Protein AF-A0A9E6ADI5-F1 (afdb_monomer_lite)

Foldseek 3Di:
DVLVVLLVVLLVVLLVCLVDDHDPCPLVVSLQSLLVSCCVQWALQVDGQDPQQNLLRAFAQLLLQFDPFFSDDPVLFPAWAWFPQFDPLRTRIDTDNDCVSLLSNLLVVVCCQQPNDPAQFEAEAELADQCPPRRNHSLNVSSVSCNVPRHDPPCNVLYPPHRHQADPVRAGVQVSVLVVQVSCQVVVHEYEYEYELVSVVNVLVVCVQPAHDAHNYAYEYEDDPPDDPPPQDPVNSLVSSCSNRVHDSLSYKYKDDGNNASFIWIFCCSPCVPPGDPQWTAGRPQKDWFFAALQPRGGDDAQDKHWTWMQGSNCSGGRRIYTYQFIWHHDPRTIGTPGGDVCDADSADPLLRNLRRDPPPPPDDDPPPDDDPPPPPDPDPDPDDPLLVQLLVLLVLLLVLLCQLCPCPHDCNVVLLVVCCVLLLFDSLLSVCCSVFQQQNDFDSVQSSLALVLAAAAAAEEEEDEQQRLSVLSLRVSSRSSHYQEYEYEYDPSHCSSVVSSPVSSPSSYHYDNDDQDDARYEYEYAYAPVVVVVCLVPHDFRYFYNYHHAAEAEEEAAPVLDPDLLVLLLLLLLLCLRSLQSDRNRYAEYAYEDPPCPVVSQVSNLASNLVVCVSGPGGDDDSVLSSQQSSVQSNQVSSPQWDHRPQEIEGETEQSRDDGRGGRRYHYYHYDPDVLVVCVSSVLRHLEYAYHDDVVVVVVVCVSNVQHHYDHRNCSSRDRSSHDSRSSARSRGDGSHDPDDD

Radius of gyration: 29.28 Å; chains: 1; bounding box: 71×59×88 Å

Secondary structure (DSSP, 8-state):
-HHHHHHHHHHHHHHHHHTSPPPTTHHHHHHHHHHHHHHHH-BS--S---TTSTTTTPEETTHHHHS--BSS-GGG-SEEEEPSSS-TTS--EEEES-SHHHHHHHHHHHHHHHHTTT---EEEEEES----TT---HHHHHHHHHHHHSSPTT-GGGS-S--B-B-TTS-B-HHHHHHHHHHHHHTT-EEEEEEEHHHHHHHHHHHTTPPPPP-SEEEEEES---S-S----HHHHHHHHHHHHT--GGGEEEEE--TT-S--EEESTTT-TTT--TTEEE--TTEEEEEE-TTT-PBPPTTSEEEEEEEETT-TTS-SEEEEEEEEEEETTEEEEEEE-TTS-BSB-SHHHHHHH----SS------S---------------HHHHHHHHHHHHHHHHHHHHH-TTSTTHHHHHHHHHHHH---HHHHHHHHHHTS--S--HHHHHHHHHHSPP-SEEEEE--SS-TTHHHHHHHHHHHH-SEEEEE-BTTB-HHHHHHHHHHTTS-EE-SS----TT-EEEEES-HHHHHHHHHHSPTT-EEEEE---EEEEEEEGGG-S-HHHHHHHHHHHHHGGGG-STT-EEEEEEE-STTHHHHHHHHHHHHHHHHHHS---PPPHHHHHHHHHHHHHHHHHT-EEEETTEEEEEPPTT------TTTEEEEEE-S-HHHHHHHHTTTEEEEEEES-HHHHHHHHHH-TTSEEE-TT-TT---SSS-S--SS-TT-EEPPPPPP-

Sequence (743 aa):
MKLSAESETLHRAVQRFAERLPQSGEFEELALRISRFQKQWGKPARCLLDFSDPAASAIPTEVFRLSRVAVHSPGEDIARFLTSGTNSEWSGCHPLRSLDSYRRLSTAFGRRALLGVGVSHVCVVALAPDPGESGTSSLAAMMRFFMEDFPRQGMRSLWPPHPWMVDEHGQIRLEDLRQQLRQAQAQNATLLILSTSLAFATLLDQLGGRSLPSADTRLMLTGGSKGRHSFVSPEEQRARAAAALQIPLERVVYEYGMTELSAQLYEGYELFPKLAKAGLYFEPPWLRVIPVDPITHRAVADGSPGLGLFIDLSNVDSALAVLSQDVVVRKGQGIRLLGRAPGSALRGCSLAQEALLDRRPLPRALPSTARLPALATDELPAVETDQFAARKRRVGRLIEIARRVTDPGALGAGQLRQSLVEETGLSALGVEAALKWSLELHPEPADIESLCRSVPSSERAHVLLSANVFVGALRAIALGLASSEKLFVRASRRCSVLATALSCAAGDLFELVTELTPTAGEHLWAYGSDETMSELVGVLPPGVRLHAHGAGVGAAYVELESVSDIDELCRALAIDTALFDQRGCASLRLVLLSGEAGRDEFCDKLTESLIVAEASLPGGSLKEAELAAVAWYSKSLRSSGSWRGAGSGSVAVLDPDALVIPPVGRHIAVLPVVDVSRALRTMSDWLTTLAVAAPEAVRTSLNAEFPRLRMAAPGHMQRPALDGPLDRRVPLGGELVPSAKHS

pLDDT: mean 85.43, std 16.84, range [21.44, 98.5]

Structure (mmCIF, N/CA/C/O backbone):
data_AF-A0A9E6ADI5-F1
#
_entry.id   AF-A0A9E6ADI5-F1
#
loop_
_atom_site.group_PDB
_atom_site.id
_atom_site.type_symbol
_atom_site.label_atom_id
_atom_site.label_alt_id
_atom_site.label_comp_id
_atom_site.label_asym_id
_atom_site.label_entity_id
_atom_site.label_seq_id
_atom_site.pdbx_PDB_ins_code
_atom_site.Cartn_x
_atom_site.Cartn_y
_atom_site.Cartn_z
_atom_site.occupancy
_atom_site.B_iso_or_equiv
_atom_site.auth_seq_id
_atom_site.auth_comp_id
_atom_site.auth_asym_id
_atom_site.auth_atom_id
_atom_site.pdbx_PDB_model_num
ATOM 1 N N . MET A 1 1 ? 6.431 21.817 31.318 1.00 63.12 1 MET A N 1
ATOM 2 C CA . MET A 1 1 ? 5.362 22.240 32.258 1.00 63.12 1 MET A CA 1
ATOM 3 C C . MET A 1 1 ? 4.155 22.872 31.554 1.00 63.12 1 MET A C 1
ATOM 5 O O . MET A 1 1 ? 3.059 22.367 31.743 1.00 63.12 1 MET A O 1
ATOM 9 N N . LYS A 1 2 ? 4.321 23.908 30.706 1.00 78.94 2 LYS A N 1
ATOM 10 C CA . LYS A 1 2 ? 3.195 24.566 29.998 1.00 78.94 2 LYS A CA 1
ATOM 11 C C . LYS A 1 2 ? 2.416 23.632 29.048 1.00 78.94 2 LYS A C 1
ATOM 13 O O . LYS A 1 2 ? 1.194 23.611 29.120 1.00 78.94 2 LYS A O 1
ATOM 18 N N . LEU A 1 3 ? 3.118 22.822 28.243 1.00 82.94 3 LEU A N 1
ATOM 19 C CA . LEU A 1 3 ? 2.511 21.835 27.331 1.00 82.94 3 LEU A CA 1
ATOM 20 C C . LEU A 1 3 ? 1.635 20.814 28.073 1.00 82.94 3 LEU A C 1
ATOM 22 O O . LEU A 1 3 ? 0.470 20.654 27.727 1.00 82.94 3 LEU A O 1
ATOM 26 N N . SER A 1 4 ? 2.168 20.171 29.123 1.00 83.94 4 SER A N 1
ATOM 27 C CA . SER A 1 4 ? 1.426 19.156 29.898 1.00 83.94 4 SER A CA 1
ATOM 28 C C . SER A 1 4 ? 0.136 19.718 30.493 1.00 83.94 4 SER A C 1
ATOM 30 O O . SER A 1 4 ? -0.915 19.103 30.358 1.00 83.94 4 SER A O 1
ATOM 32 N N . ALA A 1 5 ? 0.186 20.919 31.081 1.00 89.50 5 ALA A N 1
ATOM 33 C CA . ALA A 1 5 ? -0.984 21.542 31.701 1.00 89.50 5 ALA A CA 1
ATOM 34 C C . ALA A 1 5 ? -2.083 21.906 30.681 1.00 89.50 5 ALA A C 1
ATOM 36 O O . ALA A 1 5 ? -3.277 21.746 30.957 1.00 89.50 5 ALA A O 1
ATOM 37 N N . GLU A 1 6 ? -1.694 22.392 29.499 1.00 92.56 6 GLU A N 1
ATOM 38 C CA . GLU A 1 6 ? -2.626 22.691 28.409 1.00 92.56 6 GLU A CA 1
ATOM 39 C C . GLU A 1 6 ? -3.251 21.407 27.844 1.00 92.56 6 GLU A C 1
ATOM 41 O O . GLU A 1 6 ? -4.478 21.313 27.752 1.00 92.56 6 GLU A O 1
ATOM 46 N N . SER A 1 7 ? -2.432 20.383 27.586 1.00 92.88 7 SER A N 1
ATOM 47 C CA . SER A 1 7 ? -2.888 19.059 27.150 1.00 92.88 7 SER A CA 1
ATOM 48 C C . SER A 1 7 ? -3.861 18.418 28.151 1.00 92.88 7 SER A C 1
ATOM 50 O O . SER A 1 7 ? -4.962 18.012 27.783 1.00 92.88 7 SER A O 1
ATOM 52 N N . GLU A 1 8 ? -3.535 18.405 29.447 1.00 94.56 8 GLU A N 1
ATOM 53 C CA . GLU A 1 8 ? -4.416 17.896 30.512 1.00 94.56 8 GLU A CA 1
ATOM 54 C C . GLU A 1 8 ? -5.748 18.654 30.593 1.00 94.56 8 GLU A C 1
ATOM 56 O O . GLU A 1 8 ? -6.794 18.092 30.930 1.00 94.56 8 GLU A O 1
ATOM 61 N N . THR A 1 9 ? -5.737 19.951 30.292 1.00 96.25 9 THR A N 1
ATOM 62 C CA . THR A 1 9 ? -6.956 20.762 30.244 1.00 96.25 9 THR A CA 1
ATOM 63 C C . THR A 1 9 ? -7.834 20.379 29.055 1.00 96.25 9 THR A C 1
ATOM 65 O O . THR A 1 9 ? -9.052 20.270 29.216 1.00 96.25 9 THR A O 1
ATOM 68 N N . LEU A 1 10 ? -7.237 20.121 27.889 1.00 95.94 10 LEU A N 1
ATOM 69 C CA . LEU A 1 10 ? -7.952 19.649 26.703 1.00 95.94 10 LEU A CA 1
ATOM 70 C C . LEU A 1 10 ? -8.494 18.230 26.893 1.00 95.94 10 LEU A C 1
ATOM 72 O O . LEU A 1 10 ? -9.681 18.016 26.660 1.00 95.94 10 LEU A O 1
ATOM 76 N N . HIS A 1 11 ? -7.695 17.299 27.419 1.00 96.00 11 HIS A N 1
ATOM 77 C CA . HIS A 1 11 ? -8.159 15.953 27.766 1.00 96.00 11 HIS A CA 1
ATOM 78 C C . HIS A 1 11 ? -9.374 15.995 28.703 1.00 96.00 11 HIS A C 1
ATOM 80 O O . HIS A 1 11 ? -10.403 15.389 28.407 1.00 96.00 11 HIS A O 1
ATOM 86 N N . ARG A 1 12 ? -9.324 16.794 29.779 1.00 95.81 12 ARG A N 1
ATOM 87 C CA . ARG A 1 12 ? -10.477 16.976 30.680 1.00 95.81 12 ARG A CA 1
ATOM 88 C C . ARG A 1 12 ? -11.687 17.598 29.982 1.00 95.81 12 ARG A C 1
ATOM 90 O O . ARG A 1 12 ? -12.818 17.257 30.318 1.00 95.81 12 ARG A O 1
ATOM 97 N N . ALA A 1 13 ? -11.484 18.509 29.031 1.00 95.56 13 ALA A N 1
ATOM 98 C CA . ALA A 1 13 ? -12.581 19.092 28.261 1.00 95.56 13 ALA A CA 1
ATOM 99 C C . ALA A 1 13 ? -13.274 18.043 27.375 1.00 95.56 13 ALA A C 1
ATOM 101 O O . ALA A 1 13 ? -14.501 17.965 27.386 1.00 95.56 13 ALA A O 1
ATOM 102 N N . VAL A 1 14 ? -12.505 17.196 26.685 1.00 95.44 14 VAL A N 1
ATOM 103 C CA . VAL A 1 14 ? -13.023 16.086 25.861 1.00 95.44 14 VAL A CA 1
ATOM 104 C C . VAL A 1 14 ? -13.779 15.077 26.720 1.00 95.44 14 VAL A C 1
ATOM 106 O O . VAL A 1 14 ? -14.885 14.665 26.382 1.00 95.44 14 VAL A O 1
ATOM 109 N N . GLN A 1 15 ? -13.222 14.730 27.877 1.00 94.44 15 GLN A N 1
ATOM 110 C CA . GLN A 1 15 ? -13.856 13.836 28.839 1.00 94.44 15 GLN A CA 1
ATOM 111 C C . GLN A 1 15 ? -15.208 14.364 29.333 1.00 94.44 15 GLN A C 1
ATOM 113 O O . GLN A 1 15 ? -16.171 13.605 29.357 1.00 94.44 15 GLN A O 1
ATOM 118 N N . ARG A 1 16 ? -15.310 15.656 29.674 1.00 92.88 16 ARG A N 1
ATOM 119 C CA . ARG A 1 16 ? -16.591 16.273 30.069 1.00 92.88 16 ARG A CA 1
ATOM 120 C C . ARG A 1 16 ? -17.577 16.359 28.910 1.00 92.88 16 ARG A C 1
ATOM 122 O O . ARG A 1 16 ? -18.777 16.226 29.119 1.00 92.88 16 ARG A O 1
ATOM 129 N N . PHE A 1 17 ? -17.082 16.620 27.702 1.00 92.31 17 PHE A N 1
ATOM 130 C CA . PHE A 1 17 ? -17.899 16.642 26.492 1.00 92.31 17 PHE A CA 1
ATOM 131 C C . PHE A 1 17 ? -18.541 15.270 26.236 1.00 92.31 17 PHE A C 1
ATOM 133 O O . PHE A 1 17 ? -19.726 15.196 25.930 1.00 92.31 17 PHE A O 1
ATOM 140 N N . ALA A 1 18 ? -17.793 14.186 26.451 1.00 89.31 18 ALA A N 1
ATOM 141 C CA . ALA A 1 18 ? -18.263 12.814 26.283 1.00 89.31 18 ALA A CA 1
ATOM 142 C C . ALA A 1 18 ? -19.344 12.366 27.287 1.00 89.31 18 ALA A C 1
ATOM 144 O O . ALA A 1 18 ? -20.098 11.438 26.996 1.00 89.31 18 ALA A O 1
ATOM 145 N N . GLU A 1 19 ? -19.430 12.997 28.460 1.00 85.25 19 GLU A N 1
ATOM 146 C CA . GLU A 1 19 ? -20.357 12.610 29.537 1.00 85.25 19 GLU A CA 1
ATOM 147 C C . GLU A 1 19 ? -21.771 13.175 29.390 1.00 85.25 19 GLU A C 1
ATOM 149 O O . GLU A 1 19 ? -22.675 12.784 30.130 1.00 85.25 19 GLU A O 1
ATOM 154 N N . ARG A 1 20 ? -21.984 14.101 28.455 1.00 83.50 20 ARG A N 1
ATOM 155 C CA . ARG A 1 20 ? -23.251 14.819 28.302 1.00 83.50 20 ARG A CA 1
ATOM 156 C C . ARG A 1 20 ? -23.727 14.822 26.859 1.00 83.50 20 ARG A C 1
ATOM 158 O O . ARG A 1 20 ? -22.985 14.500 25.937 1.00 83.50 20 ARG A O 1
ATOM 165 N N . LEU A 1 21 ? -24.983 15.216 26.663 1.00 72.19 21 LEU A N 1
ATOM 166 C CA . LEU A 1 21 ? -25.483 15.503 25.323 1.00 72.19 21 LEU A CA 1
ATOM 167 C C . LEU A 1 21 ? -24.770 16.760 24.788 1.00 72.19 21 LEU A C 1
ATOM 169 O O . LEU A 1 21 ? -24.803 17.799 25.460 1.00 72.19 21 LEU A O 1
ATOM 173 N N . PRO A 1 22 ? -24.100 16.673 23.627 1.00 72.75 22 PRO A N 1
ATOM 174 C CA . PRO A 1 22 ? -23.418 17.816 23.042 1.00 72.75 22 PRO A CA 1
ATOM 175 C C . PRO A 1 22 ? -24.435 18.830 22.512 1.00 72.75 22 PRO A C 1
ATOM 177 O O . PRO A 1 22 ? -25.460 18.457 21.937 1.00 72.75 22 PRO A O 1
ATOM 180 N N . GLN A 1 23 ? -24.147 20.115 22.703 1.00 79.00 23 GLN A N 1
ATOM 181 C CA . GLN A 1 23 ? -24.894 21.203 22.076 1.00 79.00 23 GLN A CA 1
ATOM 182 C C . GLN A 1 23 ? -24.339 21.469 20.670 1.00 79.00 23 GLN A C 1
ATOM 184 O O . GLN A 1 23 ? -23.201 21.116 20.352 1.00 79.00 23 GLN A O 1
ATOM 189 N N . SER A 1 24 ? -25.152 22.085 19.811 1.00 81.62 24 SER A N 1
ATOM 190 C CA . SER A 1 24 ? -24.737 22.434 18.448 1.00 81.62 24 SER A CA 1
ATOM 191 C C . SER A 1 24 ? -23.496 23.336 18.469 1.00 81.62 24 SER A C 1
ATOM 193 O O . SER A 1 24 ? -23.491 24.341 19.174 1.00 81.62 24 SER A O 1
ATOM 195 N N . GLY A 1 25 ? -22.464 23.001 17.689 1.00 85.69 25 GLY A N 1
ATOM 196 C CA . GLY A 1 25 ? -21.227 23.786 17.561 1.00 85.69 25 GLY A CA 1
ATOM 197 C C . GLY A 1 25 ? -20.125 23.475 18.584 1.00 85.69 25 GLY A C 1
ATOM 198 O O . GLY A 1 25 ? -18.979 23.879 18.388 1.00 85.69 25 GLY A O 1
ATOM 199 N N . GLU A 1 26 ? -20.421 22.745 19.667 1.00 91.50 26 GLU A N 1
ATOM 200 C CA . GLU A 1 26 ? -19.419 22.455 20.709 1.00 91.50 26 GLU A CA 1
ATOM 201 C C . GLU A 1 26 ? -18.311 21.506 20.235 1.00 91.50 26 GLU A C 1
ATOM 203 O O . GLU A 1 26 ? -17.171 21.599 20.696 1.00 91.50 26 GLU A O 1
ATOM 208 N N . PHE A 1 27 ? -18.639 20.587 19.319 1.00 94.19 27 PHE A N 1
ATOM 209 C CA . PHE A 1 27 ? -17.657 19.682 18.723 1.00 94.19 27 PHE A CA 1
ATOM 210 C C . PHE A 1 27 ? -16.615 20.485 17.938 1.00 94.19 27 PHE A C 1
ATOM 212 O O . PHE A 1 27 ? -15.413 20.311 18.136 1.00 94.19 27 PHE A O 1
ATOM 219 N N . GLU A 1 28 ? -17.085 21.390 17.082 1.00 94.44 28 GLU A N 1
ATOM 220 C CA . GLU A 1 28 ? -16.267 22.235 16.222 1.00 94.44 28 GLU A CA 1
ATOM 221 C C . GLU A 1 28 ? -15.389 23.178 17.050 1.00 94.44 28 GLU A C 1
ATOM 223 O O . GLU A 1 28 ? -14.193 23.307 16.784 1.00 94.44 28 GLU A O 1
ATOM 228 N N . GLU A 1 29 ? -15.940 23.787 18.104 1.00 94.38 29 GLU A N 1
ATOM 229 C CA . GLU A 1 29 ? -15.174 24.649 19.007 1.00 94.38 29 GLU A CA 1
ATOM 230 C C . GLU A 1 29 ? -14.027 23.885 19.688 1.00 94.38 29 GLU A C 1
ATOM 232 O O . GLU A 1 29 ? -12.880 24.349 19.709 1.00 94.38 29 GLU A O 1
ATOM 237 N N . LEU A 1 30 ? -14.315 22.697 20.231 1.00 95.50 30 LEU A N 1
ATOM 238 C CA . LEU A 1 30 ? -13.310 21.888 20.914 1.00 95.50 30 LEU A CA 1
ATOM 239 C C . LEU A 1 30 ? -12.258 21.350 19.935 1.00 95.50 30 LEU A C 1
ATOM 241 O O . LEU A 1 30 ? -11.066 21.399 20.243 1.00 95.50 30 LEU A O 1
ATOM 245 N N . ALA A 1 31 ? -12.665 20.932 18.737 1.00 95.06 31 ALA A N 1
ATOM 246 C CA . ALA A 1 31 ? -11.756 20.542 17.664 1.00 95.06 31 ALA A CA 1
ATOM 247 C C . ALA A 1 31 ? -10.806 21.686 17.274 1.00 95.06 31 ALA A C 1
ATOM 249 O O . ALA A 1 31 ? -9.598 21.480 17.187 1.00 95.06 31 ALA A O 1
ATOM 250 N N . LEU A 1 32 ? -11.312 22.915 17.108 1.00 93.94 32 LEU A N 1
ATOM 251 C CA . LEU A 1 32 ? -10.477 24.081 16.801 1.00 93.94 32 LEU A CA 1
ATOM 252 C C . LEU A 1 32 ? -9.485 24.389 17.928 1.00 93.94 32 LEU A C 1
ATOM 254 O O . LEU A 1 32 ? -8.339 24.754 17.658 1.00 93.94 32 LEU A O 1
ATOM 258 N N . ARG A 1 33 ? -9.889 24.231 19.194 1.00 94.94 33 ARG A N 1
ATOM 259 C CA . ARG A 1 33 ? -8.986 24.392 20.348 1.00 94.94 33 ARG A CA 1
ATOM 260 C C . ARG A 1 33 ? -7.871 23.346 20.343 1.00 94.94 33 ARG A C 1
ATOM 262 O O . ARG A 1 33 ? -6.711 23.721 20.494 1.00 94.94 33 ARG A O 1
ATOM 269 N N . ILE A 1 34 ? -8.205 22.075 20.116 1.00 93.62 34 ILE A N 1
ATOM 270 C CA . ILE A 1 34 ? -7.221 20.988 19.999 1.00 93.62 34 ILE A CA 1
ATOM 271 C C . ILE A 1 34 ? -6.287 21.238 18.813 1.00 93.62 34 ILE A C 1
ATOM 273 O O . ILE A 1 34 ? -5.074 21.141 18.954 1.00 93.62 34 ILE A O 1
ATOM 277 N N . SER A 1 35 ? -6.826 21.639 17.663 1.00 92.19 35 SER A N 1
ATOM 278 C CA . SER A 1 35 ? -6.027 21.915 16.472 1.00 92.19 35 SER A CA 1
ATOM 279 C C . SER A 1 35 ? -5.036 23.068 16.673 1.00 92.19 35 SER A C 1
ATOM 281 O O . SER A 1 35 ? -3.893 22.976 16.227 1.00 92.19 35 SER A O 1
ATOM 283 N N . ARG A 1 36 ? -5.423 24.137 17.386 1.00 91.56 36 ARG A N 1
ATOM 284 C CA . ARG A 1 36 ? -4.497 25.227 17.749 1.00 91.56 36 ARG A CA 1
ATOM 285 C C . ARG A 1 36 ? -3.363 24.731 18.641 1.00 91.56 36 ARG A C 1
ATOM 287 O O . ARG A 1 36 ? -2.211 25.065 18.379 1.00 91.56 36 ARG A O 1
ATOM 294 N N . PHE A 1 37 ? -3.686 23.911 19.639 1.00 91.44 37 PHE A N 1
ATOM 295 C CA . PHE A 1 37 ? -2.697 23.281 20.511 1.00 91.44 37 PHE A CA 1
ATOM 296 C C . PHE A 1 37 ? -1.731 22.384 19.718 1.00 91.44 37 PHE A C 1
ATOM 298 O O . PHE A 1 37 ? -0.515 22.537 19.824 1.00 91.44 37 PHE A O 1
ATOM 305 N N . GLN A 1 38 ? -2.255 21.520 18.846 1.00 90.75 38 GLN A N 1
ATOM 306 C CA . GLN A 1 38 ? -1.447 20.646 17.994 1.00 90.75 38 GLN A CA 1
ATOM 307 C C . GLN A 1 38 ? -0.567 21.428 17.023 1.00 90.75 38 GLN A C 1
ATOM 309 O O . GLN A 1 38 ? 0.593 21.078 16.860 1.00 90.75 38 GLN A O 1
ATOM 314 N N . LYS A 1 39 ? -1.059 22.518 16.426 1.00 86.75 39 LYS A N 1
ATOM 315 C CA . LYS A 1 39 ? -0.235 23.375 15.563 1.00 86.75 39 LYS A CA 1
ATOM 316 C C . LYS A 1 39 ? 0.897 24.062 16.322 1.00 86.75 39 LYS A C 1
ATOM 318 O O . LYS A 1 39 ? 1.970 24.278 15.768 1.00 86.75 39 LYS A O 1
ATOM 323 N N . GLN A 1 40 ? 0.649 24.453 17.569 1.00 84.62 40 GLN A N 1
ATOM 324 C CA . GLN A 1 40 ? 1.646 25.135 18.385 1.00 84.62 40 GLN A CA 1
ATOM 325 C C . GLN A 1 40 ? 2.789 24.202 18.810 1.00 84.62 40 GLN A C 1
ATOM 327 O O . GLN A 1 40 ? 3.927 24.657 18.911 1.00 84.62 40 GLN A O 1
ATOM 332 N N . TRP A 1 41 ? 2.493 22.925 19.068 1.00 78.94 41 TRP A N 1
ATOM 333 C CA . TRP A 1 41 ? 3.428 22.008 19.731 1.00 78.94 41 TRP A CA 1
ATOM 334 C C . TRP A 1 41 ? 3.787 20.748 18.926 1.00 78.94 41 TRP A C 1
ATOM 336 O O . TRP A 1 41 ? 4.772 20.089 19.240 1.00 78.94 41 TRP A O 1
ATOM 346 N N . GLY A 1 42 ? 3.015 20.397 17.900 1.00 68.75 42 GLY A N 1
ATOM 347 C CA . GLY A 1 42 ? 3.113 19.130 17.180 1.00 68.75 42 GLY A CA 1
ATOM 348 C C . GLY A 1 42 ? 3.871 19.191 15.859 1.00 68.75 42 GLY A C 1
ATOM 349 O O . GLY A 1 42 ? 3.767 20.131 15.075 1.00 68.75 42 GLY A O 1
ATOM 350 N N . LYS A 1 43 ? 4.575 18.099 15.564 1.00 64.50 43 LYS A N 1
ATOM 351 C CA . LYS A 1 43 ? 4.961 17.687 14.208 1.00 64.50 43 LYS A CA 1
ATOM 352 C C . LYS A 1 43 ? 4.324 16.309 13.978 1.00 64.50 43 LYS A C 1
ATOM 354 O O . LYS A 1 43 ? 4.300 15.525 14.924 1.00 64.50 43 LYS A O 1
ATOM 359 N N . PRO A 1 44 ? 3.770 15.986 12.798 1.00 59.84 44 PRO A N 1
ATOM 360 C CA . PRO A 1 44 ? 3.598 16.784 11.582 1.00 59.84 44 PRO A CA 1
ATOM 361 C C . PRO A 1 44 ? 2.361 17.704 11.548 1.00 59.84 44 PRO A C 1
ATOM 363 O O . PRO A 1 44 ? 1.988 18.158 10.469 1.00 59.84 44 PRO A O 1
ATOM 366 N N . ALA A 1 45 ? 1.708 18.000 12.678 1.00 59.66 45 ALA A N 1
ATOM 367 C CA . ALA A 1 45 ? 0.512 18.855 12.733 1.00 59.66 45 ALA A CA 1
ATOM 368 C C . ALA A 1 45 ? 0.802 20.327 12.340 1.00 59.66 45 ALA A C 1
ATOM 370 O O . ALA A 1 45 ? 0.831 21.224 13.172 1.00 59.66 45 ALA A O 1
ATOM 371 N N . ARG A 1 46 ? 1.046 20.591 11.050 1.00 61.12 46 ARG A N 1
ATOM 372 C CA . ARG A 1 46 ? 1.523 21.883 10.523 1.00 61.12 46 ARG A CA 1
ATOM 373 C C . ARG A 1 46 ? 0.389 22.866 10.192 1.00 61.12 46 ARG A C 1
ATOM 375 O O . ARG A 1 46 ? 0.647 24.061 10.037 1.00 61.12 46 ARG A O 1
ATOM 382 N N . CYS A 1 47 ? -0.862 22.402 10.112 1.00 61.31 47 CYS A N 1
ATOM 383 C CA . CYS A 1 47 ? -2.011 23.195 9.657 1.00 61.31 47 CYS A CA 1
ATOM 384 C C . CYS A 1 47 ? -3.151 23.214 10.689 1.00 61.31 47 CYS A C 1
ATOM 386 O O . CYS A 1 47 ? -3.412 22.217 11.357 1.00 61.31 47 CYS A O 1
ATOM 388 N N . LEU A 1 48 ? -3.837 24.360 10.812 1.00 73.56 48 LEU A N 1
ATOM 389 C CA . LEU A 1 48 ? -5.074 24.455 11.600 1.00 73.56 48 LEU A CA 1
ATOM 390 C C . LEU A 1 48 ? -6.189 23.695 10.881 1.00 73.56 48 LEU A C 1
ATOM 392 O O . LEU A 1 48 ? -6.233 23.718 9.656 1.00 73.56 48 LEU A O 1
ATOM 396 N N . LEU A 1 49 ? -7.088 23.058 11.628 1.00 78.56 49 LEU A N 1
ATOM 397 C CA . LEU A 1 49 ? -8.295 22.434 11.103 1.00 78.56 49 LEU A CA 1
ATOM 398 C C . LEU A 1 49 ? -9.219 23.512 10.536 1.00 78.56 49 LEU A C 1
ATOM 400 O O . LEU A 1 49 ? -9.591 24.447 11.245 1.00 78.56 49 LEU A O 1
ATOM 404 N N . ASP A 1 50 ? -9.595 23.345 9.275 1.00 80.44 50 ASP A N 1
ATOM 405 C CA . ASP A 1 50 ? -10.653 24.105 8.624 1.00 80.44 50 ASP A CA 1
ATOM 406 C C . ASP A 1 50 ? -11.838 23.167 8.399 1.00 80.44 50 ASP A C 1
ATOM 408 O O . ASP A 1 50 ? -11.701 22.150 7.736 1.00 80.44 50 ASP A O 1
ATOM 412 N N . PHE A 1 51 ? -13.006 23.472 8.956 1.00 82.62 51 PHE A N 1
ATOM 413 C CA . PHE A 1 51 ? -14.188 22.624 8.775 1.00 82.62 51 PHE A CA 1
ATOM 414 C C . PHE A 1 51 ? -14.794 22.703 7.368 1.00 82.62 51 PHE A C 1
ATOM 416 O O . PHE A 1 51 ? -15.577 21.827 7.007 1.00 82.62 51 PHE A O 1
ATOM 423 N N . SER A 1 52 ? -14.435 23.713 6.571 1.00 79.75 52 SER A N 1
ATOM 424 C CA . SER A 1 52 ? -14.818 23.793 5.158 1.00 79.75 52 SER A CA 1
ATOM 425 C C . SER A 1 52 ? -13.963 22.889 4.261 1.00 79.75 52 SER A C 1
ATOM 427 O O . SER A 1 52 ? -14.435 22.437 3.219 1.00 79.75 52 SER A O 1
ATOM 429 N N . ASP A 1 53 ? -12.745 22.563 4.703 1.00 84.12 53 ASP A N 1
ATOM 430 C CA . ASP A 1 53 ? -11.846 21.594 4.075 1.00 84.12 53 ASP A CA 1
ATOM 431 C C . ASP A 1 53 ? -11.067 20.811 5.150 1.00 84.12 53 ASP A C 1
ATOM 433 O O . ASP A 1 53 ? -9.858 20.994 5.335 1.00 84.12 53 ASP A O 1
ATOM 437 N N . PRO A 1 54 ? -11.746 19.924 5.904 1.00 82.25 54 PRO A N 1
ATOM 438 C CA . PRO A 1 54 ? -11.118 19.235 7.030 1.00 82.25 54 PRO A CA 1
ATOM 439 C C . PRO A 1 54 ? -10.033 18.268 6.562 1.00 82.25 54 PRO A C 1
ATOM 441 O O . PRO A 1 54 ? -9.134 17.907 7.324 1.00 82.25 54 PRO A O 1
ATOM 444 N N . ALA A 1 55 ? -10.088 17.870 5.291 1.00 84.75 55 ALA A N 1
ATOM 445 C CA . ALA A 1 55 ? -9.078 17.035 4.698 1.00 84.75 55 ALA A CA 1
ATOM 446 C C . ALA A 1 55 ? -7.748 17.767 4.564 1.00 84.75 55 ALA A C 1
ATOM 448 O O . ALA A 1 55 ? -6.724 17.121 4.766 1.00 84.75 55 ALA A O 1
ATOM 449 N N . ALA A 1 56 ? -7.704 19.072 4.277 1.00 84.56 56 ALA 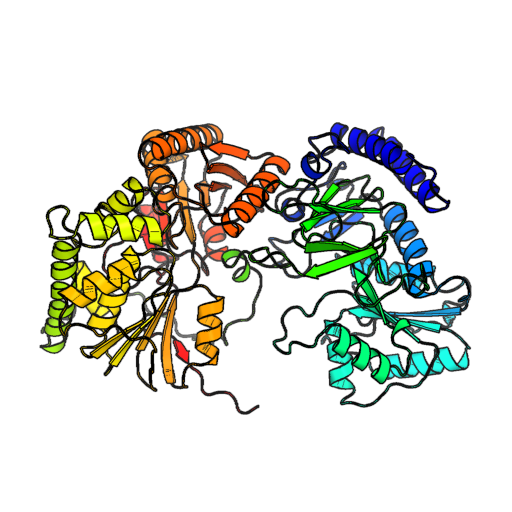A N 1
ATOM 450 C CA . ALA A 1 56 ? -6.449 19.829 4.186 1.00 84.56 56 ALA A CA 1
ATOM 451 C C . ALA A 1 56 ? -5.549 19.655 5.424 1.00 84.56 56 ALA A C 1
ATOM 453 O O . ALA A 1 56 ? -4.329 19.551 5.288 1.00 84.56 56 ALA A O 1
ATOM 454 N N . SER A 1 57 ? -6.155 19.535 6.605 1.00 83.81 57 SER A N 1
ATOM 455 C CA . SER A 1 57 ? -5.463 19.395 7.895 1.00 83.81 57 SER A CA 1
ATOM 456 C C . SER A 1 57 ? -5.323 17.944 8.360 1.00 83.81 57 SER A C 1
ATOM 458 O O . SER A 1 57 ? -4.725 17.687 9.405 1.00 83.81 57 SER A O 1
ATOM 460 N N . ALA A 1 58 ? -5.871 16.995 7.601 1.00 90.94 58 ALA A N 1
ATOM 461 C CA . ALA A 1 58 ? -5.848 15.583 7.934 1.00 90.94 58 ALA A CA 1
ATOM 462 C C . ALA A 1 58 ? -4.483 14.949 7.677 1.00 90.94 58 ALA A C 1
ATOM 464 O O . ALA A 1 58 ? -3.851 15.181 6.643 1.00 90.94 58 ALA A O 1
ATOM 465 N N . ILE A 1 59 ? -4.075 14.086 8.600 1.00 91.62 59 ILE A N 1
ATOM 466 C CA . ILE A 1 59 ? -2.835 13.324 8.541 1.00 91.62 59 ILE A CA 1
ATOM 467 C C . ILE A 1 59 ? -3.162 11.920 8.020 1.00 91.62 59 ILE A C 1
ATOM 469 O O . ILE A 1 59 ? -3.923 11.200 8.671 1.00 91.62 59 ILE A O 1
ATOM 473 N N . PRO A 1 60 ? -2.632 11.507 6.855 1.00 92.38 60 PRO A N 1
ATOM 474 C CA . PRO A 1 60 ? -2.790 10.138 6.380 1.00 92.38 60 PRO A CA 1
ATOM 475 C C . PRO A 1 60 ? -2.248 9.120 7.383 1.00 92.38 60 PRO A C 1
ATOM 477 O O . PRO A 1 60 ? -1.198 9.342 7.988 1.00 92.38 60 PRO A O 1
ATOM 480 N N . THR A 1 61 ? -2.907 7.969 7.515 1.00 90.69 61 THR A N 1
ATOM 481 C CA . THR A 1 61 ? -2.453 6.880 8.399 1.00 90.69 61 THR A CA 1
ATOM 482 C C . THR A 1 61 ? -1.023 6.433 8.093 1.00 90.69 61 THR A C 1
ATOM 484 O O . THR A 1 61 ? -0.301 6.011 8.989 1.00 90.69 61 THR A O 1
ATOM 487 N N . GLU A 1 62 ? -0.573 6.560 6.841 1.00 86.50 62 GLU A N 1
ATOM 488 C CA . GLU A 1 62 ? 0.800 6.224 6.452 1.00 86.50 62 GLU A CA 1
ATOM 489 C C . GLU A 1 62 ? 1.852 7.097 7.153 1.00 86.50 62 GLU A C 1
ATOM 491 O O . GLU A 1 62 ? 2.952 6.631 7.435 1.00 86.50 62 GLU A O 1
ATOM 496 N N . VAL A 1 63 ? 1.517 8.335 7.520 1.00 88.50 63 VAL A N 1
ATOM 497 C CA . VAL A 1 63 ? 2.450 9.258 8.180 1.00 88.50 63 VAL A CA 1
ATOM 498 C C . VAL A 1 63 ? 2.894 8.750 9.551 1.00 88.50 63 VAL A C 1
ATOM 500 O O . VAL A 1 63 ? 4.019 9.031 9.948 1.00 88.50 63 VAL A O 1
ATOM 503 N N . PHE A 1 64 ? 2.074 7.940 10.229 1.00 88.31 64 PHE A N 1
ATOM 504 C CA . PHE A 1 64 ? 2.428 7.284 11.495 1.00 88.31 64 PHE A CA 1
ATOM 505 C C . PHE A 1 64 ? 3.545 6.241 11.339 1.00 88.31 64 PHE A C 1
ATOM 507 O O . PHE A 1 64 ? 4.125 5.808 12.332 1.00 88.31 64 PHE A O 1
ATOM 514 N N . ARG A 1 65 ? 3.844 5.824 10.103 1.00 84.56 65 ARG A N 1
ATOM 515 C CA . ARG A 1 65 ? 5.003 4.995 9.747 1.00 84.56 65 ARG A CA 1
ATOM 516 C C . ARG A 1 65 ? 6.188 5.830 9.266 1.00 84.56 65 ARG A C 1
ATOM 518 O O . ARG A 1 65 ? 7.325 5.415 9.431 1.00 84.56 65 ARG A O 1
ATOM 525 N N . LEU A 1 66 ? 5.922 6.981 8.648 1.00 81.56 66 LEU A N 1
ATOM 526 C CA . LEU A 1 66 ? 6.958 7.833 8.056 1.00 81.56 66 LEU A CA 1
ATOM 527 C C . LEU A 1 66 ? 7.575 8.826 9.032 1.00 81.56 66 LEU A C 1
ATOM 529 O O . LEU A 1 66 ? 8.635 9.363 8.750 1.00 81.56 66 LEU A O 1
ATOM 533 N N . SER A 1 67 ? 6.875 9.136 10.119 1.00 83.38 67 SER A N 1
ATOM 534 C CA . SER A 1 67 ? 7.299 10.130 11.095 1.00 83.38 67 SER A CA 1
ATOM 535 C C . SER A 1 67 ? 6.599 9.901 12.430 1.00 83.38 67 SER A C 1
ATOM 537 O O . SER A 1 67 ? 5.525 9.298 12.504 1.00 83.38 67 SER A O 1
ATOM 539 N N . ARG A 1 68 ? 7.171 10.443 13.504 1.00 86.81 68 ARG A N 1
ATOM 540 C CA . ARG A 1 68 ? 6.508 10.462 14.808 1.00 86.81 68 ARG A CA 1
ATOM 541 C C . ARG A 1 68 ? 5.349 11.463 14.801 1.00 86.81 68 ARG A C 1
ATOM 543 O O . ARG A 1 68 ? 5.576 12.664 14.696 1.00 86.81 68 ARG A O 1
ATOM 550 N N . VAL A 1 69 ? 4.125 10.974 15.001 1.00 88.94 69 VAL A N 1
ATOM 551 C CA . VAL A 1 69 ? 2.912 11.805 15.095 1.00 88.94 69 VAL A CA 1
ATOM 552 C C . VAL A 1 69 ? 2.536 12.027 16.561 1.00 88.94 69 VAL A C 1
ATOM 554 O O . VAL A 1 69 ? 1.752 11.275 17.143 1.00 88.94 69 VAL A O 1
ATOM 557 N N . ALA A 1 70 ? 3.128 13.059 17.168 1.00 90.25 70 ALA A N 1
ATOM 558 C CA . ALA A 1 70 ? 2.898 13.430 18.564 1.00 90.25 70 ALA A CA 1
ATOM 559 C C . ALA A 1 70 ? 3.218 14.906 18.831 1.00 90.25 70 ALA A C 1
ATOM 561 O O . ALA A 1 70 ? 4.103 15.484 18.200 1.00 90.25 70 ALA A O 1
ATOM 562 N N . VAL A 1 71 ? 2.562 15.495 19.832 1.00 89.94 71 VAL A N 1
ATOM 563 C CA . VAL A 1 71 ? 2.919 16.831 20.356 1.00 89.94 71 VAL A CA 1
ATOM 564 C C . VAL A 1 71 ? 3.985 16.787 21.456 1.00 89.94 71 VAL A C 1
ATOM 566 O O . VAL A 1 71 ? 4.608 17.800 21.752 1.00 89.94 71 VAL A O 1
ATOM 569 N N . HIS A 1 72 ? 4.177 15.626 22.084 1.00 89.38 72 HIS A N 1
ATOM 570 C CA . HIS A 1 72 ? 5.084 15.421 23.214 1.00 89.38 72 HIS A CA 1
ATOM 571 C C . HIS A 1 72 ? 6.370 14.711 22.784 1.00 89.38 72 HIS A C 1
ATOM 573 O O . HIS A 1 72 ? 6.426 14.029 21.749 1.00 89.38 72 HIS A O 1
ATOM 579 N N . SER A 1 73 ? 7.415 14.865 23.596 1.00 89.44 73 SER A N 1
ATOM 580 C CA . SER A 1 73 ? 8.719 14.266 23.315 1.00 89.44 73 SER A CA 1
ATOM 581 C C . SER A 1 73 ? 8.679 12.737 23.470 1.00 89.44 73 SER A C 1
ATOM 583 O O . SER A 1 73 ? 7.889 12.234 24.268 1.00 89.44 73 SER A O 1
ATOM 585 N N . PRO A 1 74 ? 9.535 11.973 22.761 1.00 90.06 74 PRO A N 1
ATOM 586 C CA . PRO A 1 74 ? 9.582 10.513 22.903 1.00 90.06 74 PRO A CA 1
ATOM 587 C C . PRO A 1 74 ? 9.830 10.022 24.338 1.00 90.06 74 PRO A C 1
ATOM 589 O O . PRO A 1 74 ? 9.408 8.929 24.693 1.00 90.06 74 PRO A O 1
ATOM 592 N N . GLY A 1 75 ? 10.504 10.822 25.174 1.00 90.88 75 GLY A N 1
ATOM 593 C CA . GLY A 1 75 ? 10.753 10.486 26.581 1.00 90.88 75 GLY A CA 1
ATOM 594 C C . GLY A 1 75 ? 9.502 10.522 27.467 1.00 90.88 75 GLY A C 1
ATOM 595 O O . GLY A 1 75 ? 9.554 10.067 28.604 1.00 90.88 75 GLY A O 1
ATOM 596 N N . GLU A 1 76 ? 8.390 11.054 26.958 1.00 90.88 76 GLU A N 1
ATOM 597 C CA . GLU A 1 76 ? 7.099 11.119 27.648 1.00 90.88 76 GLU A CA 1
ATOM 598 C C . GLU A 1 76 ? 6.120 10.033 27.160 1.00 90.88 76 GLU A C 1
ATOM 600 O O . GLU A 1 76 ? 4.965 10.020 27.587 1.00 90.88 76 GLU A O 1
ATOM 605 N N . ASP A 1 77 ? 6.558 9.127 26.276 1.00 92.06 77 ASP A N 1
ATOM 606 C CA . ASP A 1 77 ? 5.752 8.004 25.792 1.00 92.06 77 ASP A CA 1
ATOM 607 C C . ASP A 1 77 ? 5.478 7.025 26.940 1.00 92.06 77 ASP A C 1
ATOM 609 O O . ASP A 1 77 ? 6.364 6.279 27.360 1.00 92.06 77 ASP A O 1
ATOM 613 N N . ILE A 1 78 ? 4.234 6.971 27.417 1.00 91.12 78 ILE A N 1
ATOM 614 C CA . ILE A 1 78 ? 3.818 5.940 28.381 1.00 91.12 78 ILE A CA 1
ATOM 615 C C . ILE A 1 78 ? 3.324 4.673 27.679 1.00 91.12 78 ILE A C 1
ATOM 617 O O . ILE A 1 78 ? 3.299 3.598 28.272 1.00 91.12 78 ILE A O 1
ATOM 621 N N . ALA A 1 79 ? 2.900 4.802 26.419 1.00 90.56 79 ALA A N 1
ATOM 622 C CA . ALA A 1 79 ? 2.467 3.703 25.572 1.00 90.56 79 ALA A CA 1
ATOM 623 C C . ALA A 1 79 ? 2.815 3.986 24.108 1.00 90.56 79 ALA A C 1
ATOM 625 O O . ALA A 1 79 ? 2.792 5.129 23.654 1.00 90.56 79 ALA A O 1
ATOM 626 N N . ARG A 1 80 ? 3.108 2.922 23.357 1.00 91.25 80 ARG A N 1
ATOM 627 C CA . ARG A 1 80 ? 3.351 2.974 21.911 1.00 91.25 80 ARG A CA 1
ATOM 628 C C . ARG A 1 80 ? 2.555 1.866 21.249 1.00 91.25 80 ARG A C 1
ATOM 630 O O . ARG A 1 80 ? 2.896 0.690 21.393 1.00 91.25 80 ARG A O 1
ATOM 637 N N . PHE A 1 81 ? 1.485 2.234 20.555 1.00 90.50 81 PHE A N 1
ATOM 638 C CA . PHE A 1 81 ? 0.684 1.265 19.825 1.00 90.50 81 PHE A CA 1
ATOM 639 C C . PHE A 1 81 ? 1.199 1.113 18.402 1.00 90.50 81 PHE A C 1
ATOM 641 O O . PHE A 1 81 ? 1.381 2.098 17.695 1.00 90.50 81 PHE A O 1
ATOM 648 N N . LEU A 1 82 ? 1.426 -0.126 17.981 1.00 86.25 82 LEU A N 1
ATOM 649 C CA . LEU A 1 82 ? 1.964 -0.461 16.672 1.00 86.25 82 LEU A CA 1
ATOM 650 C C . LEU A 1 82 ? 0.850 -0.973 15.754 1.00 86.25 82 LEU A C 1
ATOM 652 O O . LEU A 1 82 ? -0.091 -1.649 16.183 1.00 86.25 82 LEU A O 1
ATOM 656 N N . THR A 1 83 ? 0.937 -0.653 14.468 1.00 77.69 83 THR A N 1
ATOM 657 C CA . THR A 1 83 ? 0.015 -1.183 13.459 1.00 77.69 83 THR A CA 1
ATOM 658 C C . THR A 1 83 ? 0.284 -2.666 13.205 1.00 77.69 83 THR A C 1
ATOM 660 O O . THR A 1 83 ? 1.399 -3.044 12.849 1.00 77.69 83 THR A O 1
ATOM 663 N N . SER A 1 84 ? -0.739 -3.515 13.326 1.00 61.81 84 SER A N 1
ATOM 664 C CA . SER A 1 84 ? -0.629 -4.953 13.041 1.00 61.81 84 SER A CA 1
ATOM 665 C C . SER A 1 84 ? -0.367 -5.250 11.556 1.00 61.81 84 SER A C 1
ATOM 667 O O . SER A 1 84 ? -0.928 -4.578 10.691 1.00 61.81 84 SER A O 1
ATOM 669 N N . GLY A 1 85 ? 0.434 -6.287 11.266 1.00 48.88 85 GLY A N 1
ATOM 670 C CA . GLY A 1 85 ? 0.696 -6.772 9.898 1.00 48.88 85 GLY A CA 1
ATOM 671 C C . GLY A 1 85 ? 1.920 -6.165 9.212 1.00 48.88 85 GLY A C 1
ATOM 672 O O . GLY A 1 85 ? 1.966 -6.106 7.993 1.00 48.88 85 GLY A O 1
ATOM 673 N N . THR A 1 86 ? 2.895 -5.678 9.978 1.00 34.06 86 THR A N 1
ATOM 674 C CA . THR A 1 86 ? 4.127 -5.091 9.441 1.00 34.06 86 THR A CA 1
ATOM 675 C C . THR A 1 86 ? 5.333 -5.750 10.114 1.00 34.06 86 THR A C 1
ATOM 677 O O . THR A 1 86 ? 5.268 -6.051 11.306 1.00 34.06 86 THR A O 1
ATOM 680 N N . ASN A 1 87 ? 6.419 -6.015 9.375 1.00 37.16 87 ASN A N 1
ATOM 681 C CA . ASN A 1 87 ? 7.711 -6.343 9.984 1.00 37.16 87 ASN A CA 1
ATOM 682 C C . ASN A 1 87 ? 8.009 -5.261 11.028 1.00 37.16 87 ASN A C 1
ATOM 684 O O . ASN A 1 87 ? 7.801 -4.081 10.746 1.00 37.16 87 ASN A O 1
ATOM 688 N N . SER A 1 88 ? 8.492 -5.657 12.208 1.00 49.25 88 SER A N 1
ATOM 689 C CA . SER A 1 88 ? 8.702 -4.761 13.358 1.00 49.25 88 SER A CA 1
ATOM 690 C C . SER A 1 88 ? 9.571 -3.537 13.053 1.00 49.25 88 SER A C 1
ATOM 692 O O . SER A 1 88 ? 9.532 -2.568 13.800 1.00 49.25 88 SER A O 1
ATOM 694 N N . GLU A 1 89 ? 10.352 -3.585 11.972 1.00 48.56 89 GLU A N 1
ATOM 695 C CA . GLU A 1 89 ? 11.197 -2.485 11.503 1.00 48.56 89 GLU A CA 1
ATOM 696 C C . GLU A 1 89 ? 10.420 -1.364 10.788 1.00 48.56 89 GLU A C 1
ATOM 698 O O . GLU A 1 89 ? 10.898 -0.241 10.768 1.00 48.56 89 GLU A O 1
ATOM 703 N N . TRP A 1 90 ? 9.219 -1.618 10.247 1.00 59.19 90 TRP A N 1
ATOM 704 C CA . TRP A 1 90 ? 8.477 -0.647 9.418 1.00 59.19 90 TRP A CA 1
ATOM 705 C C . TRP A 1 90 ? 7.005 -0.502 9.839 1.00 59.19 90 TRP A C 1
ATOM 707 O O . TRP A 1 90 ? 6.137 -0.214 9.013 1.00 59.19 90 TRP A O 1
ATOM 717 N N . SER A 1 91 ? 6.686 -0.755 11.108 1.00 69.94 91 SER A N 1
ATOM 718 C CA . SER A 1 91 ? 5.331 -0.584 11.644 1.00 69.94 91 SER A CA 1
ATOM 719 C C . SER A 1 91 ? 4.992 0.888 11.872 1.00 69.94 91 SER A C 1
ATOM 721 O O . SER A 1 91 ? 5.806 1.643 12.394 1.00 69.94 91 SER A O 1
ATOM 723 N N . GLY A 1 92 ? 3.755 1.288 11.562 1.00 80.94 92 GLY A N 1
ATOM 724 C CA . GLY A 1 92 ? 3.222 2.560 12.044 1.00 80.94 92 GLY A CA 1
ATOM 725 C C . GLY A 1 92 ? 3.130 2.563 13.570 1.00 80.94 92 GLY A C 1
ATOM 726 O O . GLY A 1 92 ? 2.819 1.531 14.171 1.00 80.94 92 GLY A O 1
ATOM 727 N N . CYS A 1 93 ? 3.396 3.709 14.194 1.00 87.69 93 CYS A N 1
ATOM 728 C CA . CYS A 1 93 ? 3.408 3.872 15.643 1.00 87.69 93 CYS A CA 1
ATOM 729 C C . CYS A 1 93 ? 2.528 5.051 16.071 1.00 87.69 93 CYS A C 1
ATOM 731 O O . CYS A 1 93 ? 2.704 6.173 15.600 1.00 87.69 93 CYS A O 1
ATOM 733 N N . HIS A 1 94 ? 1.614 4.802 17.008 1.00 92.25 94 HIS A N 1
ATOM 734 C CA . HIS A 1 94 ? 0.850 5.824 17.712 1.00 92.25 94 HIS A CA 1
ATOM 735 C C . HIS A 1 94 ? 1.361 5.931 19.159 1.00 92.25 94 HIS A C 1
ATOM 737 O O . HIS A 1 94 ? 1.024 5.092 20.002 1.00 92.25 94 HIS A O 1
ATOM 743 N N . PRO A 1 95 ? 2.221 6.918 19.450 1.00 91.69 95 PRO A N 1
ATOM 744 C CA . PRO A 1 95 ? 2.703 7.187 20.799 1.00 91.69 95 PRO A CA 1
ATOM 745 C C . PRO A 1 95 ? 1.669 7.958 21.628 1.00 91.69 95 PRO A C 1
ATOM 747 O O . PRO A 1 95 ? 1.052 8.908 21.144 1.00 91.69 95 PRO A O 1
ATOM 750 N N . LEU A 1 96 ? 1.511 7.577 22.896 1.00 91.44 96 LEU A N 1
ATOM 751 C CA . LEU A 1 96 ? 0.619 8.250 23.836 1.00 91.44 96 LEU A CA 1
ATOM 752 C C . LEU A 1 96 ? 1.354 8.638 25.116 1.00 91.44 96 LEU A C 1
ATOM 754 O O . LEU A 1 96 ? 2.016 7.814 25.749 1.00 91.44 96 LEU A O 1
ATOM 758 N N . ARG A 1 97 ? 1.123 9.881 25.545 1.00 91.50 97 ARG A N 1
ATOM 759 C CA . ARG A 1 97 ? 1.566 10.427 26.835 1.00 91.50 97 ARG A CA 1
ATOM 760 C C . ARG A 1 97 ? 0.648 10.037 27.993 1.00 91.50 97 ARG A C 1
ATOM 762 O O . ARG A 1 97 ? 1.054 10.035 29.149 1.00 91.50 97 ARG A O 1
ATOM 769 N N . SER A 1 98 ? -0.613 9.728 27.695 1.00 90.50 98 SER A N 1
ATOM 770 C CA . SER A 1 98 ? -1.606 9.286 28.672 1.00 90.50 98 SER A CA 1
ATOM 771 C C . SER A 1 98 ? -2.599 8.314 28.040 1.00 90.50 98 SER A C 1
ATOM 773 O O . SER A 1 98 ? -3.046 8.517 26.914 1.00 90.50 98 SER A O 1
ATOM 775 N N . LEU A 1 99 ? -2.984 7.281 28.792 1.00 92.56 99 LEU A N 1
ATOM 776 C CA . LEU A 1 99 ? -4.040 6.334 28.430 1.00 92.56 99 LEU A CA 1
ATOM 777 C C . LEU A 1 99 ? -5.384 6.695 29.074 1.00 92.56 99 LEU A C 1
ATOM 779 O O . LEU A 1 99 ? -6.378 6.029 28.811 1.00 92.56 99 LEU A O 1
ATOM 783 N N . ASP A 1 100 ? -5.440 7.740 29.902 1.00 93.88 100 ASP A N 1
ATOM 784 C CA . ASP A 1 100 ? -6.617 8.070 30.712 1.00 93.88 100 ASP A CA 1
ATOM 785 C C . ASP A 1 100 ? -7.849 8.392 29.853 1.00 93.88 100 ASP A C 1
ATOM 787 O O . ASP A 1 100 ? -8.908 7.784 30.011 1.00 93.88 100 ASP A O 1
ATOM 791 N N . SER A 1 101 ? -7.703 9.284 28.864 1.00 94.38 101 SER A N 1
ATOM 792 C CA . SER A 1 101 ? -8.800 9.575 27.930 1.00 94.38 101 SER A CA 1
ATOM 793 C C . SER A 1 101 ? -9.160 8.367 27.074 1.00 94.38 101 SER A C 1
ATOM 795 O O . SER A 1 101 ? -10.344 8.111 26.878 1.00 94.38 101 SER A O 1
ATOM 797 N N . TYR A 1 102 ? -8.169 7.594 26.620 1.00 94.94 102 TYR A N 1
ATOM 798 C CA . TYR A 1 102 ? -8.429 6.402 25.821 1.00 94.94 102 TYR A CA 1
ATOM 799 C C . TYR A 1 102 ? -9.253 5.372 26.606 1.00 94.94 102 TYR A C 1
ATOM 801 O O . TYR A 1 102 ? -10.320 4.960 26.152 1.00 94.94 102 TYR A O 1
ATOM 809 N N . ARG A 1 103 ? -8.825 5.030 27.828 1.00 95.56 103 ARG A N 1
ATOM 810 C CA . ARG A 1 103 ? -9.540 4.128 28.739 1.00 95.56 103 ARG A CA 1
ATOM 811 C C . ARG A 1 103 ? -10.941 4.637 29.046 1.00 95.56 103 ARG A C 1
ATOM 813 O O . ARG A 1 103 ? -11.912 3.922 28.829 1.00 95.56 103 ARG A O 1
ATOM 820 N N . ARG A 1 104 ? -11.071 5.887 29.501 1.00 95.44 104 ARG A N 1
ATOM 821 C CA . ARG A 1 104 ? -12.360 6.449 29.930 1.00 95.44 104 ARG A CA 1
ATOM 822 C C . ARG A 1 104 ? -13.389 6.470 28.800 1.00 95.44 104 ARG A C 1
ATOM 824 O O . ARG A 1 104 ? -14.536 6.081 29.009 1.00 95.44 104 ARG A O 1
ATOM 831 N N . LEU A 1 105 ? -12.986 6.923 27.613 1.00 95.56 105 LEU A N 1
ATOM 832 C CA . LEU A 1 105 ? -13.882 7.087 26.469 1.00 95.56 105 LEU A CA 1
ATOM 833 C C . LEU A 1 105 ? -14.238 5.747 25.817 1.00 95.56 105 LEU A C 1
ATOM 835 O O . LEU A 1 105 ? -15.419 5.505 25.550 1.00 95.56 105 LEU A O 1
ATOM 839 N N . SER A 1 106 ? -13.255 4.860 25.619 1.00 94.94 106 SER A N 1
ATOM 840 C CA . SER A 1 106 ? -13.500 3.520 25.067 1.00 94.94 106 SER A CA 1
ATOM 841 C C . SER A 1 106 ? -14.407 2.700 25.984 1.00 94.94 106 SER A C 1
ATOM 843 O O . SER A 1 106 ? -15.397 2.140 25.512 1.00 94.94 106 SER A O 1
ATOM 845 N N . THR A 1 107 ? -14.157 2.697 27.300 1.00 94.56 107 THR A N 1
ATOM 846 C CA . THR A 1 107 ? -15.004 2.011 28.287 1.00 94.56 107 THR A CA 1
ATOM 847 C C . THR A 1 107 ? -16.425 2.580 28.291 1.00 94.56 107 THR A C 1
ATOM 849 O O . THR A 1 107 ? -17.390 1.815 28.265 1.00 94.56 107 THR A O 1
ATOM 852 N N . ALA A 1 108 ? -16.591 3.908 28.291 1.00 91.62 108 ALA A N 1
ATOM 853 C CA . ALA A 1 108 ? -17.913 4.533 28.334 1.00 91.62 108 ALA A CA 1
ATOM 854 C C . ALA A 1 108 ? -18.761 4.199 27.094 1.00 91.62 108 ALA A C 1
ATOM 856 O O . ALA A 1 108 ? -19.918 3.785 27.222 1.00 91.62 108 ALA A O 1
ATOM 857 N N . PHE A 1 109 ? -18.191 4.351 25.894 1.00 93.81 109 PHE A N 1
ATOM 858 C CA . PHE A 1 109 ? -18.921 4.082 24.656 1.00 93.81 109 PHE A CA 1
ATOM 859 C C . PHE A 1 109 ? -19.108 2.586 24.411 1.00 93.81 109 PHE A C 1
ATOM 861 O O . PHE A 1 109 ? -20.224 2.155 24.124 1.00 93.81 109 PHE A O 1
ATOM 868 N N . GLY A 1 110 ? -18.053 1.789 24.608 1.00 94.62 110 GLY A N 1
ATOM 869 C CA . GLY A 1 110 ? -18.083 0.336 24.466 1.00 94.62 110 GLY A CA 1
ATOM 870 C C . GLY A 1 110 ? -19.104 -0.309 25.397 1.00 94.62 110 GLY A C 1
ATOM 871 O O . GLY A 1 110 ? -19.881 -1.152 24.956 1.00 94.62 110 GLY A O 1
ATOM 872 N N . ARG A 1 111 ? -19.210 0.146 26.657 1.00 93.50 111 ARG A N 1
ATOM 873 C CA . ARG A 1 111 ? -20.245 -0.349 27.578 1.00 93.50 111 ARG A CA 1
ATOM 874 C C . ARG A 1 111 ? -21.640 -0.097 27.013 1.00 93.50 111 ARG A C 1
ATOM 876 O O . ARG A 1 111 ? -22.456 -1.009 26.972 1.00 93.50 111 ARG A O 1
ATOM 883 N N . ARG A 1 112 ? -21.920 1.120 26.542 1.00 91.62 112 ARG A N 1
ATOM 884 C CA . ARG A 1 112 ? -23.238 1.457 25.987 1.00 91.62 112 ARG A CA 1
ATOM 885 C C . ARG A 1 112 ? -23.539 0.666 24.709 1.00 91.62 112 ARG A C 1
ATOM 887 O O . ARG A 1 112 ? -24.661 0.200 24.551 1.00 91.62 112 ARG A O 1
ATOM 894 N N . ALA A 1 113 ? -22.551 0.508 23.831 1.00 92.81 113 ALA A N 1
ATOM 895 C CA . ALA A 1 113 ? -22.707 -0.159 22.542 1.00 92.81 113 ALA A CA 1
ATOM 896 C C . ALA A 1 113 ? -22.839 -1.682 22.646 1.00 92.81 113 ALA A C 1
ATOM 898 O O . ALA A 1 113 ? -23.589 -2.287 21.888 1.00 92.81 113 ALA A O 1
ATOM 899 N N . LEU A 1 114 ? -22.123 -2.296 23.588 1.00 94.81 114 LEU A N 1
ATOM 900 C CA . LEU A 1 114 ? -22.077 -3.748 23.742 1.00 94.81 114 LEU A CA 1
ATOM 901 C C . LEU A 1 114 ? -23.082 -4.259 24.772 1.00 94.81 114 LEU A C 1
ATOM 903 O O . LEU A 1 114 ? -23.529 -5.393 24.646 1.00 94.81 114 LEU A O 1
ATOM 907 N N . LEU A 1 115 ? -23.429 -3.468 25.794 1.00 92.00 115 LEU A N 1
ATOM 908 C CA . LEU A 1 115 ? -24.205 -3.918 26.962 1.00 92.00 115 LEU A CA 1
ATOM 909 C C . LEU A 1 115 ? -25.546 -3.180 27.152 1.00 92.00 115 LEU A C 1
ATOM 911 O O . LEU A 1 115 ? -26.416 -3.676 27.871 1.00 92.00 115 LEU A O 1
ATOM 915 N N . GLY A 1 116 ? -25.738 -2.017 26.525 1.00 86.50 116 GLY A N 1
ATOM 916 C CA . GLY A 1 116 ? -26.928 -1.187 26.732 1.00 86.50 116 GLY A CA 1
ATOM 917 C C . GLY A 1 116 ? -27.035 -0.617 28.158 1.00 86.50 116 GLY A C 1
ATOM 918 O O . GLY A 1 116 ? -26.057 -0.556 28.905 1.00 86.50 116 GLY A O 1
ATOM 919 N N . VAL A 1 117 ? -28.234 -0.161 28.549 1.00 77.88 117 VAL A N 1
ATOM 920 C CA . VAL A 1 117 ? -28.471 0.559 29.828 1.00 77.88 117 VAL A CA 1
ATOM 921 C C . VAL A 1 117 ? -28.878 -0.378 30.985 1.00 77.88 117 VAL A C 1
ATOM 923 O O . VAL A 1 117 ? -28.823 0.013 32.147 1.00 77.88 117 VAL A O 1
ATOM 926 N N . GLY A 1 118 ? -29.253 -1.631 30.703 1.00 77.25 118 GLY A N 1
ATOM 927 C CA . GLY A 1 118 ? -29.808 -2.561 31.703 1.00 77.25 118 GLY A CA 1
ATOM 928 C C . GLY A 1 118 ? -28.838 -3.603 32.271 1.00 77.25 118 GLY A C 1
ATOM 929 O O . GLY A 1 118 ? -29.137 -4.223 33.292 1.00 77.25 118 GLY A O 1
ATOM 930 N N . VAL A 1 119 ? -27.679 -3.817 31.642 1.00 84.88 119 VAL A N 1
ATOM 931 C CA . VAL A 1 119 ? -26.767 -4.896 32.042 1.00 84.88 119 VAL A CA 1
ATOM 932 C C . VAL A 1 119 ? -25.786 -4.422 33.113 1.00 84.88 119 VAL A C 1
ATOM 934 O O . VAL A 1 119 ? -24.970 -3.513 32.919 1.00 84.88 119 VAL A O 1
ATOM 937 N N . SER A 1 120 ? -25.858 -5.075 34.270 1.00 80.94 120 SER A N 1
ATOM 938 C CA . SER A 1 120 ? -25.114 -4.681 35.468 1.00 80.94 120 SER A CA 1
ATOM 939 C C . SER A 1 120 ? -24.141 -5.735 35.999 1.00 80.94 120 SER A C 1
ATOM 941 O O . SER A 1 120 ? -23.179 -5.361 36.667 1.00 80.94 120 SER A O 1
ATOM 943 N N . HIS A 1 121 ? -24.342 -7.013 35.671 1.00 87.81 121 HIS A N 1
ATOM 944 C CA . HIS A 1 121 ? -23.451 -8.121 36.022 1.00 87.81 121 HIS A CA 1
ATOM 945 C C . HIS A 1 121 ? -22.851 -8.667 34.732 1.00 87.81 121 HIS A C 1
ATOM 947 O O . HIS A 1 121 ? -23.566 -9.244 33.919 1.00 87.81 121 HIS A O 1
ATOM 953 N N . VAL A 1 122 ? -21.561 -8.429 34.519 1.00 89.38 122 VAL A N 1
ATOM 954 C CA . VAL A 1 122 ? -20.868 -8.768 33.272 1.00 89.38 122 VAL A CA 1
ATOM 955 C C . VAL A 1 122 ? -19.616 -9.540 33.618 1.00 89.38 122 VAL A C 1
ATOM 957 O O . VAL A 1 122 ? -18.899 -9.085 34.499 1.00 89.38 122 VAL A O 1
ATOM 960 N N . CYS A 1 123 ? -19.362 -10.638 32.908 1.00 90.00 123 CYS A N 1
ATOM 961 C CA . CYS A 1 123 ? -18.075 -11.311 32.776 1.00 90.00 123 CYS A CA 1
ATOM 962 C C . CYS A 1 123 ? -17.467 -10.960 31.412 1.00 90.00 123 CYS A C 1
ATOM 964 O O . CYS A 1 123 ? -18.191 -10.951 30.426 1.00 90.00 123 CYS A O 1
ATOM 966 N N . VAL A 1 124 ? -16.170 -10.675 31.316 1.00 92.31 124 VAL A N 1
ATOM 967 C CA . VAL A 1 124 ? -15.490 -10.320 30.058 1.00 92.31 124 VAL A CA 1
ATOM 968 C C . VAL A 1 124 ? -14.313 -11.254 29.841 1.00 92.31 124 VAL A C 1
ATOM 970 O O . VAL A 1 124 ? -13.456 -11.403 30.713 1.00 92.31 124 VAL A O 1
ATOM 973 N N . VAL A 1 125 ? -14.265 -11.853 28.657 1.00 94.00 125 VAL A N 1
ATOM 974 C CA . VAL A 1 125 ? -13.171 -12.712 28.199 1.00 94.00 125 VAL A CA 1
ATOM 975 C C . VAL A 1 125 ? -12.745 -12.274 26.803 1.00 94.00 125 VAL A C 1
ATOM 977 O O . VAL A 1 125 ? -13.571 -11.790 26.029 1.00 94.00 125 VAL A O 1
ATOM 980 N N . ALA A 1 126 ? -11.471 -12.447 26.458 1.00 93.25 126 ALA A N 1
ATOM 981 C CA . ALA A 1 126 ? -10.976 -12.170 25.114 1.00 93.25 126 ALA A CA 1
ATOM 982 C C . ALA A 1 126 ? -10.468 -13.443 24.447 1.00 93.25 126 ALA A C 1
ATOM 984 O O . ALA A 1 126 ? -9.650 -14.161 25.012 1.00 93.25 126 ALA A O 1
ATOM 985 N N . LEU A 1 127 ? -10.882 -13.691 23.207 1.00 92.06 127 LEU A N 1
ATOM 986 C CA . LEU A 1 127 ? -10.249 -14.680 22.334 1.00 92.06 127 LEU A CA 1
ATOM 987 C C . LEU A 1 127 ? -9.005 -14.046 21.695 1.00 92.06 127 LEU A C 1
ATOM 989 O O . LEU A 1 127 ? -8.967 -13.766 20.496 1.00 92.06 127 LEU A O 1
ATOM 993 N N . ALA A 1 128 ? -8.020 -13.749 22.535 1.00 87.44 128 ALA A N 1
ATOM 994 C CA . ALA A 1 128 ? -6.724 -13.192 22.176 1.00 87.44 128 ALA A CA 1
ATOM 995 C C . ALA A 1 128 ? -5.657 -13.692 23.168 1.00 87.44 128 ALA A C 1
ATOM 997 O O . ALA A 1 128 ? -6.022 -14.088 24.281 1.00 87.44 128 ALA A O 1
ATOM 998 N N . PRO A 1 129 ? -4.367 -13.708 22.781 1.00 84.38 129 PRO A N 1
ATOM 999 C CA . PRO A 1 129 ? -3.287 -14.005 23.716 1.00 84.38 129 PRO A CA 1
ATOM 1000 C C . PRO A 1 129 ? -3.139 -12.859 24.723 1.00 84.38 129 PRO A C 1
ATOM 1002 O O . PRO A 1 129 ? -3.461 -11.712 24.403 1.00 84.38 129 PRO A O 1
ATOM 1005 N N . ASP A 1 130 ? -2.639 -13.160 25.924 1.00 84.81 130 ASP A N 1
ATOM 1006 C CA . ASP A 1 130 ? -2.320 -12.120 26.907 1.00 84.81 130 ASP A CA 1
ATOM 1007 C C . ASP A 1 130 ? -1.185 -11.237 26.361 1.00 84.81 130 ASP A C 1
ATOM 1009 O O . ASP A 1 130 ? -0.107 -11.752 26.051 1.00 84.81 130 ASP A O 1
ATOM 1013 N N . PRO A 1 131 ? -1.393 -9.917 26.207 1.00 78.12 131 PRO A N 1
ATOM 1014 C CA . PRO A 1 131 ? -0.375 -9.033 25.652 1.00 78.12 131 PRO A CA 1
ATOM 1015 C C . PRO A 1 131 ? 0.739 -8.682 26.660 1.00 78.12 131 PRO A C 1
ATOM 1017 O O . PRO A 1 131 ? 1.644 -7.928 26.303 1.00 78.12 131 PRO A O 1
ATOM 1020 N N . GLY A 1 132 ? 0.677 -9.167 27.908 1.00 77.50 132 GLY A N 1
ATOM 1021 C CA . GLY A 1 132 ? 1.640 -8.849 28.965 1.00 77.50 132 GLY A CA 1
ATOM 1022 C C . GLY A 1 132 ? 1.604 -7.377 29.399 1.00 77.50 132 GLY A C 1
ATOM 1023 O O . GLY A 1 132 ? 0.736 -6.598 28.983 1.00 77.50 132 GLY A O 1
ATOM 1024 N N . GLU A 1 133 ? 2.542 -6.974 30.260 1.00 63.81 133 GLU A N 1
ATOM 1025 C CA . GLU A 1 133 ? 2.614 -5.599 30.790 1.00 63.81 133 GLU A CA 1
ATOM 1026 C C . GLU A 1 133 ? 3.045 -4.570 29.729 1.00 63.81 133 GLU A C 1
ATOM 1028 O O . GLU A 1 133 ? 2.602 -3.425 29.760 1.00 63.81 133 GLU A O 1
ATOM 1033 N N . SER A 1 134 ? 3.841 -4.977 28.735 1.00 57.41 134 SER A N 1
ATOM 1034 C CA . SER A 1 134 ? 4.403 -4.106 27.686 1.00 57.41 134 SER A CA 1
ATOM 1035 C C . SER A 1 134 ? 3.669 -4.205 26.338 1.00 57.41 134 SER A C 1
ATOM 1037 O O . SER A 1 134 ? 4.293 -4.152 25.277 1.00 57.41 134 SER A O 1
ATOM 1039 N N . GLY A 1 135 ? 2.346 -4.386 26.359 1.00 66.31 135 GLY A N 1
ATOM 1040 C CA . GLY A 1 135 ? 1.547 -4.594 25.148 1.00 66.31 135 GLY A CA 1
ATOM 1041 C C . GLY A 1 135 ? 1.586 -3.408 24.171 1.00 66.31 135 GLY A C 1
ATOM 1042 O O . GLY A 1 135 ? 1.237 -2.285 24.524 1.00 66.31 135 GLY A O 1
ATOM 1043 N N . THR A 1 136 ? 1.935 -3.668 22.908 1.00 82.94 136 THR A N 1
ATOM 1044 C CA . THR A 1 136 ? 1.986 -2.672 21.815 1.00 82.94 136 THR A CA 1
ATOM 1045 C C . THR A 1 136 ? 0.698 -2.610 20.984 1.00 82.94 136 THR A C 1
ATOM 1047 O O . THR A 1 136 ? 0.662 -1.995 19.923 1.00 82.94 136 THR A O 1
ATOM 1050 N N . SER A 1 137 ? -0.383 -3.250 21.433 1.00 86.50 137 SER A N 1
ATOM 1051 C CA . SER A 1 137 ? -1.655 -3.326 20.706 1.00 86.50 137 SER A CA 1
ATOM 1052 C C . SER A 1 137 ? -2.717 -2.456 21.373 1.00 86.50 137 SER A C 1
ATOM 1054 O O . SER A 1 137 ? -3.112 -2.731 22.508 1.00 86.50 137 SER A O 1
ATOM 1056 N N . SER A 1 138 ? -3.228 -1.452 20.649 1.00 88.44 138 SER A N 1
ATOM 1057 C CA . SER A 1 138 ? -4.343 -0.616 21.122 1.00 88.44 138 SER A CA 1
ATOM 1058 C C . SER A 1 138 ? -5.590 -1.457 21.405 1.00 88.44 138 SER A C 1
ATOM 1060 O O . SER A 1 138 ? -6.214 -1.310 22.452 1.00 88.44 138 SER A O 1
ATOM 1062 N N . LEU A 1 139 ? -5.892 -2.426 20.535 1.00 89.06 139 LEU A N 1
ATOM 1063 C CA . LEU A 1 139 ? -7.012 -3.346 20.727 1.00 89.06 139 LEU A CA 1
ATOM 1064 C C . LEU A 1 139 ? -6.865 -4.167 22.014 1.00 89.06 139 LEU A C 1
ATOM 1066 O O . LEU A 1 139 ? -7.828 -4.324 22.760 1.00 89.06 139 LEU A O 1
ATOM 1070 N N . ALA A 1 140 ? -5.665 -4.681 22.289 1.00 89.44 140 ALA A N 1
ATOM 1071 C CA . ALA A 1 140 ? -5.433 -5.472 23.491 1.00 89.44 140 ALA A CA 1
ATOM 1072 C C . ALA A 1 140 ? -5.514 -4.601 24.761 1.00 89.44 140 ALA A C 1
ATOM 1074 O O . ALA A 1 140 ? -6.067 -5.037 25.770 1.00 89.44 140 ALA A O 1
ATOM 1075 N N . ALA A 1 141 ? -5.055 -3.345 24.695 1.00 90.62 141 ALA A N 1
ATOM 1076 C CA . ALA A 1 141 ? -5.253 -2.372 25.768 1.00 90.62 141 ALA A CA 1
ATOM 1077 C C . ALA A 1 141 ? -6.747 -2.097 26.022 1.00 90.62 141 ALA A C 1
ATOM 1079 O O . ALA A 1 141 ? -7.192 -2.172 27.164 1.00 90.62 141 ALA A O 1
ATOM 1080 N N . MET A 1 142 ? -7.544 -1.879 24.970 1.00 92.94 142 MET A N 1
ATOM 1081 C CA . MET A 1 142 ? -8.998 -1.701 25.082 1.00 92.94 142 MET A CA 1
ATOM 1082 C C . MET A 1 142 ? -9.692 -2.928 25.687 1.00 92.94 142 MET A C 1
ATOM 1084 O O . MET A 1 142 ? -10.508 -2.790 26.597 1.00 92.94 142 MET A O 1
ATOM 1088 N N . MET A 1 143 ? -9.349 -4.138 25.228 1.00 92.75 143 MET A N 1
ATOM 1089 C CA . MET A 1 143 ? -9.892 -5.382 25.789 1.00 92.75 143 MET A CA 1
ATOM 1090 C C . MET A 1 143 ? -9.601 -5.488 27.290 1.00 92.75 143 MET A C 1
ATOM 1092 O O . MET A 1 143 ? -10.499 -5.819 28.064 1.00 92.75 143 MET A O 1
ATOM 1096 N N . ARG A 1 144 ? -8.379 -5.139 27.711 1.00 91.62 144 ARG A N 1
ATOM 1097 C CA . ARG A 1 144 ? -7.997 -5.085 29.127 1.00 91.62 144 ARG A CA 1
ATOM 1098 C C . ARG A 1 144 ? -8.819 -4.056 29.903 1.00 91.62 144 ARG A C 1
ATOM 1100 O O . ARG A 1 144 ? -9.315 -4.380 30.977 1.00 91.62 144 ARG A O 1
ATOM 1107 N N . PHE A 1 145 ? -9.028 -2.855 29.363 1.00 93.44 145 PHE A N 1
ATOM 1108 C CA . PHE A 1 145 ? -9.881 -1.850 30.007 1.00 93.44 145 PHE A CA 1
ATOM 1109 C C . PHE A 1 145 ? -11.299 -2.375 30.234 1.00 93.44 145 PHE A C 1
ATOM 1111 O O . PHE A 1 145 ? -11.842 -2.217 31.323 1.00 93.44 145 PHE A O 1
ATOM 1118 N N . PHE A 1 146 ? -11.878 -3.082 29.260 1.00 94.00 146 PHE A N 1
ATOM 1119 C CA . PHE A 1 146 ? -13.216 -3.662 29.411 1.00 94.00 146 PHE A CA 1
ATOM 1120 C C . PHE A 1 146 ? -13.239 -4.760 30.477 1.00 94.00 146 PHE A C 1
ATOM 1122 O O . PHE A 1 146 ? -14.164 -4.801 31.287 1.00 94.00 146 PHE A O 1
ATOM 1129 N N . MET A 1 147 ? -12.211 -5.613 30.528 1.00 91.06 147 MET A N 1
ATOM 1130 C CA . MET A 1 147 ? -12.062 -6.619 31.587 1.00 91.06 147 MET A CA 1
ATOM 1131 C C . MET A 1 147 ? -11.945 -5.995 32.981 1.00 91.06 147 MET A C 1
ATOM 1133 O O . MET A 1 147 ? -12.448 -6.561 33.947 1.00 91.06 147 MET A O 1
ATOM 1137 N N . GLU A 1 148 ? -11.298 -4.836 33.098 1.00 89.50 148 GLU A N 1
ATOM 1138 C CA . GLU A 1 148 ? -11.082 -4.164 34.379 1.00 89.50 148 GLU A CA 1
ATOM 1139 C C . GLU A 1 148 ? -12.280 -3.319 34.839 1.00 89.50 148 GLU A C 1
ATOM 1141 O O . GLU A 1 148 ? -12.541 -3.275 36.049 1.00 89.50 148 GLU A O 1
ATOM 1146 N N . ASP A 1 149 ? -12.979 -2.667 33.901 1.00 91.06 149 ASP A N 1
ATOM 1147 C CA . ASP A 1 149 ? -13.956 -1.602 34.175 1.00 91.06 149 ASP A CA 1
ATOM 1148 C C . ASP A 1 149 ? -15.424 -2.035 34.013 1.00 91.06 149 ASP A C 1
ATOM 1150 O O . ASP A 1 149 ? -16.323 -1.406 34.577 1.00 91.06 149 ASP A O 1
ATOM 1154 N N . PHE A 1 150 ? -15.721 -3.077 33.226 1.00 91.00 150 PHE A N 1
ATOM 1155 C CA . PHE A 1 150 ? -17.100 -3.552 33.064 1.00 91.00 150 PHE A CA 1
ATOM 1156 C C . PHE A 1 150 ? -17.646 -4.331 34.271 1.00 91.00 150 PHE A C 1
ATOM 1158 O O . PHE A 1 150 ? -18.812 -4.080 34.621 1.00 91.00 150 PHE A O 1
ATOM 1165 N N . PRO A 1 151 ? -16.886 -5.245 34.915 1.00 87.19 151 PRO A N 1
ATOM 1166 C CA . PRO A 1 151 ? -17.321 -5.851 36.173 1.00 87.19 151 PRO A CA 1
ATOM 1167 C C . PRO A 1 151 ? -17.589 -4.816 37.267 1.00 87.19 151 PRO A C 1
ATOM 1169 O O . PRO A 1 151 ? -16.867 -3.831 37.403 1.00 87.19 151 PRO A O 1
ATOM 1172 N N . ARG A 1 152 ? -18.585 -5.066 38.128 1.00 75.56 152 ARG A N 1
ATOM 1173 C CA . ARG A 1 152 ? -18.763 -4.232 39.329 1.00 75.56 152 ARG A CA 1
ATOM 1174 C C . ARG A 1 152 ? -17.614 -4.459 40.314 1.00 75.56 152 ARG A C 1
ATOM 1176 O O . ARG A 1 152 ? -17.118 -5.577 40.477 1.00 75.56 152 ARG A O 1
ATOM 1183 N N . GLN A 1 153 ? -17.259 -3.400 41.037 1.00 63.34 153 GLN A N 1
ATOM 1184 C CA . GLN A 1 153 ? -16.315 -3.475 42.151 1.00 63.34 153 GLN A CA 1
ATOM 1185 C C . GLN A 1 153 ? -16.778 -4.513 43.192 1.00 63.34 153 GLN A C 1
ATOM 1187 O O . GLN A 1 153 ? -17.961 -4.586 43.518 1.00 63.34 153 GLN A O 1
ATOM 1192 N N . GLY A 1 154 ? -15.848 -5.343 43.677 1.00 59.47 154 GLY A N 1
ATOM 1193 C CA . GLY A 1 154 ? -16.114 -6.416 44.649 1.00 59.47 154 GLY A CA 1
ATOM 1194 C C . GLY A 1 154 ? -16.450 -7.791 44.053 1.00 59.47 154 GLY A C 1
ATOM 1195 O O . GLY A 1 154 ? -16.363 -8.782 44.766 1.00 59.47 154 GLY A O 1
ATOM 1196 N N . MET A 1 155 ? -16.747 -7.887 42.750 1.00 62.44 155 MET A N 1
ATOM 1197 C CA . MET A 1 155 ? -17.017 -9.168 42.068 1.00 62.44 155 MET A CA 1
ATOM 1198 C C . MET A 1 155 ? -15.832 -9.710 41.253 1.00 62.44 155 MET A C 1
ATOM 1200 O O . MET A 1 155 ? -15.967 -10.712 40.559 1.00 62.44 155 MET A O 1
ATOM 1204 N N . ARG A 1 156 ? -14.646 -9.091 41.346 1.00 61.75 156 ARG A N 1
ATOM 1205 C CA . ARG A 1 156 ? -13.435 -9.549 40.630 1.00 61.75 156 ARG A CA 1
ATOM 1206 C C . ARG A 1 156 ? -12.975 -10.953 41.042 1.00 61.75 156 ARG A C 1
ATOM 1208 O O . ARG A 1 156 ? -12.364 -11.640 40.238 1.00 61.75 156 ARG A O 1
ATOM 1215 N N . SER A 1 157 ? -13.298 -11.400 42.255 1.00 56.59 157 SER A N 1
ATOM 1216 C CA . SER A 1 157 ? -13.025 -12.770 42.717 1.00 56.59 157 SER A CA 1
ATOM 1217 C C . SER A 1 157 ? -13.865 -13.840 42.007 1.00 56.59 157 SER A C 1
ATOM 1219 O O . SER A 1 157 ? -13.574 -15.023 42.143 1.00 56.59 157 SER A O 1
ATOM 1221 N N . LEU A 1 158 ? -14.893 -13.437 41.250 1.00 54.00 158 LEU A N 1
ATOM 1222 C CA . LEU A 1 158 ? -15.735 -14.314 40.434 1.00 54.00 158 LEU A CA 1
ATOM 1223 C C . LEU A 1 158 ? -15.235 -14.423 38.982 1.00 54.00 158 LEU A C 1
ATOM 1225 O O . LEU A 1 158 ? -15.908 -15.038 38.161 1.00 54.00 158 LEU A O 1
ATOM 1229 N N . TRP A 1 159 ? -14.092 -13.816 38.647 1.00 63.59 159 TRP A N 1
ATOM 1230 C CA . TRP A 1 159 ? -13.540 -13.795 37.290 1.00 63.59 159 TRP A CA 1
ATOM 1231 C C . TRP A 1 159 ? -12.655 -15.014 37.002 1.00 63.59 159 TRP A C 1
ATOM 1233 O O . TRP A 1 159 ? -12.062 -15.560 37.936 1.00 63.59 159 TRP A O 1
ATOM 1243 N N . PRO A 1 160 ? -12.506 -15.438 35.731 1.00 63.84 160 PRO A N 1
ATOM 1244 C CA . PRO A 1 160 ? -11.536 -16.461 35.367 1.00 63.84 160 PRO A CA 1
ATOM 1245 C C . PRO A 1 160 ? -10.132 -16.089 35.858 1.00 63.84 160 PRO A C 1
ATOM 1247 O O . PRO A 1 160 ? -9.731 -14.932 35.708 1.00 63.84 160 PRO A O 1
ATOM 1250 N N . PRO A 1 161 ? -9.339 -17.066 36.337 1.00 65.31 161 PRO A N 1
ATOM 1251 C CA . PRO A 1 161 ? -7.926 -16.836 36.633 1.00 65.31 161 PRO A CA 1
ATOM 1252 C C . PRO A 1 161 ? -7.149 -16.365 35.392 1.00 65.31 161 PRO A C 1
ATOM 1254 O O . PRO A 1 161 ? -6.116 -15.720 35.531 1.00 65.31 161 PRO A O 1
ATOM 1257 N N . HIS A 1 162 ? -7.659 -16.648 34.186 1.00 76.44 162 HIS A N 1
ATOM 1258 C CA . HIS A 1 162 ? -7.061 -16.238 32.921 1.00 76.44 162 HIS A CA 1
ATOM 1259 C C . HIS A 1 162 ? -8.145 -15.750 31.927 1.00 76.44 162 HIS A C 1
ATOM 1261 O O . HIS A 1 162 ? -8.766 -16.565 31.246 1.00 76.44 162 HIS A O 1
ATOM 1267 N N . PRO A 1 163 ? -8.426 -14.433 31.830 1.00 86.94 163 PRO A N 1
ATOM 1268 C CA . PRO A 1 163 ? -9.472 -13.892 30.946 1.00 86.94 163 PRO A CA 1
ATOM 1269 C C . PRO A 1 163 ? -9.090 -13.882 29.453 1.00 86.94 163 PRO A C 1
ATOM 1271 O O . PRO A 1 163 ? -9.945 -13.632 28.600 1.00 86.94 163 PRO A O 1
ATOM 1274 N N . TRP A 1 164 ? -7.825 -14.164 29.132 1.00 90.75 164 TRP A N 1
ATOM 1275 C CA . TRP A 1 164 ? -7.299 -14.313 27.774 1.00 90.75 164 TRP A CA 1
ATOM 1276 C C . TRP A 1 164 ? -7.373 -15.780 27.334 1.00 90.75 164 TRP A C 1
ATOM 1278 O O . TRP A 1 164 ? -6.732 -16.650 27.908 1.00 90.75 164 TRP A O 1
ATOM 1288 N N . MET A 1 165 ? -8.176 -16.092 26.332 1.00 91.81 165 MET A N 1
ATOM 1289 C CA . MET A 1 165 ? -8.565 -17.470 26.014 1.00 91.81 165 MET A CA 1
ATOM 1290 C C . MET A 1 165 ? -7.734 -18.091 24.891 1.00 91.81 165 MET A C 1
ATOM 1292 O O . MET A 1 165 ? -8.149 -19.100 24.329 1.00 91.81 165 MET A O 1
ATOM 1296 N N . VAL A 1 166 ? -6.594 -17.501 24.529 1.00 87.69 166 VAL A N 1
ATOM 1297 C CA . VAL A 1 166 ? -5.683 -18.048 23.513 1.00 87.69 166 VAL A CA 1
ATOM 1298 C C . VAL A 1 166 ? -4.367 -18.428 24.170 1.00 87.69 166 VAL A C 1
ATOM 1300 O O . VAL A 1 166 ? -3.815 -17.655 24.954 1.00 87.69 166 VAL A O 1
ATOM 1303 N N . ASP A 1 167 ? -3.891 -19.635 23.888 1.00 83.12 167 ASP A N 1
ATOM 1304 C CA . ASP A 1 167 ? -2.598 -20.110 24.369 1.00 83.12 167 ASP A CA 1
ATOM 1305 C C . ASP A 1 167 ? -1.417 -19.614 23.515 1.00 83.12 167 ASP A C 1
ATOM 1307 O O . ASP A 1 167 ? -1.573 -18.901 22.522 1.00 83.12 167 ASP A O 1
ATOM 1311 N N . GLU A 1 168 ? -0.207 -19.994 23.918 1.00 78.44 168 GLU A N 1
ATOM 1312 C CA . GLU A 1 168 ? 1.041 -19.654 23.225 1.00 78.44 168 GLU A CA 1
ATOM 1313 C C . GLU A 1 168 ? 1.151 -20.248 21.808 1.00 78.44 168 GLU A C 1
ATOM 1315 O O . GLU A 1 168 ? 1.960 -19.787 21.003 1.00 78.44 168 GLU A O 1
ATOM 1320 N N . HIS A 1 169 ? 0.308 -21.227 21.470 1.00 77.88 169 HIS A N 1
ATOM 1321 C CA . HIS A 1 169 ? 0.230 -21.852 20.151 1.00 77.88 169 HIS A CA 1
ATOM 1322 C C . HIS A 1 169 ? -0.884 -21.258 19.273 1.00 77.88 169 HIS A C 1
ATOM 1324 O O . HIS A 1 169 ? -1.119 -21.736 18.159 1.00 77.88 169 HIS A O 1
ATOM 1330 N N . GLY A 1 170 ? -1.580 -20.219 19.747 1.00 76.94 170 GLY A N 1
ATOM 1331 C CA . GLY A 1 170 ? -2.668 -19.579 19.012 1.00 76.94 170 GLY A CA 1
ATOM 1332 C C . GLY A 1 170 ? -3.974 -20.382 19.004 1.00 76.94 170 GLY A C 1
ATOM 1333 O O . GLY A 1 170 ? -4.860 -20.080 18.201 1.00 76.94 170 GLY A O 1
ATOM 1334 N N . GLN A 1 171 ? -4.109 -21.397 19.862 1.00 85.00 171 GLN A N 1
ATOM 1335 C CA . GLN A 1 171 ? -5.324 -22.199 19.998 1.00 85.00 171 GLN A CA 1
ATOM 1336 C C . GLN A 1 171 ? -6.262 -21.601 21.049 1.00 85.00 171 GLN A C 1
ATOM 1338 O O . GLN A 1 171 ? -5.821 -21.034 22.050 1.00 85.00 171 GLN A O 1
ATOM 1343 N N . ILE A 1 172 ? -7.577 -21.739 20.835 1.00 90.94 172 ILE A N 1
ATOM 1344 C CA . ILE A 1 172 ? -8.567 -21.325 21.834 1.00 90.94 172 ILE A CA 1
ATOM 1345 C C . ILE A 1 172 ? -8.609 -22.346 22.978 1.00 90.94 172 ILE A C 1
ATOM 1347 O O . ILE A 1 172 ? -8.746 -23.549 22.751 1.00 90.94 172 ILE A O 1
ATOM 1351 N N . ARG A 1 173 ? -8.559 -21.862 24.221 1.00 92.12 173 ARG A N 1
ATOM 1352 C CA . ARG A 1 173 ? -8.751 -22.650 25.446 1.00 92.12 173 ARG A CA 1
ATOM 1353 C C . ARG A 1 173 ? -10.230 -22.982 25.624 1.00 92.12 173 ARG A C 1
ATOM 1355 O O . ARG A 1 173 ? -10.969 -22.335 26.366 1.00 92.12 173 ARG A O 1
ATOM 1362 N N . LEU A 1 174 ? -10.685 -23.978 24.870 1.00 91.69 174 LEU A N 1
ATOM 1363 C CA . LEU A 1 174 ? -12.104 -24.291 24.723 1.00 91.69 174 LEU A CA 1
ATOM 1364 C C . LEU A 1 174 ? -12.780 -24.713 26.038 1.00 91.69 174 LEU A C 1
ATOM 1366 O O . LEU A 1 174 ? -13.927 -24.337 26.281 1.00 91.69 174 LEU A O 1
ATOM 1370 N N . GLU A 1 175 ? -12.087 -25.473 26.889 1.00 91.38 175 GLU A N 1
ATOM 1371 C CA . GLU A 1 175 ? -12.635 -25.889 28.187 1.00 91.38 175 GLU A CA 1
ATOM 1372 C C . GLU A 1 175 ? -12.788 -24.716 29.160 1.00 91.38 175 GLU A C 1
ATOM 1374 O O . GLU A 1 175 ? -13.834 -24.603 29.803 1.00 91.38 175 GLU A O 1
ATOM 1379 N N . ASP A 1 176 ? -11.827 -23.790 29.182 1.00 91.00 176 ASP A N 1
ATOM 1380 C CA . ASP A 1 176 ? -11.910 -22.566 29.983 1.00 91.00 176 ASP A CA 1
ATOM 1381 C C . ASP A 1 176 ? -13.116 -21.725 29.543 1.00 91.00 176 ASP A C 1
ATOM 1383 O O . ASP A 1 176 ? -13.929 -21.308 30.371 1.00 91.00 176 ASP A O 1
ATOM 1387 N N . LEU A 1 177 ? -13.310 -21.549 28.230 1.00 92.50 177 LEU A N 1
ATOM 1388 C CA . LEU A 1 177 ? -14.469 -20.835 27.686 1.00 92.50 177 LEU A CA 1
ATOM 1389 C C . LEU A 1 177 ? -15.797 -21.517 28.062 1.00 92.50 177 LEU A C 1
ATOM 1391 O O . LEU A 1 177 ? -16.746 -20.847 28.477 1.00 92.50 177 LEU A O 1
ATOM 1395 N N . ARG A 1 178 ? -15.874 -22.852 27.966 1.00 92.94 178 ARG A N 1
ATOM 1396 C CA . ARG A 1 178 ? -17.057 -23.628 28.386 1.00 92.94 178 ARG A CA 1
ATOM 1397 C C . ARG A 1 178 ? -17.341 -23.475 29.876 1.00 92.94 178 ARG A C 1
ATOM 1399 O O . ARG A 1 178 ? -18.505 -23.373 30.266 1.00 92.94 178 ARG A O 1
ATOM 1406 N N . GLN A 1 179 ? -16.303 -23.471 30.706 1.00 90.44 179 GLN A N 1
ATOM 1407 C CA . GLN A 1 179 ? -16.435 -23.239 32.139 1.00 90.44 179 GLN A CA 1
ATOM 1408 C C . GLN A 1 179 ? -16.971 -21.834 32.422 1.00 90.44 179 GLN A C 1
ATOM 1410 O O . GLN A 1 179 ? -17.891 -21.703 33.227 1.00 90.44 179 GLN A O 1
ATOM 1415 N N . GLN A 1 180 ? -16.473 -20.813 31.721 1.00 89.75 180 GLN A N 1
ATOM 1416 C CA . GLN A 1 180 ? -16.942 -19.437 31.895 1.00 89.75 180 GLN A CA 1
ATOM 1417 C C . GLN A 1 180 ? -18.401 -19.244 31.492 1.00 89.75 180 GLN A C 1
ATOM 1419 O O . GLN A 1 180 ? -19.145 -18.581 32.208 1.00 89.75 180 GLN A O 1
ATOM 1424 N N . LEU A 1 181 ? -18.851 -19.886 30.413 1.00 91.56 181 LEU A N 1
ATOM 1425 C CA . LEU A 1 181 ? -20.268 -19.882 30.037 1.00 91.56 181 LEU A CA 1
ATOM 1426 C C . LEU A 1 181 ? -21.154 -20.482 31.140 1.00 91.56 181 LEU A C 1
ATOM 1428 O O . LEU A 1 181 ? -22.149 -19.873 31.531 1.00 91.56 181 LEU A O 1
ATOM 1432 N N . ARG A 1 182 ? -20.765 -21.639 31.697 1.00 91.31 182 ARG A N 1
ATOM 1433 C CA . ARG A 1 182 ? -21.495 -22.277 32.809 1.00 91.31 182 ARG A CA 1
ATOM 1434 C C . ARG A 1 182 ? -21.510 -21.407 34.066 1.00 91.31 182 ARG A C 1
ATOM 1436 O O . ARG A 1 182 ? -22.532 -21.323 34.741 1.00 91.31 182 ARG A O 1
ATOM 1443 N N . GLN A 1 183 ? -20.390 -20.762 34.381 1.00 87.44 183 GLN A N 1
ATOM 1444 C CA . GLN A 1 183 ? -20.270 -19.889 35.545 1.00 87.44 183 GLN A CA 1
ATOM 1445 C C . GLN A 1 183 ? -21.118 -18.622 35.397 1.00 87.44 183 GLN A C 1
ATOM 1447 O O . GLN A 1 183 ? -21.856 -18.278 36.318 1.00 87.44 183 GLN A O 1
ATOM 1452 N N . ALA A 1 184 ? -21.077 -17.975 34.230 1.00 87.69 184 ALA A N 1
ATOM 1453 C CA . ALA A 1 184 ? -21.912 -16.818 33.923 1.00 87.69 184 ALA A CA 1
ATOM 1454 C C . ALA A 1 184 ? -23.404 -17.165 34.040 1.00 87.69 184 ALA A C 1
ATOM 1456 O O . ALA A 1 184 ? -24.163 -16.433 34.676 1.00 87.69 184 ALA A O 1
ATOM 1457 N N . GLN A 1 185 ? -23.806 -18.333 33.526 1.00 89.81 185 GLN A N 1
ATOM 1458 C CA . GLN A 1 185 ? -25.168 -18.843 33.668 1.00 89.81 185 GLN A CA 1
ATOM 1459 C C . GLN A 1 185 ? -25.555 -19.063 35.139 1.00 89.81 185 GLN A C 1
ATOM 1461 O O . GLN A 1 185 ? -26.611 -18.603 35.565 1.00 89.81 185 GLN A O 1
ATOM 1466 N N . ALA A 1 186 ? -24.703 -19.717 35.935 1.00 88.62 186 ALA A N 1
ATOM 1467 C CA . ALA A 1 186 ? -24.970 -19.967 37.354 1.00 88.62 186 ALA A CA 1
ATOM 1468 C C . ALA A 1 186 ? -25.092 -18.676 38.184 1.00 88.62 186 ALA A C 1
ATOM 1470 O O . ALA A 1 186 ? -25.779 -18.651 39.203 1.00 88.62 186 ALA A O 1
ATOM 1471 N N . GLN A 1 187 ? -24.427 -17.604 37.750 1.00 85.50 187 GLN A N 1
ATOM 1472 C CA . GLN A 1 187 ? -24.383 -16.316 38.443 1.00 85.50 187 GLN A CA 1
ATOM 1473 C C . GLN A 1 187 ? -25.366 -15.283 37.878 1.00 85.50 187 GLN A C 1
ATOM 1475 O O . GLN A 1 187 ? -25.375 -14.146 38.347 1.00 85.50 187 GLN A O 1
ATOM 1480 N N . ASN A 1 188 ? -26.187 -15.650 36.885 1.00 87.69 188 ASN A N 1
ATOM 1481 C CA . ASN A 1 188 ? -27.043 -14.720 36.141 1.00 87.69 188 ASN A CA 1
ATOM 1482 C C . ASN A 1 188 ? -26.269 -13.490 35.621 1.00 87.69 188 ASN A C 1
ATOM 1484 O O . ASN A 1 188 ? -26.757 -12.358 35.670 1.00 87.69 188 ASN A O 1
ATOM 1488 N N . ALA A 1 189 ? -25.040 -13.714 35.156 1.00 89.38 189 ALA A N 1
ATOM 1489 C CA . ALA A 1 189 ? -24.172 -12.692 34.592 1.00 89.38 189 ALA A CA 1
ATOM 1490 C C . ALA A 1 189 ? -24.143 -12.789 33.063 1.00 89.38 189 ALA A C 1
ATOM 1492 O O . ALA A 1 189 ? -24.184 -13.880 32.492 1.00 89.38 189 ALA A O 1
ATOM 1493 N N . THR A 1 190 ? -24.012 -11.643 32.399 1.00 92.69 190 THR A N 1
ATOM 1494 C CA . THR A 1 190 ? -23.788 -11.579 30.955 1.00 92.69 190 THR A CA 1
ATOM 1495 C C . THR A 1 190 ? -22.323 -11.891 30.647 1.00 92.69 190 THR A C 1
ATOM 1497 O O . THR A 1 190 ? -21.444 -11.201 31.157 1.00 92.69 190 THR A O 1
ATOM 1500 N N . LEU A 1 191 ? -22.024 -12.863 29.784 1.00 93.88 191 LEU A N 1
ATOM 1501 C CA . LEU A 1 191 ? -20.670 -13.079 29.267 1.00 93.88 191 LEU A CA 1
ATOM 1502 C C . LEU A 1 191 ? -20.443 -12.242 28.000 1.00 93.88 191 LEU A C 1
ATOM 1504 O O . LEU A 1 191 ? -21.041 -12.495 26.958 1.00 93.88 191 LEU A O 1
ATOM 1508 N N . LEU A 1 192 ? -19.551 -11.263 28.072 1.00 95.75 192 LEU A N 1
ATOM 1509 C CA . LEU A 1 192 ? -19.044 -10.517 26.930 1.00 95.75 192 LEU A CA 1
ATOM 1510 C C . LEU A 1 192 ? -17.763 -11.177 26.406 1.00 95.75 192 LEU A C 1
ATOM 1512 O O . LEU A 1 192 ? -16.736 -11.205 27.084 1.00 95.75 192 LEU A O 1
ATOM 1516 N N . ILE A 1 193 ? -17.820 -11.679 25.179 1.00 96.69 193 ILE A N 1
ATOM 1517 C CA . ILE A 1 193 ? -16.679 -12.243 24.462 1.00 96.69 193 ILE A CA 1
ATOM 1518 C C . ILE A 1 193 ? -16.134 -11.170 23.521 1.00 96.69 193 ILE A C 1
ATOM 1520 O O . ILE A 1 193 ? -16.853 -10.667 22.659 1.00 96.69 193 ILE A O 1
ATOM 1524 N N . LEU A 1 194 ? -14.858 -10.827 23.668 1.00 96.19 194 LEU A N 1
ATOM 1525 C CA . LEU A 1 194 ? -14.137 -9.921 22.776 1.00 96.19 194 LEU A CA 1
ATOM 1526 C C . LEU A 1 194 ? -13.278 -10.756 21.828 1.00 96.19 194 LEU A C 1
ATOM 1528 O O . LEU A 1 194 ? -12.476 -11.569 22.282 1.00 96.19 194 LEU A O 1
ATOM 1532 N N . SER A 1 195 ? -13.422 -10.602 20.514 1.00 92.31 195 SER A N 1
ATOM 1533 C CA . SER A 1 195 ? -12.680 -11.447 19.577 1.00 92.31 195 SER A CA 1
ATOM 1534 C C . SER A 1 195 ? -12.341 -10.738 18.276 1.00 92.31 195 SER A C 1
ATOM 1536 O O . SER A 1 195 ? -13.088 -9.893 17.788 1.00 92.31 195 SER A O 1
ATOM 1538 N N . THR A 1 196 ? -11.208 -11.120 17.686 1.00 87.44 196 THR A N 1
ATOM 1539 C CA . THR A 1 196 ? -10.950 -10.810 16.280 1.00 87.44 196 THR A CA 1
ATOM 1540 C C . THR A 1 196 ? -11.691 -11.799 15.384 1.00 87.44 196 THR A C 1
ATOM 1542 O O . THR A 1 196 ? -11.854 -12.964 15.744 1.00 87.44 196 THR A O 1
ATOM 1545 N N . SER A 1 197 ? -12.064 -11.385 14.174 1.00 83.81 197 SER A N 1
ATOM 1546 C CA . SER A 1 197 ? -12.677 -12.285 13.188 1.00 83.81 197 SER A CA 1
ATOM 1547 C C . SER A 1 197 ? -11.870 -13.566 12.945 1.00 83.81 197 SER A C 1
ATOM 1549 O O . SER A 1 197 ? -12.451 -14.639 12.797 1.00 83.81 197 SER A O 1
ATOM 1551 N N . LEU A 1 198 ? -10.535 -13.468 12.951 1.00 79.81 198 LEU A N 1
ATOM 1552 C CA . LEU A 1 198 ? -9.639 -14.609 12.767 1.00 79.81 198 LEU A CA 1
ATOM 1553 C C . LEU A 1 198 ? -9.652 -15.559 13.970 1.00 79.81 198 LEU A C 1
ATOM 1555 O O . LEU A 1 198 ? -9.819 -16.760 13.788 1.00 79.81 198 LEU A O 1
ATOM 1559 N N . ALA A 1 199 ? -9.505 -15.037 15.191 1.00 85.44 199 ALA A N 1
ATOM 1560 C CA . ALA A 1 199 ? -9.541 -15.870 16.394 1.00 85.44 199 ALA A CA 1
ATOM 1561 C C . ALA A 1 199 ? -10.903 -16.559 16.556 1.00 85.44 199 ALA A C 1
ATOM 1563 O O . ALA A 1 199 ? -10.977 -17.725 16.942 1.00 85.44 199 ALA A O 1
ATOM 1564 N N . PHE A 1 200 ? -11.985 -15.866 16.196 1.00 89.88 200 PHE A N 1
ATOM 1565 C CA . PHE A 1 200 ? -13.313 -16.458 16.195 1.00 89.88 200 PHE A CA 1
ATOM 1566 C C . PHE A 1 200 ? -13.471 -17.542 15.118 1.00 89.88 200 PHE A C 1
ATOM 1568 O O . PHE A 1 200 ? -14.090 -18.571 15.372 1.00 89.88 200 PHE A O 1
ATOM 1575 N N . ALA A 1 201 ? -12.881 -17.364 13.932 1.00 86.06 201 ALA A N 1
ATOM 1576 C CA . ALA A 1 201 ? -12.844 -18.423 12.923 1.00 86.06 201 ALA A CA 1
ATOM 1577 C C . ALA A 1 201 ? -12.105 -19.669 13.442 1.00 86.06 201 ALA A C 1
ATOM 1579 O O . ALA A 1 201 ? -12.619 -20.773 13.293 1.00 86.06 201 ALA A O 1
ATOM 1580 N N . THR A 1 202 ? -10.978 -19.501 14.146 1.00 86.94 202 THR A N 1
ATOM 1581 C CA . THR A 1 202 ? -10.280 -20.613 14.817 1.00 86.94 202 THR A CA 1
ATOM 1582 C C . THR A 1 202 ? -11.176 -21.319 15.839 1.00 86.94 202 THR A C 1
ATOM 1584 O O . THR A 1 202 ? -11.185 -22.547 15.889 1.00 86.94 202 THR A O 1
ATOM 1587 N N . LEU A 1 203 ? -11.972 -20.577 16.622 1.00 92.31 203 LEU A N 1
ATOM 1588 C CA . LEU A 1 203 ? -12.964 -21.178 17.523 1.00 92.31 203 LEU A CA 1
ATOM 1589 C C . LEU A 1 203 ? -13.980 -22.031 16.748 1.00 92.31 203 LEU A C 1
ATOM 1591 O O . LEU A 1 203 ? -14.261 -23.158 17.146 1.00 92.31 203 LEU A O 1
ATOM 1595 N N . LEU A 1 204 ? -14.529 -21.511 15.647 1.00 91.56 204 LEU A N 1
ATOM 1596 C CA . LEU A 1 204 ? -15.495 -22.242 14.822 1.00 91.56 204 LEU A CA 1
ATOM 1597 C C . LEU A 1 204 ? -14.895 -23.526 14.233 1.00 91.56 204 LEU A C 1
ATOM 1599 O O . LEU A 1 204 ? -15.570 -24.556 14.227 1.00 91.56 204 LEU A O 1
ATOM 1603 N N . ASP A 1 205 ? -13.639 -23.469 13.784 1.00 90.06 205 ASP A N 1
ATOM 1604 C CA . ASP A 1 205 ? -12.902 -24.625 13.269 1.00 90.06 205 ASP A CA 1
ATOM 1605 C C . ASP A 1 205 ? -12.736 -25.693 14.369 1.00 90.06 205 ASP A C 1
ATOM 1607 O O . ASP A 1 205 ? -13.069 -26.859 14.157 1.00 90.06 205 ASP A O 1
ATOM 1611 N N . GLN A 1 206 ? -12.314 -25.297 15.578 1.00 92.25 206 GLN A N 1
ATOM 1612 C CA . GLN A 1 206 ? -12.170 -26.206 16.726 1.00 92.25 206 GLN A CA 1
ATOM 1613 C C . GLN A 1 206 ? -13.500 -26.807 17.202 1.00 92.25 206 GLN A C 1
ATOM 1615 O O . GLN A 1 206 ? -13.535 -27.931 17.707 1.00 92.25 206 GLN A O 1
ATOM 1620 N N . LEU A 1 207 ? -14.603 -26.067 17.072 1.00 93.19 207 LEU A N 1
ATOM 1621 C CA . LEU A 1 207 ? -15.929 -26.552 17.444 1.00 93.19 207 LEU A CA 1
ATOM 1622 C C . LEU A 1 207 ? -16.446 -27.638 16.493 1.00 93.19 207 LEU A C 1
ATOM 1624 O O . LEU A 1 207 ? -17.292 -28.434 16.904 1.00 93.19 207 LEU A O 1
ATOM 1628 N N . GLY A 1 208 ? -15.973 -27.684 15.242 1.00 90.38 208 GLY A N 1
ATOM 1629 C CA . GLY A 1 208 ? -16.370 -28.707 14.270 1.00 90.38 208 GLY A CA 1
ATOM 1630 C C . GLY A 1 208 ? -17.888 -28.785 14.063 1.00 90.38 208 GLY A C 1
ATOM 1631 O O . GLY A 1 208 ? -18.452 -29.875 14.011 1.00 90.38 208 GLY A O 1
ATOM 1632 N N . GLY A 1 209 ? -18.566 -27.631 14.041 1.00 87.94 209 GLY A N 1
ATOM 1633 C CA . GLY A 1 209 ? -20.026 -27.532 13.895 1.00 87.94 209 GLY A CA 1
ATOM 1634 C C . GLY A 1 209 ? -20.836 -27.741 15.182 1.00 87.94 209 GLY A C 1
ATOM 1635 O O . GLY A 1 209 ? -22.062 -27.658 15.145 1.00 87.94 209 GLY A O 1
ATOM 1636 N N . ARG A 1 210 ? -20.188 -27.985 16.327 1.00 91.19 210 ARG A N 1
ATOM 1637 C CA . ARG A 1 210 ? -20.857 -28.064 17.637 1.00 91.19 210 ARG A CA 1
ATOM 1638 C C . ARG A 1 210 ? -21.110 -26.667 18.204 1.00 91.19 210 ARG A C 1
ATOM 1640 O O . ARG A 1 210 ? -20.318 -25.753 17.992 1.00 91.19 210 ARG A O 1
ATOM 1647 N N . SER A 1 211 ? -22.178 -26.512 18.978 1.00 91.75 211 SER A N 1
ATOM 1648 C CA . SER A 1 211 ? -22.453 -25.279 19.718 1.00 91.75 211 SER A CA 1
ATOM 1649 C C . SER A 1 211 ? -21.825 -25.294 21.116 1.00 91.75 211 SER A C 1
ATOM 1651 O O . SER A 1 211 ? -21.537 -26.343 21.703 1.00 91.75 211 SER A O 1
ATOM 1653 N N . LEU A 1 212 ? -21.595 -24.100 21.652 1.00 93.50 212 LEU A N 1
ATOM 1654 C CA . LEU A 1 212 ? -21.194 -23.863 23.033 1.00 93.50 212 LEU A CA 1
ATOM 1655 C C . LEU A 1 212 ? -22.422 -23.847 23.960 1.00 93.50 212 LEU A C 1
ATOM 1657 O O . LEU A 1 212 ? -23.533 -23.633 23.478 1.00 93.50 212 LEU A O 1
ATOM 1661 N N . PRO A 1 213 ? -22.259 -24.074 25.279 1.00 90.06 213 PRO A N 1
ATOM 1662 C CA . PRO A 1 213 ? -23.359 -23.969 26.238 1.00 90.06 213 PRO A CA 1
ATOM 1663 C C . PRO A 1 213 ? -24.087 -22.621 26.154 1.00 90.06 213 PRO A C 1
ATOM 1665 O O . PRO A 1 213 ? -23.447 -21.577 26.052 1.00 90.06 213 PRO A O 1
ATOM 1668 N N . SER A 1 214 ? -25.419 -22.649 26.234 1.00 88.50 214 SER A N 1
ATOM 1669 C CA . SER A 1 214 ? -26.244 -21.438 26.215 1.00 88.50 214 SER A CA 1
ATOM 1670 C C . SER A 1 214 ? -26.084 -20.644 27.515 1.00 88.50 214 SER A C 1
ATOM 1672 O O . SER A 1 214 ? -26.355 -21.158 28.597 1.00 88.50 214 SER A O 1
ATOM 1674 N N . ALA A 1 215 ? -25.724 -19.369 27.398 1.00 89.50 215 ALA A N 1
ATOM 1675 C CA . ALA A 1 215 ? -25.679 -18.388 28.482 1.00 89.50 215 ALA A CA 1
ATOM 1676 C C . ALA A 1 215 ? -26.105 -17.016 27.937 1.00 89.50 215 ALA A C 1
ATOM 1678 O O . ALA A 1 215 ? -26.152 -16.826 26.718 1.00 89.50 215 ALA A O 1
ATOM 1679 N N . ASP A 1 216 ? -26.377 -16.041 28.811 1.00 93.12 216 ASP A N 1
ATOM 1680 C CA . ASP A 1 216 ? -26.575 -14.657 28.371 1.00 93.12 216 ASP A CA 1
ATOM 1681 C C . ASP A 1 216 ? -25.259 -14.098 27.813 1.00 93.12 216 ASP A C 1
ATOM 1683 O O . ASP A 1 216 ? -24.429 -13.567 28.541 1.00 93.12 216 ASP A O 1
ATOM 1687 N N . THR A 1 217 ? -25.038 -14.285 26.514 1.00 95.00 217 THR A N 1
ATOM 1688 C CA . THR A 1 217 ? -23.757 -14.004 25.865 1.00 95.00 217 THR A CA 1
ATOM 1689 C C . THR A 1 217 ? -23.895 -12.850 24.887 1.00 95.00 217 THR A C 1
ATOM 1691 O O . THR A 1 217 ? -24.910 -12.710 24.196 1.00 95.00 217 THR A O 1
ATOM 1694 N N . ARG A 1 218 ? -22.852 -12.026 24.816 1.00 95.81 218 ARG A N 1
ATOM 1695 C CA . ARG A 1 218 ? -22.672 -10.989 23.803 1.00 95.81 218 ARG A CA 1
ATOM 1696 C C . ARG A 1 218 ? -21.290 -11.127 23.193 1.00 95.81 218 ARG A C 1
ATOM 1698 O O . ARG A 1 218 ? -20.332 -11.445 23.893 1.00 95.81 218 ARG A O 1
ATOM 1705 N N . LEU A 1 219 ? -21.190 -10.891 21.896 1.00 96.75 219 LEU A N 1
ATOM 1706 C CA . LEU A 1 219 ? -19.953 -11.026 21.146 1.00 96.75 219 LEU A CA 1
ATOM 1707 C C . LEU A 1 219 ? -19.614 -9.693 20.487 1.00 96.75 219 LEU A C 1
ATOM 1709 O O . LEU A 1 219 ? -20.396 -9.175 19.695 1.00 96.75 219 LEU A O 1
ATOM 1713 N N . MET A 1 220 ? -18.424 -9.178 20.784 1.00 96.62 220 MET A N 1
ATOM 1714 C CA . MET A 1 220 ? -17.790 -8.130 19.996 1.00 96.62 220 MET A CA 1
ATOM 1715 C C . MET A 1 220 ? -16.834 -8.779 18.996 1.00 96.62 220 MET A C 1
ATOM 1717 O O . MET A 1 220 ? -15.883 -9.454 19.404 1.00 96.62 220 MET A O 1
ATOM 1721 N N . LEU A 1 221 ? -17.064 -8.551 17.703 1.00 91.75 221 LEU A N 1
ATOM 1722 C CA . LEU A 1 221 ? -16.137 -8.930 16.637 1.00 91.75 221 LEU A CA 1
ATOM 1723 C C . LEU A 1 221 ? -15.398 -7.703 16.113 1.00 91.75 221 LEU A C 1
ATOM 1725 O O . LEU A 1 221 ? -16.010 -6.685 15.814 1.00 91.75 221 LEU A O 1
ATOM 1729 N N . THR A 1 222 ? -14.083 -7.814 15.955 1.00 85.56 222 THR A N 1
ATOM 1730 C CA . THR A 1 222 ? -13.249 -6.766 15.355 1.00 85.56 222 THR A CA 1
ATOM 1731 C C . THR A 1 222 ? -12.294 -7.330 14.305 1.00 85.56 222 THR A C 1
ATOM 1733 O O . THR A 1 222 ? -11.943 -8.514 14.311 1.00 85.56 222 THR A O 1
ATOM 1736 N N . GLY A 1 223 ? -11.856 -6.473 13.386 1.00 70.62 223 GLY A N 1
ATOM 1737 C CA . GLY A 1 223 ? -10.976 -6.832 12.279 1.00 70.62 223 GLY A CA 1
ATOM 1738 C C . GLY A 1 223 ? -11.670 -7.642 11.176 1.00 70.62 223 GLY A C 1
ATOM 1739 O O . GLY A 1 223 ? -12.585 -8.425 11.419 1.00 70.62 223 GLY A O 1
ATOM 1740 N N . GLY A 1 224 ? -11.229 -7.448 9.932 1.00 56.03 224 GLY A N 1
ATOM 1741 C CA . GLY A 1 224 ? -11.673 -8.236 8.777 1.00 56.03 224 GLY A CA 1
ATOM 1742 C C . GLY A 1 224 ? -10.920 -9.562 8.638 1.00 56.03 224 GLY A C 1
ATOM 1743 O O . GLY A 1 224 ? -9.873 -9.763 9.257 1.00 56.03 224 GLY A O 1
ATOM 1744 N N . SER A 1 225 ? -11.439 -10.456 7.796 1.00 41.94 225 SER A N 1
ATOM 1745 C CA . SER A 1 225 ? -10.815 -11.715 7.370 1.00 41.94 225 SER A CA 1
ATOM 1746 C C . SER A 1 225 ? -9.526 -11.454 6.577 1.00 41.94 225 SER A C 1
ATOM 1748 O O . SER A 1 225 ? -9.491 -11.537 5.353 1.00 41.94 225 SER A O 1
ATOM 1750 N N . LYS A 1 226 ? -8.448 -11.088 7.271 1.00 40.50 226 LYS A N 1
ATOM 1751 C CA . LYS A 1 226 ? -7.128 -10.902 6.669 1.00 40.50 226 LYS A CA 1
ATOM 1752 C C . LYS A 1 226 ? -6.501 -12.272 6.386 1.00 40.50 226 LYS A C 1
ATOM 1754 O O . LYS A 1 226 ? -6.193 -13.016 7.314 1.00 40.50 226 LYS A O 1
ATOM 1759 N N . GLY A 1 227 ? -6.318 -12.599 5.107 1.00 36.91 227 GLY A N 1
ATOM 1760 C CA . GLY A 1 227 ? -5.358 -13.614 4.656 1.00 36.91 227 GLY A CA 1
ATOM 1761 C C . GLY A 1 227 ? -5.794 -15.088 4.631 1.00 36.91 227 GLY A C 1
ATOM 1762 O O . GLY A 1 227 ? -4.939 -15.938 4.386 1.00 36.91 227 GLY A O 1
ATOM 1763 N N . ARG A 1 228 ? -7.066 -15.457 4.842 1.00 32.34 228 ARG A N 1
ATOM 1764 C CA . ARG A 1 228 ? -7.540 -16.825 4.522 1.00 32.34 228 ARG A CA 1
ATOM 1765 C C . ARG A 1 228 ? -8.375 -16.807 3.239 1.00 32.34 228 ARG A C 1
ATOM 1767 O O . ARG A 1 228 ? -9.325 -16.043 3.140 1.00 32.34 228 ARG A O 1
ATOM 1774 N N . HIS A 1 229 ? -8.026 -17.682 2.293 1.00 33.50 229 HIS A N 1
ATOM 1775 C CA . HIS A 1 229 ? -8.661 -17.842 0.974 1.00 33.50 229 HIS A CA 1
ATOM 1776 C C . HIS A 1 229 ? -10.127 -18.319 1.013 1.00 33.50 229 HIS A C 1
ATOM 1778 O O . HIS A 1 229 ? -10.767 -18.409 -0.030 1.00 33.50 229 HIS A O 1
ATOM 1784 N N . SER A 1 230 ? -10.695 -18.609 2.188 1.00 39.50 230 SER A N 1
ATOM 1785 C CA . SER A 1 230 ? -12.132 -18.848 2.324 1.00 39.50 230 SER A CA 1
ATOM 1786 C C . SER A 1 230 ? -12.853 -17.508 2.507 1.00 39.50 230 SER A C 1
ATOM 1788 O O . SER A 1 230 ? -12.894 -16.973 3.618 1.00 39.50 230 SER A O 1
ATOM 1790 N N . PHE A 1 231 ? -13.404 -16.963 1.421 1.00 51.56 231 PHE A N 1
ATOM 1791 C CA . PHE A 1 231 ? -14.280 -15.787 1.432 1.00 51.56 231 PHE A CA 1
ATOM 1792 C C . PHE A 1 231 ? -15.596 -16.106 2.160 1.00 51.56 231 PHE A C 1
ATOM 1794 O O . PHE A 1 231 ? -16.612 -16.391 1.537 1.00 51.56 231 PHE A O 1
ATOM 1801 N N . VAL A 1 232 ? -15.575 -16.075 3.492 1.00 67.50 232 VAL A N 1
ATOM 1802 C CA . VAL A 1 232 ? -16.792 -16.077 4.314 1.00 67.50 232 VAL A CA 1
ATOM 1803 C C . VAL A 1 232 ? -17.297 -14.640 4.360 1.00 67.50 232 VAL A C 1
ATOM 1805 O O . VAL A 1 232 ? -16.555 -13.737 4.757 1.00 67.50 232 VAL A O 1
ATOM 1808 N N . SER A 1 233 ? -18.540 -14.402 3.940 1.00 77.06 233 SER A N 1
ATOM 1809 C CA . SER A 1 233 ? -19.107 -13.051 3.999 1.00 77.06 233 SER A CA 1
ATOM 1810 C C . SER A 1 233 ? -19.289 -12.604 5.462 1.00 77.06 233 SER A C 1
ATOM 1812 O O . SER A 1 233 ? -19.494 -13.448 6.339 1.00 77.06 233 SER A O 1
ATOM 1814 N N . PRO A 1 234 ? -19.268 -11.293 5.778 1.00 80.12 234 PRO A N 1
ATOM 1815 C CA . PRO A 1 234 ? -19.537 -10.818 7.140 1.00 80.12 234 PRO A CA 1
ATOM 1816 C C . PRO A 1 234 ? -20.899 -11.274 7.691 1.00 80.12 234 PRO A C 1
ATOM 1818 O O . PRO A 1 234 ? -21.058 -11.484 8.892 1.00 80.12 234 PRO A O 1
ATOM 1821 N N . GLU A 1 235 ? -21.887 -11.442 6.810 1.00 84.62 235 GLU A N 1
ATOM 1822 C CA . GLU A 1 235 ? -23.215 -11.957 7.153 1.00 84.62 235 GLU A CA 1
ATOM 1823 C C . GLU A 1 235 ? -23.158 -13.442 7.528 1.00 84.62 235 GLU A C 1
ATOM 1825 O O . GLU A 1 235 ? -23.692 -13.841 8.564 1.00 84.62 235 GLU A O 1
ATOM 1830 N N . GLU A 1 236 ? -22.447 -14.251 6.739 1.00 88.12 236 GLU A N 1
ATOM 1831 C CA . GLU A 1 236 ? -22.245 -15.672 7.018 1.00 88.12 236 GLU A CA 1
ATOM 1832 C C . GLU A 1 236 ? -21.441 -15.875 8.309 1.00 88.12 236 GLU A C 1
ATOM 1834 O O . GLU A 1 236 ? -21.813 -16.686 9.158 1.00 88.12 236 GLU A O 1
ATOM 1839 N N . GLN A 1 237 ? -20.376 -15.094 8.510 1.00 86.88 237 GLN A N 1
ATOM 1840 C CA . GLN A 1 237 ? -19.575 -15.138 9.730 1.00 86.88 237 GLN A CA 1
ATOM 1841 C C . GLN A 1 237 ? -20.428 -14.820 10.964 1.00 86.88 237 GLN A C 1
ATOM 1843 O O . GLN A 1 237 ? -20.341 -15.525 11.972 1.00 86.88 237 GLN A O 1
ATOM 1848 N N . ARG A 1 238 ? -21.291 -13.801 10.879 1.00 91.56 238 ARG A N 1
ATOM 1849 C CA . ARG A 1 238 ? -22.229 -13.445 11.949 1.00 91.56 238 ARG A CA 1
ATOM 1850 C C . ARG A 1 238 ? -23.214 -14.568 12.241 1.00 91.56 238 ARG A C 1
ATOM 1852 O O . ARG A 1 238 ? -23.410 -14.900 13.407 1.00 91.56 238 ARG A O 1
ATOM 1859 N N . ALA A 1 239 ? -23.805 -15.166 11.208 1.00 93.00 239 ALA A N 1
ATOM 1860 C CA . ALA A 1 239 ? -24.743 -16.274 11.363 1.00 93.00 239 ALA A CA 1
ATOM 1861 C C . ALA A 1 239 ? -24.078 -17.489 12.027 1.00 93.00 239 ALA A C 1
ATOM 1863 O O . ALA A 1 239 ? -24.623 -18.060 12.972 1.00 93.00 239 ALA A O 1
ATOM 1864 N N . ARG A 1 240 ? -22.858 -17.835 11.598 1.00 93.25 240 ARG A N 1
ATOM 1865 C CA . ARG A 1 240 ? -22.058 -18.908 12.205 1.00 93.25 240 ARG A CA 1
ATOM 1866 C C . ARG A 1 240 ? -21.714 -18.607 13.663 1.00 93.25 240 ARG A C 1
ATOM 1868 O O . ARG A 1 240 ? -21.805 -19.501 14.500 1.00 93.25 240 ARG A O 1
ATOM 1875 N N . ALA A 1 241 ? -21.363 -17.362 13.983 1.00 93.75 241 ALA A N 1
ATOM 1876 C CA . ALA A 1 241 ? -21.074 -16.940 15.350 1.00 93.75 241 ALA A CA 1
ATOM 1877 C C . ALA A 1 241 ? -22.298 -17.012 16.267 1.00 93.75 241 ALA A C 1
ATOM 1879 O O . ALA A 1 241 ? -22.216 -17.574 17.361 1.00 93.75 241 ALA A O 1
ATOM 1880 N N . ALA A 1 242 ? -23.434 -16.504 15.795 1.00 95.38 242 ALA A N 1
ATOM 1881 C CA . ALA A 1 242 ? -24.708 -16.564 16.495 1.00 95.38 242 ALA A CA 1
ATOM 1882 C C . ALA A 1 242 ? -25.137 -18.013 16.768 1.00 95.38 242 ALA A C 1
ATOM 1884 O O . ALA A 1 242 ? -25.492 -18.345 17.898 1.00 95.38 242 ALA A O 1
ATOM 1885 N N . ALA A 1 243 ? -25.021 -18.898 15.772 1.00 95.69 243 ALA A N 1
ATOM 1886 C CA . ALA A 1 243 ? -25.336 -20.317 15.920 1.00 95.69 243 ALA A CA 1
ATOM 1887 C C . ALA A 1 243 ? -24.398 -21.028 16.911 1.00 95.69 243 ALA A C 1
ATOM 1889 O O . ALA A 1 243 ? -24.862 -21.760 17.785 1.00 95.69 243 ALA A O 1
ATOM 1890 N N . ALA A 1 244 ? -23.086 -20.787 16.820 1.00 95.44 244 ALA A N 1
ATOM 1891 C CA . ALA A 1 244 ? -22.101 -21.408 17.704 1.00 95.44 244 ALA A CA 1
ATOM 1892 C C . ALA A 1 244 ? -22.288 -21.004 19.175 1.00 95.44 244 ALA A C 1
ATOM 1894 O O . ALA A 1 244 ? -22.127 -21.843 20.058 1.00 95.44 244 ALA A O 1
ATOM 1895 N N . LEU A 1 245 ? -22.648 -19.744 19.439 1.00 95.88 245 LEU A N 1
ATOM 1896 C CA . LEU A 1 245 ? -22.889 -19.221 20.790 1.00 95.88 245 LEU A CA 1
ATOM 1897 C C . LEU A 1 245 ? -24.346 -19.346 21.257 1.00 95.88 245 LEU A C 1
ATOM 1899 O O . LEU A 1 245 ? -24.625 -19.064 22.418 1.00 95.88 245 LEU A O 1
ATOM 1903 N N . GLN A 1 246 ? -25.260 -19.764 20.378 1.00 95.75 246 GLN A N 1
ATOM 1904 C CA . GLN A 1 246 ? -26.705 -19.819 20.631 1.00 95.75 246 GLN A CA 1
ATOM 1905 C C . GLN A 1 246 ? -27.298 -18.458 21.045 1.00 95.75 246 GLN A C 1
ATOM 1907 O O . GLN A 1 246 ? -28.072 -18.362 21.996 1.00 95.75 246 GLN A O 1
ATOM 1912 N N . ILE A 1 247 ? -26.932 -17.390 20.329 1.00 95.38 247 ILE A N 1
ATOM 1913 C CA . ILE A 1 247 ? -27.386 -16.013 20.593 1.00 95.38 247 ILE A CA 1
ATOM 1914 C C . ILE A 1 247 ? -28.085 -15.392 19.374 1.00 95.38 247 ILE A C 1
ATOM 1916 O O . ILE A 1 247 ? -27.799 -15.791 18.247 1.00 95.38 247 ILE A O 1
ATOM 1920 N N . PRO A 1 248 ? -28.968 -14.391 19.560 1.00 94.38 248 PRO A N 1
ATOM 1921 C CA . PRO A 1 248 ? -29.506 -13.596 18.455 1.00 94.38 248 PRO A CA 1
ATOM 1922 C C . PRO A 1 248 ? -28.411 -12.866 17.662 1.00 94.38 248 PRO A C 1
ATOM 1924 O O . PRO A 1 248 ? -27.374 -12.497 18.221 1.00 94.38 248 PRO A O 1
ATOM 1927 N N . LEU A 1 249 ? -28.661 -12.601 16.374 1.00 93.00 249 LEU A N 1
ATOM 1928 C CA . LEU A 1 249 ? -27.710 -11.920 15.480 1.00 93.00 249 LEU A CA 1
ATOM 1929 C C . LEU A 1 249 ? -27.337 -10.518 15.982 1.00 93.00 249 LEU A C 1
ATOM 1931 O O . LEU A 1 249 ? -26.210 -10.072 15.784 1.00 93.00 249 LEU A O 1
ATOM 1935 N N . GLU A 1 250 ? -28.262 -9.844 16.662 1.00 91.75 250 GLU A N 1
ATOM 1936 C CA . GLU A 1 250 ? -28.104 -8.501 17.225 1.00 91.75 250 GLU A CA 1
ATOM 1937 C C . GLU A 1 250 ? -27.131 -8.473 18.413 1.00 91.75 250 GLU A C 1
ATOM 1939 O O . GLU A 1 250 ? -26.633 -7.411 18.781 1.00 91.75 250 GLU A O 1
ATOM 1944 N N . ARG A 1 251 ? -26.829 -9.637 19.009 1.00 93.81 251 ARG A N 1
ATOM 1945 C CA . ARG A 1 251 ? -25.821 -9.781 20.074 1.00 93.81 251 ARG A CA 1
ATOM 1946 C C . ARG A 1 251 ? -24.412 -10.030 19.542 1.00 93.81 251 ARG A C 1
ATOM 1948 O O . ARG A 1 251 ? -23.481 -10.137 20.340 1.00 93.81 251 ARG A O 1
ATOM 1955 N N . VAL A 1 252 ? -24.257 -10.121 18.221 1.00 94.88 252 VAL A N 1
ATOM 1956 C CA . VAL A 1 252 ? -22.967 -10.106 17.531 1.00 94.88 252 VAL A CA 1
ATOM 1957 C C . VAL A 1 252 ? -22.752 -8.698 16.980 1.00 94.88 252 VAL A C 1
ATOM 1959 O O . VAL A 1 252 ? -23.256 -8.347 15.913 1.00 94.88 252 VAL A O 1
ATOM 1962 N N . VAL A 1 253 ? -22.017 -7.887 17.736 1.00 94.69 253 VAL A N 1
ATOM 1963 C CA . VAL A 1 253 ? -21.756 -6.478 17.431 1.00 94.69 253 VAL A CA 1
ATOM 1964 C C . VAL A 1 253 ? -20.367 -6.353 16.825 1.00 94.69 253 VAL A C 1
ATOM 1966 O O . VAL A 1 253 ? -19.373 -6.728 17.449 1.00 94.69 253 VAL A O 1
ATOM 1969 N N . TYR A 1 254 ? -20.284 -5.807 15.615 1.00 93.69 254 TYR A N 1
ATOM 1970 C CA . TYR A 1 254 ? -18.987 -5.466 15.040 1.00 93.69 254 TYR A CA 1
ATOM 1971 C C . TYR A 1 254 ? -18.468 -4.138 15.597 1.00 93.69 254 TYR A C 1
ATOM 1973 O O . TYR A 1 254 ? -19.213 -3.168 15.750 1.00 93.69 254 TYR A O 1
ATOM 1981 N N . GLU A 1 255 ? -17.168 -4.106 15.860 1.00 93.75 255 GLU A N 1
ATOM 1982 C CA . GLU A 1 255 ? -16.388 -2.934 16.236 1.00 93.75 255 GLU A CA 1
ATOM 1983 C C . GLU A 1 255 ? -15.451 -2.555 15.083 1.00 93.75 255 GLU A C 1
ATOM 1985 O O . GLU A 1 255 ? -14.976 -3.409 14.326 1.00 93.75 255 GLU A O 1
ATOM 1990 N N . TYR A 1 256 ? -15.219 -1.256 14.933 1.00 91.75 256 TYR A N 1
ATOM 1991 C CA . TYR A 1 256 ? -14.180 -0.715 14.076 1.00 91.75 256 TYR A CA 1
ATOM 1992 C C . TYR A 1 256 ? -13.324 0.276 14.856 1.00 91.75 256 TYR A C 1
ATOM 1994 O O . TYR A 1 256 ? -13.822 1.270 15.393 1.00 91.75 256 TYR A O 1
ATOM 2002 N N . GLY A 1 257 ? -12.020 0.047 14.791 1.00 89.75 257 GLY A N 1
ATOM 2003 C CA . GLY A 1 257 ? -10.992 0.909 15.337 1.00 89.75 257 GLY A CA 1
ATOM 2004 C C . GLY A 1 257 ? -9.703 0.763 14.536 1.00 89.75 257 GLY A C 1
ATOM 2005 O O . GLY A 1 257 ? -9.541 -0.144 13.714 1.00 89.75 257 GLY A O 1
ATOM 2006 N N . MET A 1 258 ? -8.763 1.668 14.777 1.00 90.31 258 MET A N 1
ATOM 2007 C CA . MET A 1 258 ? -7.434 1.626 14.177 1.00 90.31 258 MET A CA 1
ATOM 2008 C C . MET A 1 258 ? -6.397 2.126 15.180 1.00 90.31 258 MET A C 1
ATOM 2010 O O . MET A 1 258 ? -6.736 2.795 16.150 1.00 90.31 258 MET A O 1
ATOM 2014 N N . THR A 1 259 ? -5.131 1.786 14.956 1.00 90.31 259 THR A N 1
ATOM 2015 C CA . THR A 1 259 ? -4.021 2.177 15.839 1.00 90.31 259 THR A CA 1
ATOM 2016 C C . THR A 1 259 ? -3.920 3.695 15.978 1.00 90.31 259 THR A C 1
ATOM 2018 O O . THR A 1 259 ? -3.620 4.167 17.065 1.00 90.31 259 THR A O 1
ATOM 2021 N N . GLU A 1 260 ? -4.197 4.448 14.911 1.00 92.94 260 GLU A N 1
ATOM 2022 C CA . GLU A 1 260 ? -4.077 5.911 14.853 1.00 92.94 260 GLU A CA 1
ATOM 2023 C C . GLU A 1 260 ? -5.263 6.650 15.503 1.00 92.94 260 GLU A C 1
ATOM 2025 O O . GLU A 1 260 ? -5.224 7.872 15.632 1.00 92.94 260 GLU A O 1
ATOM 2030 N N . LEU A 1 261 ? -6.317 5.936 15.916 1.00 93.75 261 LEU A N 1
ATOM 2031 C CA . LEU A 1 261 ? -7.491 6.509 16.580 1.00 93.75 261 LEU A CA 1
ATOM 2032 C C . LEU A 1 261 ? -7.538 6.117 18.054 1.00 93.75 261 LEU A C 1
ATOM 2034 O O . LEU A 1 261 ? -7.151 5.012 18.437 1.00 93.75 261 LEU A O 1
ATOM 2038 N N . SER A 1 262 ? -8.096 7.013 18.862 1.00 93.75 262 SER A N 1
ATOM 2039 C CA . SER A 1 262 ? -8.422 6.760 20.267 1.00 93.75 262 SER A CA 1
ATOM 2040 C C . SER A 1 262 ? -9.934 6.541 20.469 1.00 93.75 262 SER A C 1
ATOM 2042 O O . SER A 1 262 ? -10.360 6.063 21.520 1.00 93.75 262 SER A O 1
ATOM 2044 N N . ALA A 1 263 ? -10.754 6.777 19.442 1.00 94.50 263 ALA A N 1
ATOM 2045 C CA . ALA A 1 263 ? -12.169 6.415 19.377 1.00 94.50 263 ALA A CA 1
ATOM 2046 C C . ALA A 1 263 ? -12.436 5.128 18.566 1.00 94.50 263 ALA A C 1
ATOM 2048 O O . ALA A 1 263 ? -11.655 4.732 17.700 1.00 94.50 263 ALA A O 1
ATOM 2049 N N . GLN A 1 264 ? -13.566 4.475 18.856 1.00 94.00 264 GLN A N 1
ATOM 2050 C CA . GLN A 1 264 ? -14.052 3.271 18.169 1.00 94.00 264 GLN A CA 1
ATOM 2051 C C . GLN A 1 264 ? -15.482 3.503 17.688 1.00 94.00 264 GLN A C 1
ATOM 2053 O O . GLN A 1 264 ? -16.247 4.220 18.340 1.00 94.00 264 GLN A O 1
ATOM 2058 N N . LEU A 1 265 ? -15.856 2.864 16.583 1.00 94.56 265 LEU A N 1
ATOM 2059 C CA . LEU A 1 265 ? -17.239 2.770 16.133 1.00 94.56 265 LEU A CA 1
ATOM 2060 C C . LEU A 1 265 ? -17.788 1.370 16.403 1.00 94.56 265 LEU A C 1
ATOM 2062 O O . LEU A 1 265 ? -17.066 0.380 16.312 1.00 94.56 265 LEU A O 1
ATOM 2066 N N . TYR A 1 266 ? -19.090 1.285 16.653 1.00 95.19 266 TYR A N 1
ATOM 2067 C CA . TYR A 1 266 ? -19.788 0.017 16.859 1.00 95.19 266 TYR A CA 1
ATOM 2068 C C . TYR A 1 266 ? -21.057 -0.037 16.022 1.00 95.19 266 TYR A C 1
ATOM 2070 O O . TYR A 1 266 ? -21.659 0.998 15.719 1.00 95.19 266 TYR A O 1
ATOM 2078 N N . GLU A 1 267 ? -21.504 -1.245 15.694 1.00 93.56 267 GLU A N 1
ATOM 2079 C CA . GLU A 1 267 ? -22.867 -1.432 15.206 1.00 93.56 267 GLU A CA 1
ATOM 2080 C C . GLU A 1 267 ? -23.891 -1.011 16.265 1.00 93.56 267 GLU A C 1
ATOM 2082 O O . GLU A 1 267 ? -23.760 -1.289 17.457 1.00 93.56 267 GLU A O 1
ATOM 2087 N N . GLY A 1 268 ? -24.930 -0.308 15.823 1.00 86.06 268 GLY A N 1
ATOM 2088 C CA . GLY A 1 268 ? -25.805 0.443 16.719 1.00 86.06 268 GLY A CA 1
ATOM 2089 C C . GLY A 1 268 ? -26.909 -0.344 17.421 1.00 86.06 268 GLY A C 1
ATOM 2090 O O . GLY A 1 268 ? -27.852 0.306 17.856 1.00 86.06 268 GLY A O 1
ATOM 2091 N N . TYR A 1 269 ? -26.871 -1.680 17.513 1.00 84.62 269 TYR A N 1
ATOM 2092 C CA . TYR A 1 269 ? -28.021 -2.471 18.001 1.00 84.62 269 TYR A CA 1
ATOM 2093 C C . TYR A 1 269 ? -28.505 -2.050 19.395 1.00 84.62 269 TYR A C 1
ATOM 2095 O O . TYR A 1 269 ? -29.708 -1.917 19.597 1.00 84.62 269 TYR A O 1
ATOM 2103 N N . GLU A 1 270 ? -27.587 -1.745 20.316 1.00 86.06 270 GLU A N 1
ATOM 2104 C CA . GLU A 1 270 ? -27.918 -1.215 21.652 1.00 86.06 270 GLU A CA 1
ATOM 2105 C C . GLU A 1 270 ? -27.963 0.323 21.702 1.00 86.06 270 GLU A C 1
ATOM 2107 O O . GLU A 1 270 ? -28.657 0.914 22.529 1.00 86.06 270 GLU A O 1
ATOM 2112 N N . LEU A 1 271 ? -27.223 1.003 20.818 1.00 79.00 271 LEU A N 1
ATOM 2113 C CA . LEU A 1 271 ? -27.127 2.469 20.804 1.00 79.00 271 LEU A CA 1
ATOM 2114 C C . LEU A 1 271 ? -28.378 3.125 20.213 1.00 79.00 271 LEU A C 1
ATOM 2116 O O . LEU A 1 271 ? -28.911 4.088 20.769 1.00 79.00 271 LEU A O 1
ATOM 2120 N N . PHE A 1 272 ? -28.818 2.595 19.073 1.00 82.94 272 PHE A N 1
ATOM 2121 C CA . PHE A 1 272 ? -29.869 3.120 18.213 1.00 82.94 272 PHE A CA 1
ATOM 2122 C C . PHE A 1 272 ? -30.719 1.969 17.641 1.00 82.94 272 PHE A C 1
ATOM 2124 O O . PHE A 1 272 ? -30.735 1.775 16.423 1.00 82.94 272 PHE A O 1
ATOM 2131 N N . PRO A 1 273 ? -31.481 1.222 18.468 1.00 81.25 273 PRO A N 1
ATOM 2132 C CA . PRO A 1 273 ? -32.162 -0.009 18.040 1.00 81.25 273 PRO A CA 1
ATOM 2133 C C . PRO A 1 273 ? -33.080 0.155 16.818 1.00 81.25 273 PRO A C 1
ATOM 2135 O O . PRO A 1 273 ? -33.247 -0.766 16.029 1.00 81.25 273 PRO A O 1
ATOM 2138 N N . LYS A 1 274 ? -33.663 1.348 16.630 1.00 85.81 274 LYS A N 1
ATOM 2139 C CA . LYS A 1 274 ? -34.543 1.662 15.488 1.00 85.81 274 LYS A CA 1
ATOM 2140 C C . LYS A 1 274 ? -33.793 1.937 14.179 1.00 85.81 274 LYS A C 1
ATOM 2142 O O . LYS A 1 274 ? -34.400 1.893 13.114 1.00 85.81 274 LYS A O 1
ATOM 2147 N N . LEU A 1 275 ? -32.512 2.290 14.263 1.00 83.38 275 LEU A N 1
ATOM 2148 C CA . LEU A 1 275 ? -31.661 2.639 13.121 1.00 83.38 275 LEU A CA 1
ATOM 2149 C C . LEU A 1 275 ? -30.638 1.542 12.806 1.00 83.38 275 LEU A C 1
ATOM 2151 O O . LEU A 1 275 ? -30.123 1.496 11.690 1.00 83.38 275 LEU A O 1
ATOM 2155 N N . ALA A 1 276 ? -30.335 0.689 13.785 1.00 84.31 276 ALA A N 1
ATOM 2156 C CA . ALA A 1 276 ? -29.321 -0.344 13.701 1.00 84.31 276 ALA A CA 1
ATOM 2157 C C . ALA A 1 276 ? -29.591 -1.337 12.569 1.00 84.31 276 ALA A C 1
ATOM 2159 O O . ALA A 1 276 ? -30.704 -1.833 12.393 1.00 84.31 276 ALA A O 1
ATOM 2160 N N . LYS A 1 277 ? -28.538 -1.634 11.811 1.00 87.44 277 LYS A N 1
ATOM 2161 C CA . LYS A 1 277 ? -28.509 -2.657 10.766 1.00 87.44 277 LYS A CA 1
ATOM 2162 C C . LYS A 1 277 ? -27.120 -3.281 10.746 1.00 87.44 277 LYS A C 1
ATOM 2164 O O . LYS A 1 277 ? -26.144 -2.614 11.090 1.00 87.44 277 LYS A O 1
ATOM 2169 N N . ALA A 1 278 ? -27.025 -4.526 10.292 1.00 85.94 278 ALA A N 1
ATOM 2170 C CA . ALA A 1 278 ? -25.738 -5.172 10.065 1.00 85.94 278 ALA A CA 1
ATOM 2171 C C . ALA A 1 278 ? -24.882 -4.332 9.098 1.00 85.94 278 ALA A C 1
ATOM 2173 O O . ALA A 1 278 ? -25.373 -3.817 8.091 1.00 85.94 278 ALA A O 1
ATOM 2174 N N . GLY A 1 279 ? -23.607 -4.160 9.432 1.00 86.00 279 GLY A N 1
ATOM 2175 C CA . GLY A 1 279 ? -22.632 -3.354 8.707 1.00 86.00 279 GLY A CA 1
ATOM 2176 C C . GLY A 1 279 ? -22.786 -1.838 8.869 1.00 86.00 279 GLY A C 1
ATOM 2177 O O . GLY A 1 279 ? -22.070 -1.104 8.185 1.00 86.00 279 GLY A O 1
ATOM 2178 N N . LEU A 1 280 ? -23.713 -1.353 9.708 1.00 92.50 280 LEU A N 1
ATOM 2179 C CA . LEU A 1 280 ? -23.924 0.075 9.959 1.00 92.50 280 LEU A CA 1
ATOM 2180 C C . LEU A 1 280 ? -23.352 0.481 11.322 1.00 92.50 280 LEU A C 1
ATOM 2182 O O . LEU A 1 280 ? -23.924 0.181 12.372 1.00 92.50 280 LEU A O 1
ATOM 2186 N N . TYR A 1 281 ? -22.238 1.203 11.272 1.00 94.44 281 TYR A N 1
ATOM 2187 C CA . TYR A 1 281 ? -21.481 1.681 12.421 1.00 94.44 281 TYR A CA 1
ATOM 2188 C C . TYR A 1 281 ? -21.913 3.091 12.815 1.00 94.44 281 TYR A C 1
ATOM 2190 O O . TYR A 1 281 ? -22.286 3.894 11.957 1.00 94.44 281 TYR A O 1
ATOM 2198 N N . PHE A 1 282 ? -21.824 3.406 14.104 1.00 95.06 282 PHE A N 1
ATOM 2199 C CA . PHE A 1 282 ? -22.174 4.719 14.640 1.00 95.06 282 PHE A CA 1
ATOM 2200 C C . PHE A 1 282 ? -20.997 5.344 15.382 1.00 95.06 282 PHE A C 1
ATOM 2202 O O . PHE A 1 282 ? -20.310 4.675 16.160 1.00 95.06 282 PHE A O 1
ATOM 2209 N N . GLU A 1 283 ? -20.780 6.635 15.138 1.00 93.94 283 GLU A N 1
ATOM 2210 C CA . GLU A 1 283 ? -19.755 7.414 15.823 1.00 93.94 283 GLU A CA 1
ATOM 2211 C C . GLU A 1 283 ? -20.139 7.700 17.287 1.00 93.94 283 GLU A C 1
ATOM 2213 O O . GLU A 1 283 ? -21.306 7.995 17.578 1.00 93.94 283 GLU A O 1
ATOM 2218 N N . PRO A 1 284 ? -19.178 7.705 18.228 1.00 93.94 284 PRO A N 1
ATOM 2219 C CA . PRO A 1 284 ? -19.378 8.375 19.504 1.00 93.94 284 PRO A CA 1
ATOM 2220 C C . PRO A 1 284 ? -19.477 9.900 19.314 1.00 93.94 284 PRO A C 1
ATOM 2222 O O . PRO A 1 284 ? -18.988 10.437 18.318 1.00 93.94 284 PRO A O 1
ATOM 2225 N N . PRO A 1 285 ? -20.027 10.646 20.292 1.00 92.81 285 PRO A N 1
ATOM 2226 C CA . PRO A 1 285 ? -20.181 12.099 20.193 1.00 92.81 285 PRO A CA 1
ATOM 2227 C C . PRO A 1 285 ? -18.898 12.874 19.851 1.00 92.81 285 PRO A C 1
ATOM 2229 O O . PRO A 1 285 ? -18.984 13.921 19.209 1.00 92.81 285 PRO A O 1
ATOM 2232 N N . TRP A 1 286 ? -17.730 12.365 20.263 1.00 95.44 286 TRP A N 1
ATOM 2233 C CA . TRP A 1 286 ? -16.399 12.961 20.071 1.00 95.44 286 TRP A CA 1
ATOM 2234 C C . TRP A 1 286 ? -15.664 12.495 18.807 1.00 95.44 286 TRP A C 1
ATOM 2236 O O . TRP A 1 286 ? -14.497 12.841 18.629 1.00 95.44 286 TRP A O 1
ATOM 2246 N N . LEU A 1 287 ? -16.332 11.748 17.926 1.00 95.81 287 LEU A N 1
ATOM 2247 C CA . LEU A 1 287 ? -15.805 11.346 16.627 1.00 95.81 287 LEU A CA 1
ATOM 2248 C C . LEU A 1 287 ? -16.719 11.854 15.507 1.00 95.81 287 LEU A C 1
ATOM 2250 O O . LEU A 1 287 ? -17.947 11.875 15.634 1.00 95.81 287 LEU A O 1
ATOM 2254 N N . ARG A 1 288 ? -16.124 12.240 14.381 1.00 95.56 288 ARG A N 1
ATOM 2255 C CA . ARG A 1 288 ? -16.835 12.444 13.114 1.00 95.56 288 ARG A CA 1
ATOM 2256 C C . ARG A 1 288 ? -16.127 11.690 12.007 1.00 95.56 288 ARG A C 1
ATOM 2258 O O . ARG A 1 288 ? -14.907 11.774 11.908 1.00 95.56 288 ARG A O 1
ATOM 2265 N N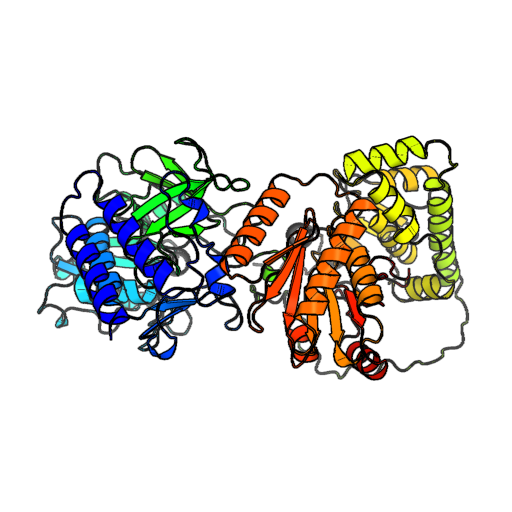 . VAL A 1 289 ? -16.897 10.994 11.174 1.00 96.50 289 VAL A N 1
ATOM 2266 C CA . VAL A 1 289 ? -16.387 10.355 9.960 1.00 96.50 289 VAL A CA 1
ATOM 2267 C C . VAL A 1 289 ? -16.955 11.060 8.734 1.00 96.50 289 VAL A C 1
ATOM 2269 O O . VAL A 1 289 ? -18.168 11.233 8.604 1.00 96.50 289 VAL A O 1
ATOM 2272 N N . ILE A 1 290 ? -16.069 11.472 7.834 1.00 96.25 290 ILE A N 1
ATOM 2273 C CA . ILE A 1 290 ? -16.394 12.197 6.608 1.00 96.25 290 ILE A CA 1
ATOM 2274 C C . ILE A 1 290 ? -15.830 11.390 5.433 1.00 96.25 290 ILE A C 1
ATOM 2276 O O . ILE A 1 290 ? -14.615 11.229 5.341 1.00 96.25 290 ILE A O 1
ATOM 2280 N N . PRO A 1 291 ? -16.674 10.850 4.540 1.00 96.31 291 PRO A N 1
ATOM 2281 C CA . PRO A 1 291 ? -16.199 10.268 3.292 1.00 96.31 291 PRO A CA 1
ATOM 2282 C C . PRO A 1 291 ? -15.607 11.363 2.391 1.00 96.31 291 PRO A C 1
ATOM 2284 O O . PRO A 1 291 ? -16.258 12.383 2.153 1.00 96.31 291 PRO A O 1
ATOM 2287 N N . VAL A 1 292 ? -14.391 11.159 1.882 1.00 96.12 292 VAL A N 1
ATOM 2288 C CA . VAL A 1 292 ? -13.720 12.099 0.972 1.00 96.12 292 VAL A CA 1
ATOM 2289 C C . VAL A 1 292 ? -13.274 11.434 -0.327 1.00 96.12 292 VAL A C 1
ATOM 2291 O O . VAL A 1 292 ? -12.965 10.247 -0.363 1.00 96.12 292 VAL A O 1
ATOM 2294 N N . ASP A 1 293 ? -13.233 12.198 -1.409 1.00 94.88 293 ASP A N 1
ATOM 2295 C CA . ASP A 1 293 ? -12.800 11.727 -2.720 1.00 94.88 293 ASP A CA 1
ATOM 2296 C C . ASP A 1 293 ? -11.305 11.332 -2.693 1.00 94.88 293 ASP A C 1
ATOM 2298 O O . ASP A 1 293 ? -10.494 12.060 -2.118 1.00 94.88 293 ASP A O 1
ATOM 2302 N N . PRO A 1 294 ? -10.899 10.195 -3.282 1.00 91.81 294 PRO A N 1
ATOM 2303 C CA . PRO A 1 294 ? -9.532 9.684 -3.159 1.00 91.81 294 PRO A CA 1
ATOM 2304 C C . PRO A 1 294 ? -8.468 10.508 -3.901 1.00 91.81 294 PRO A C 1
ATOM 2306 O O . PRO A 1 294 ? -7.281 10.316 -3.649 1.00 91.81 294 PRO A O 1
ATOM 2309 N N . ILE A 1 295 ? -8.862 11.406 -4.811 1.00 92.31 295 ILE A N 1
ATOM 2310 C CA . ILE A 1 295 ? -7.937 12.231 -5.601 1.00 92.31 295 ILE A CA 1
ATOM 2311 C C . ILE A 1 295 ? -7.886 13.649 -5.031 1.00 92.31 295 ILE A C 1
ATOM 2313 O O . ILE A 1 295 ? -6.823 14.201 -4.756 1.00 92.31 295 ILE A O 1
ATOM 2317 N N . THR A 1 296 ? -9.053 14.258 -4.851 1.00 93.12 296 THR A N 1
ATOM 2318 C CA . THR A 1 296 ? -9.186 15.649 -4.409 1.00 93.12 296 THR A CA 1
ATOM 2319 C C . THR A 1 296 ? -9.191 15.787 -2.891 1.00 93.12 296 THR A C 1
ATOM 2321 O O . THR A 1 296 ? -8.978 16.886 -2.384 1.00 93.12 296 THR A O 1
ATOM 2324 N N . HIS A 1 297 ? -9.447 14.696 -2.161 1.00 93.31 297 HIS A N 1
ATOM 2325 C CA . HIS A 1 297 ? -9.680 14.664 -0.717 1.00 93.31 297 HIS A CA 1
ATOM 2326 C C . HIS A 1 297 ? -10.817 15.574 -0.234 1.00 93.31 297 HIS A C 1
ATOM 2328 O O . HIS A 1 297 ? -10.957 15.795 0.964 1.00 93.31 297 HIS A O 1
ATOM 2334 N N . ARG A 1 298 ? -11.673 16.075 -1.127 1.00 93.44 298 ARG A N 1
ATOM 2335 C CA . ARG A 1 298 ? -12.853 16.856 -0.742 1.00 93.44 298 ARG A CA 1
ATOM 2336 C C . ARG A 1 298 ? -13.968 15.935 -0.269 1.00 93.44 298 ARG A C 1
ATOM 2338 O O . ARG A 1 298 ? -14.083 14.810 -0.747 1.00 93.44 298 ARG A O 1
ATOM 2345 N N . ALA A 1 299 ? -14.800 16.420 0.649 1.00 94.56 299 ALA A N 1
ATOM 2346 C CA . ALA A 1 299 ? -15.976 15.681 1.096 1.00 94.56 299 ALA A CA 1
ATOM 2347 C C . ALA A 1 299 ? -16.871 15.311 -0.097 1.00 94.56 299 ALA A C 1
ATOM 2349 O O . ALA A 1 299 ? -17.156 16.152 -0.953 1.00 94.56 299 ALA A O 1
ATOM 2350 N N . VAL A 1 300 ? -17.310 14.053 -0.146 1.00 95.38 300 VAL A N 1
ATOM 2351 C CA . VAL A 1 300 ? -18.275 13.590 -1.153 1.00 95.38 300 VAL A CA 1
ATOM 2352 C C . VAL A 1 300 ? -19.703 13.739 -0.636 1.00 95.38 300 VAL A C 1
ATOM 2354 O O . VAL A 1 300 ? -19.940 13.861 0.565 1.00 95.38 300 VAL A O 1
ATOM 2357 N N . ALA A 1 301 ? -20.673 13.724 -1.550 1.00 94.00 301 ALA A N 1
ATOM 2358 C CA . ALA A 1 301 ? -22.083 13.784 -1.187 1.00 94.00 301 ALA A CA 1
ATOM 2359 C C . ALA A 1 301 ? -22.518 12.550 -0.377 1.00 94.00 301 ALA A C 1
ATOM 2361 O O . ALA A 1 301 ? -22.058 11.432 -0.631 1.00 94.00 301 ALA A O 1
ATOM 2362 N N . ASP A 1 302 ? -23.468 12.741 0.541 1.00 91.94 302 ASP A N 1
ATOM 2363 C CA . ASP A 1 302 ? -24.059 11.660 1.330 1.00 91.94 302 ASP A CA 1
ATOM 2364 C C . ASP A 1 302 ? -24.515 10.489 0.449 1.00 91.94 302 ASP A C 1
ATOM 2366 O O . ASP A 1 302 ? -25.133 10.654 -0.603 1.00 91.94 302 ASP A O 1
ATOM 2370 N N . GLY A 1 303 ? -24.206 9.270 0.891 1.00 94.31 303 GLY A N 1
ATOM 2371 C CA . GLY A 1 303 ? -24.478 8.051 0.137 1.00 94.31 303 GLY A CA 1
ATOM 2372 C C . GLY A 1 303 ? -23.422 7.678 -0.907 1.00 94.31 303 GLY A C 1
ATOM 2373 O O . GLY A 1 303 ? -23.461 6.525 -1.348 1.00 94.31 303 GLY A O 1
ATOM 2374 N N . SER A 1 304 ? -22.479 8.569 -1.233 1.00 95.56 304 SER A N 1
ATOM 2375 C CA . SER A 1 304 ? -21.335 8.285 -2.111 1.00 95.56 304 SER A CA 1
ATOM 2376 C C . SER A 1 304 ? -20.175 7.646 -1.330 1.00 95.56 304 SER A C 1
ATOM 2378 O O . SER A 1 304 ? -19.968 7.989 -0.161 1.00 95.56 304 SER A O 1
ATOM 2380 N N . PRO A 1 305 ? -19.426 6.704 -1.931 1.00 94.06 305 PRO A N 1
ATOM 2381 C CA . PRO A 1 305 ? -18.220 6.150 -1.326 1.00 94.06 305 PRO A CA 1
ATOM 2382 C C . PRO A 1 305 ? -17.055 7.139 -1.376 1.00 94.06 305 PRO A C 1
ATOM 2384 O O . PRO A 1 305 ? -16.898 7.880 -2.341 1.00 94.06 305 PRO A O 1
ATOM 2387 N N . GLY A 1 306 ? -16.220 7.106 -0.341 1.00 94.62 306 GLY A N 1
ATOM 2388 C CA . GLY A 1 306 ? -14.980 7.871 -0.261 1.00 94.62 306 GLY A CA 1
ATOM 2389 C C . GLY A 1 306 ? -14.027 7.284 0.777 1.00 94.62 306 GLY A C 1
ATOM 2390 O O . GLY A 1 306 ? -14.401 6.394 1.540 1.00 94.62 306 GLY A O 1
ATOM 2391 N N . LEU A 1 307 ? -12.794 7.779 0.814 1.00 95.44 307 LEU A N 1
ATOM 2392 C CA . LEU A 1 307 ? -11.835 7.493 1.877 1.00 95.44 307 LEU A CA 1
ATOM 2393 C C . LEU A 1 307 ? -12.350 8.029 3.219 1.00 95.44 307 LEU A C 1
ATOM 2395 O O . LEU A 1 307 ? -12.999 9.073 3.273 1.00 95.44 307 LEU A O 1
ATOM 2399 N N . GLY A 1 308 ? -12.067 7.326 4.312 1.00 96.00 308 GLY A N 1
ATOM 2400 C CA . GLY A 1 308 ? -12.493 7.740 5.645 1.00 96.00 308 GLY A CA 1
ATOM 2401 C C . GLY A 1 308 ? -11.605 8.833 6.227 1.00 96.00 308 GLY A C 1
ATOM 2402 O O . GLY A 1 308 ? -10.465 8.567 6.601 1.00 96.00 308 GLY A O 1
ATOM 2403 N N . LEU A 1 309 ? -12.142 10.044 6.369 1.00 96.69 309 LEU A N 1
ATOM 2404 C CA . LEU A 1 309 ? -11.568 11.099 7.201 1.00 96.69 309 LEU A CA 1
ATOM 2405 C C . LEU A 1 309 ? -12.203 11.062 8.595 1.00 96.69 309 LEU A C 1
ATOM 2407 O O . LEU A 1 309 ? -13.410 11.244 8.738 1.00 96.69 309 LEU A O 1
ATOM 2411 N N . PHE A 1 310 ? -11.387 10.855 9.622 1.00 96.69 310 PHE A N 1
ATOM 2412 C CA . PHE A 1 310 ? -11.790 10.733 11.019 1.00 96.69 310 PHE A CA 1
ATOM 2413 C C . PHE A 1 310 ? -11.329 11.963 11.801 1.00 96.69 310 PHE A C 1
ATOM 2415 O O . PHE A 1 310 ? -10.133 12.222 11.879 1.00 96.69 310 PHE A O 1
ATOM 2422 N N . ILE A 1 311 ? -12.259 12.709 12.398 1.00 96.62 311 ILE A N 1
ATOM 2423 C CA . ILE A 1 311 ? -11.952 13.802 13.331 1.00 96.62 311 ILE A CA 1
ATOM 2424 C C . ILE A 1 311 ? -12.235 13.300 14.745 1.00 96.62 311 ILE A C 1
ATOM 2426 O O . ILE A 1 311 ? -13.398 13.169 15.129 1.00 96.62 311 ILE A O 1
ATOM 2430 N N . ASP A 1 312 ? -11.179 13.001 15.495 1.00 96.19 312 ASP A N 1
ATOM 2431 C CA . ASP A 1 312 ? -11.228 12.369 16.811 1.00 96.19 312 ASP A CA 1
ATOM 2432 C C . ASP A 1 312 ? -10.745 13.335 17.898 1.00 96.19 312 ASP A C 1
ATOM 2434 O O . ASP A 1 312 ? -9.544 13.557 18.068 1.00 96.19 312 ASP A O 1
ATOM 2438 N N . LEU A 1 313 ? -11.681 13.887 18.681 1.00 96.25 313 LEU A N 1
ATOM 2439 C CA . LEU A 1 313 ? -11.331 14.823 19.756 1.00 96.25 313 LEU A CA 1
ATOM 2440 C C . LEU A 1 313 ? -10.470 14.170 20.846 1.00 96.25 313 LEU A C 1
ATOM 2442 O O . LEU A 1 313 ? -9.833 14.877 21.620 1.00 96.25 313 LEU A O 1
ATOM 2446 N N . SER A 1 314 ? -10.448 12.837 20.939 1.00 94.56 314 SER A N 1
ATOM 2447 C CA . SER A 1 314 ? -9.643 12.137 21.939 1.00 94.56 314 SER A CA 1
ATOM 2448 C C . SER A 1 314 ? -8.155 12.059 21.587 1.00 94.56 314 SER A C 1
ATOM 2450 O O . SER A 1 314 ? -7.331 11.919 22.493 1.00 94.56 314 SER A O 1
ATOM 2452 N N . ASN A 1 315 ? -7.787 12.298 20.324 1.00 94.19 315 ASN A N 1
ATOM 2453 C CA . ASN A 1 315 ? -6.401 12.395 19.860 1.00 94.19 315 ASN A CA 1
ATOM 2454 C C . ASN A 1 315 ? -5.758 13.762 20.176 1.00 94.19 315 ASN A C 1
ATOM 2456 O O . ASN A 1 315 ? -5.130 14.370 19.315 1.00 94.19 315 ASN A O 1
ATOM 2460 N N . VAL A 1 316 ? -5.888 14.263 21.409 1.00 93.69 316 VAL A N 1
ATOM 2461 C CA . VAL A 1 316 ? -5.352 15.577 21.823 1.00 93.69 316 VAL A CA 1
ATOM 2462 C C . VAL A 1 316 ? -3.841 15.675 21.586 1.00 93.69 316 VAL A C 1
ATOM 2464 O O . VAL A 1 316 ? -3.380 16.634 20.968 1.00 93.69 316 VAL A O 1
ATOM 2467 N N . ASP A 1 317 ? -3.091 14.661 22.025 1.00 92.00 317 ASP A N 1
ATOM 2468 C CA . ASP A 1 317 ? -1.623 14.630 21.985 1.00 92.00 317 ASP A CA 1
ATOM 2469 C C . ASP A 1 317 ? -1.032 14.036 20.685 1.00 92.00 317 ASP A C 1
ATOM 2471 O O . ASP A 1 317 ? 0.192 13.907 20.576 1.00 92.00 317 ASP A O 1
ATOM 2475 N N . SER A 1 318 ? -1.876 13.690 19.704 1.00 91.88 318 SER A N 1
ATOM 2476 C CA . SER A 1 318 ? -1.483 13.143 18.393 1.00 91.88 318 SER A CA 1
ATOM 2477 C C . SER A 1 318 ? -2.165 13.915 17.248 1.00 91.88 318 SER A C 1
ATOM 2479 O O . SER A 1 318 ? -2.144 15.144 17.260 1.00 91.88 318 SER A O 1
ATOM 2481 N N . ALA A 1 319 ? -2.728 13.239 16.239 1.00 92.19 319 ALA A N 1
ATOM 2482 C CA . ALA A 1 319 ? -3.439 13.859 15.123 1.00 92.19 319 ALA A CA 1
ATOM 2483 C C . ALA A 1 319 ? -4.955 13.878 15.360 1.00 92.19 319 ALA A C 1
ATOM 2485 O O . ALA A 1 319 ? -5.603 12.831 15.390 1.00 92.19 319 ALA A O 1
ATOM 2486 N N . LEU A 1 320 ? -5.524 15.083 15.472 1.00 93.81 320 LEU A N 1
ATOM 2487 C CA . LEU A 1 320 ? -6.972 15.295 15.582 1.00 93.81 320 LEU A CA 1
ATOM 2488 C C . LEU A 1 320 ? -7.737 14.777 14.355 1.00 93.81 320 LEU A C 1
ATOM 2490 O O . LEU A 1 320 ? -8.812 14.208 14.502 1.00 93.81 320 LEU A O 1
ATOM 2494 N N . ALA A 1 321 ? -7.204 15.008 13.153 1.00 94.38 321 ALA A N 1
ATOM 2495 C CA . ALA A 1 321 ? -7.805 14.592 11.892 1.00 94.38 321 ALA A CA 1
ATOM 2496 C C . ALA A 1 321 ? -6.923 13.531 11.223 1.00 94.38 321 ALA A C 1
ATOM 2498 O O . ALA A 1 321 ? -5.773 13.807 10.876 1.00 94.38 321 ALA A O 1
ATOM 2499 N N . VAL A 1 322 ? -7.461 12.328 11.036 1.00 94.44 322 VAL A N 1
ATOM 2500 C CA . VAL A 1 322 ? -6.765 11.168 10.470 1.00 94.44 322 VAL A CA 1
ATOM 2501 C C . VAL A 1 322 ? -7.461 10.742 9.186 1.00 94.44 322 VAL A C 1
ATOM 2503 O O . VAL A 1 322 ? -8.658 10.467 9.185 1.00 94.44 322 VAL A O 1
ATOM 2506 N N . LEU A 1 323 ? -6.719 10.674 8.085 1.00 95.00 323 LEU A N 1
ATOM 2507 C CA . LEU A 1 323 ? -7.222 10.176 6.807 1.00 95.00 323 LEU A CA 1
ATOM 2508 C C . LEU A 1 323 ? -6.796 8.715 6.630 1.00 95.00 323 LEU A C 1
ATOM 2510 O O . LEU A 1 323 ? -5.607 8.418 6.682 1.00 95.00 323 LEU A O 1
ATOM 2514 N N . SER A 1 324 ? -7.748 7.813 6.398 1.00 93.06 324 SER A N 1
ATOM 2515 C CA . SER A 1 324 ? -7.504 6.388 6.147 1.00 93.06 324 SER A CA 1
ATOM 2516 C C . SER A 1 324 ? -7.837 6.006 4.706 1.00 93.06 324 SER A C 1
ATOM 2518 O O . SER A 1 324 ? -8.722 6.590 4.088 1.00 93.06 324 SER A O 1
ATOM 2520 N N . GLN A 1 325 ? -7.178 4.963 4.196 1.00 89.81 325 GLN A N 1
ATOM 2521 C CA . GLN A 1 325 ? -7.527 4.326 2.919 1.00 89.81 325 GLN A CA 1
ATOM 2522 C C . GLN A 1 325 ? -8.719 3.352 3.032 1.00 89.81 325 GLN A C 1
ATOM 2524 O O . GLN A 1 325 ? -9.093 2.705 2.052 1.00 89.81 325 GLN A O 1
ATOM 2529 N N . ASP A 1 326 ? -9.315 3.224 4.223 1.00 90.06 326 ASP A N 1
ATOM 2530 C CA . ASP A 1 326 ? -10.577 2.509 4.412 1.00 90.06 326 ASP A CA 1
ATOM 2531 C C . ASP A 1 326 ? -11.716 3.287 3.724 1.00 90.06 326 ASP A C 1
ATOM 2533 O O . ASP A 1 326 ? -11.895 4.486 3.948 1.00 90.06 326 ASP A O 1
ATOM 2537 N N . VAL A 1 327 ? -12.478 2.605 2.867 1.00 90.56 327 VAL A N 1
ATOM 2538 C CA . VAL A 1 327 ? -13.578 3.186 2.092 1.00 90.56 327 VAL A CA 1
ATOM 2539 C C . VAL A 1 327 ? -14.855 3.138 2.919 1.00 90.56 327 VAL A C 1
ATOM 2541 O O . VAL A 1 327 ? -15.303 2.075 3.359 1.00 90.56 327 VAL A O 1
ATOM 2544 N N . VAL A 1 328 ? -15.466 4.303 3.095 1.00 94.56 328 VAL A N 1
ATOM 2545 C CA . VAL A 1 328 ? -16.678 4.518 3.881 1.00 94.56 328 VAL A CA 1
ATOM 2546 C C . VAL A 1 328 ? -17.781 5.139 3.035 1.00 94.56 328 VAL A C 1
ATOM 2548 O O . VAL A 1 328 ? -17.532 5.853 2.066 1.00 94.56 328 VAL A O 1
ATOM 2551 N N . VAL A 1 329 ? -19.027 4.897 3.435 1.00 95.50 329 VAL A N 1
ATOM 2552 C CA . VAL A 1 329 ? -20.212 5.568 2.890 1.00 95.50 329 VAL A CA 1
ATOM 2553 C C . VAL A 1 329 ? -21.076 6.073 4.038 1.00 95.50 329 VAL A C 1
ATOM 2555 O O . VAL A 1 329 ? -21.462 5.290 4.912 1.00 95.50 329 VAL A O 1
ATOM 2558 N N . ARG A 1 330 ? -21.460 7.354 4.003 1.00 95.50 330 ARG A N 1
ATOM 2559 C CA . ARG A 1 330 ? -22.469 7.908 4.919 1.00 95.50 330 ARG A CA 1
ATOM 2560 C C . ARG A 1 330 ? -23.859 7.375 4.567 1.00 95.50 330 ARG A C 1
ATOM 2562 O O . ARG A 1 330 ? -24.290 7.446 3.416 1.00 95.50 330 ARG A O 1
ATOM 2569 N N . LYS A 1 331 ? -24.568 6.818 5.555 1.00 93.44 331 LYS A N 1
ATOM 2570 C CA . LYS A 1 331 ? -25.943 6.305 5.435 1.00 93.44 331 LYS A CA 1
ATOM 2571 C C . LYS A 1 331 ? -26.795 6.841 6.585 1.00 93.44 331 LYS A C 1
ATOM 2573 O O . LYS A 1 331 ? -26.892 6.224 7.646 1.00 93.44 331 LYS A O 1
ATOM 2578 N N . GLY A 1 332 ? -27.431 7.992 6.363 1.00 90.25 332 GLY A N 1
ATOM 2579 C CA . GLY A 1 332 ? -28.193 8.681 7.403 1.00 90.25 332 GLY A CA 1
ATOM 2580 C C . GLY A 1 332 ? -27.280 9.054 8.570 1.00 90.25 332 GLY A C 1
ATOM 2581 O O . GLY A 1 332 ? -26.281 9.729 8.370 1.00 90.25 332 GLY A O 1
ATOM 2582 N N . GLN A 1 333 ? -27.589 8.576 9.776 1.00 89.38 333 GLN A N 1
ATOM 2583 C CA . GLN A 1 333 ? -26.784 8.843 10.977 1.00 89.38 333 GLN A CA 1
ATOM 2584 C C . GLN A 1 333 ? -25.610 7.869 11.181 1.00 89.38 333 GLN A C 1
ATOM 2586 O O . GLN A 1 333 ? -24.873 8.021 12.145 1.00 89.38 333 GLN A O 1
ATOM 2591 N N . GLY A 1 334 ? -25.448 6.862 10.319 1.00 93.44 334 GLY A N 1
ATOM 2592 C CA . GLY A 1 334 ? -24.383 5.867 10.439 1.00 93.44 334 GLY A CA 1
ATOM 2593 C C . GLY A 1 334 ? -23.426 5.861 9.250 1.00 93.44 334 GLY A C 1
ATOM 2594 O O . GLY A 1 334 ? -23.618 6.558 8.248 1.00 93.44 334 GLY A O 1
ATOM 2595 N N . ILE A 1 335 ? -22.400 5.024 9.358 1.00 94.69 335 ILE A N 1
ATOM 2596 C CA . ILE A 1 335 ? -21.367 4.802 8.348 1.00 94.69 335 ILE A CA 1
ATOM 2597 C C . ILE A 1 335 ? -21.333 3.318 7.988 1.00 94.69 335 ILE A C 1
ATOM 2599 O O . ILE A 1 335 ? -21.367 2.455 8.864 1.00 94.69 335 ILE A O 1
ATOM 2603 N N . ARG A 1 336 ? -21.240 3.007 6.694 1.00 93.00 336 ARG A N 1
ATOM 2604 C CA . ARG A 1 336 ? -20.913 1.658 6.216 1.00 93.00 336 ARG A CA 1
ATOM 2605 C C . ARG A 1 336 ? -19.458 1.605 5.776 1.00 93.00 336 ARG A C 1
ATOM 2607 O O . ARG A 1 336 ? -19.024 2.482 5.035 1.00 93.00 336 ARG A O 1
ATOM 2614 N N . LEU A 1 337 ? -18.751 0.555 6.181 1.00 88.75 337 LEU A N 1
ATOM 2615 C CA . LEU A 1 337 ? -17.406 0.231 5.702 1.00 88.75 337 LEU A CA 1
ATOM 2616 C C . LEU A 1 337 ? -17.512 -0.685 4.481 1.00 88.75 337 LEU A C 1
ATOM 2618 O O . LEU A 1 337 ? -18.214 -1.695 4.529 1.00 88.75 337 LEU A O 1
ATOM 2622 N N . LEU A 1 338 ? -16.830 -0.330 3.392 1.00 85.62 338 LEU A N 1
ATOM 2623 C CA . LEU A 1 338 ? -16.804 -1.106 2.146 1.00 85.62 338 LEU A CA 1
ATOM 2624 C C . LEU A 1 338 ? -15.505 -1.904 1.960 1.00 85.62 338 LEU A C 1
ATOM 2626 O O . LEU A 1 338 ? -15.339 -2.580 0.951 1.00 85.62 338 LEU A O 1
ATOM 2630 N N . GLY A 1 339 ? -14.592 -1.831 2.928 1.00 79.62 339 GLY A N 1
ATOM 2631 C CA . GLY A 1 339 ? -13.246 -2.380 2.821 1.00 79.62 339 GLY A CA 1
ATOM 2632 C C . GLY A 1 339 ? -12.234 -1.274 2.558 1.00 79.62 339 GLY A C 1
ATOM 2633 O O . GLY A 1 339 ? -12.374 -0.172 3.081 1.00 79.62 339 GLY A O 1
ATOM 2634 N N . ARG A 1 340 ? -11.204 -1.570 1.772 1.00 71.44 340 ARG A N 1
ATOM 2635 C CA . ARG A 1 340 ? -10.107 -0.646 1.466 1.00 71.44 340 ARG A CA 1
ATOM 2636 C C . ARG A 1 340 ? -10.092 -0.261 -0.001 1.00 71.44 340 ARG A C 1
ATOM 2638 O O . ARG A 1 340 ? -10.582 -1.013 -0.840 1.00 71.44 340 ARG A O 1
ATOM 2645 N N . ALA A 1 341 ? -9.549 0.916 -0.296 1.00 63.47 341 ALA A N 1
ATOM 2646 C CA . ALA A 1 341 ? -9.453 1.393 -1.667 1.00 63.47 341 ALA A CA 1
ATOM 2647 C C . ALA A 1 341 ? -8.585 0.428 -2.504 1.00 63.47 341 ALA A C 1
ATOM 2649 O O . ALA A 1 341 ? -7.572 -0.068 -2.005 1.00 63.47 341 ALA A O 1
ATOM 2650 N N . PRO A 1 342 ? -8.942 0.131 -3.763 1.00 50.81 342 PRO A N 1
ATOM 2651 C CA . PRO A 1 342 ? -8.111 -0.702 -4.630 1.00 50.81 342 PRO A CA 1
ATOM 2652 C C . PRO A 1 342 ? -6.694 -0.125 -4.759 1.00 50.81 342 PRO A C 1
ATOM 2654 O O . PRO A 1 342 ? -6.539 1.074 -4.976 1.00 50.81 342 PRO A O 1
ATOM 2657 N N . GLY A 1 343 ? -5.663 -0.959 -4.599 1.00 47.81 343 GLY A N 1
ATOM 2658 C CA . GLY A 1 343 ? -4.262 -0.516 -4.633 1.00 47.81 343 GLY A CA 1
ATOM 2659 C C . GLY A 1 343 ? -3.810 0.303 -3.416 1.00 47.81 343 GLY A C 1
ATOM 2660 O O . GLY A 1 343 ? -2.663 0.746 -3.381 1.00 47.81 343 GLY A O 1
ATOM 2661 N N . SER A 1 344 ? -4.679 0.505 -2.418 1.00 37.56 344 SER A N 1
ATOM 2662 C CA . SER A 1 344 ? -4.226 0.917 -1.094 1.00 37.56 344 SER A CA 1
ATOM 2663 C C . SER A 1 344 ? -3.488 -0.225 -0.426 1.00 37.56 344 SER A C 1
ATOM 2665 O O . SER A 1 344 ? -3.814 -1.398 -0.634 1.00 37.56 344 SER A O 1
ATOM 2667 N N . ALA A 1 345 ? -2.572 0.138 0.465 1.00 39.69 345 ALA A N 1
ATOM 2668 C CA . ALA A 1 345 ? -2.187 -0.793 1.494 1.00 39.69 345 ALA A CA 1
ATOM 2669 C C . ALA A 1 345 ? -3.469 -1.262 2.180 1.00 39.69 345 ALA A C 1
ATOM 2671 O O . ALA A 1 345 ? -4.198 -0.457 2.753 1.00 39.69 345 ALA A O 1
ATOM 2672 N N . LEU A 1 346 ? -3.731 -2.573 2.195 1.00 32.62 346 LEU A N 1
ATOM 2673 C CA . LEU A 1 346 ? -4.216 -3.240 3.403 1.00 32.62 346 LEU A CA 1
ATOM 2674 C C . LEU A 1 346 ? -3.404 -2.723 4.632 1.00 32.62 346 LEU A C 1
ATOM 2676 O O . LEU A 1 346 ? -2.546 -1.842 4.567 1.00 32.62 346 LEU A O 1
ATOM 2680 N N . ARG A 1 347 ? -3.646 -3.169 5.856 1.00 41.50 347 ARG A N 1
ATOM 2681 C CA . ARG A 1 347 ? -2.570 -2.992 6.857 1.00 41.50 347 ARG A CA 1
ATOM 2682 C C . ARG A 1 347 ? -1.504 -4.029 6.488 1.00 41.50 347 ARG A C 1
ATOM 2684 O O . ARG A 1 347 ? -1.591 -5.154 6.967 1.00 41.50 347 ARG A O 1
ATOM 2691 N N . GLY A 1 348 ? -0.665 -3.599 5.533 1.00 32.81 348 GLY A N 1
ATOM 2692 C CA . GLY A 1 348 ? 0.084 -4.319 4.491 1.00 32.81 348 GLY A CA 1
ATOM 2693 C C . GLY A 1 348 ? -0.170 -3.637 3.124 1.00 32.81 348 GLY A C 1
ATOM 2694 O O . GLY A 1 348 ? -1.320 -3.387 2.863 1.00 32.81 348 GLY A O 1
ATOM 2695 N N . CYS A 1 349 ? 0.789 -3.395 2.216 1.00 34.91 349 CYS A N 1
ATOM 2696 C CA . CYS A 1 349 ? 0.560 -3.372 0.737 1.00 34.91 349 CYS A CA 1
ATOM 2697 C C . CYS A 1 349 ? 0.513 -2.059 -0.127 1.00 34.91 349 CYS A C 1
ATOM 2699 O O . CYS A 1 349 ? -0.512 -1.710 -0.695 1.00 34.91 349 CYS A O 1
ATOM 2701 N N . SER A 1 350 ? 1.630 -1.455 -0.534 1.00 25.81 350 SER A N 1
ATOM 2702 C CA . SER A 1 350 ? 1.862 -1.434 -2.000 1.00 25.81 350 SER A CA 1
ATOM 2703 C C . SER A 1 350 ? 2.417 -2.809 -2.380 1.00 25.81 350 SER A C 1
ATOM 2705 O O . SER A 1 350 ? 3.064 -3.406 -1.540 1.00 25.81 350 SER A O 1
ATOM 2707 N N . LEU A 1 351 ? 2.197 -3.377 -3.563 1.00 34.56 351 LEU A N 1
ATOM 2708 C CA . LEU A 1 351 ? 2.651 -4.758 -3.854 1.00 34.56 351 LEU A CA 1
ATOM 2709 C C . LEU A 1 351 ? 4.182 -4.962 -3.691 1.00 34.56 351 LEU A C 1
ATOM 2711 O O . LEU A 1 351 ? 4.641 -6.027 -3.295 1.00 34.56 351 LEU A O 1
ATOM 2715 N N . ALA A 1 352 ? 4.981 -3.894 -3.809 1.00 33.50 352 ALA A N 1
ATOM 2716 C CA . ALA A 1 352 ? 6.396 -3.897 -3.405 1.00 33.50 352 ALA A CA 1
ATOM 2717 C C . ALA A 1 352 ? 6.607 -3.855 -1.869 1.00 33.50 352 ALA A C 1
ATOM 2719 O O . ALA A 1 352 ? 7.580 -4.390 -1.349 1.00 33.50 352 ALA A O 1
ATOM 2720 N N . GLN A 1 353 ? 5.688 -3.246 -1.119 1.00 32.50 353 GLN A N 1
ATOM 2721 C CA . GLN A 1 353 ? 5.581 -3.366 0.341 1.00 32.50 353 GLN A CA 1
ATOM 2722 C C . GLN A 1 353 ? 4.861 -4.655 0.804 1.00 32.50 353 GLN A C 1
ATOM 2724 O O . GLN A 1 353 ? 5.010 -5.003 1.966 1.00 32.50 353 GLN A O 1
ATOM 2729 N N . GLU A 1 354 ? 4.112 -5.389 -0.030 1.00 32.50 354 GLU A N 1
ATOM 2730 C CA . GLU A 1 354 ? 3.535 -6.710 0.308 1.00 32.50 354 GLU A CA 1
ATOM 2731 C C . GLU A 1 354 ? 4.622 -7.746 0.512 1.00 32.50 354 GLU A C 1
ATOM 2733 O O . GLU A 1 354 ? 4.647 -8.411 1.547 1.00 32.50 354 GLU A O 1
ATOM 2738 N N . ALA A 1 355 ? 5.580 -7.793 -0.416 1.00 32.97 355 ALA A N 1
ATOM 2739 C CA . ALA A 1 355 ? 6.786 -8.603 -0.287 1.00 32.97 355 ALA A CA 1
ATOM 2740 C C . ALA A 1 355 ? 7.573 -8.281 1.004 1.00 32.97 355 ALA A C 1
ATOM 2742 O O . ALA A 1 355 ? 8.254 -9.142 1.555 1.00 32.97 355 ALA A O 1
ATOM 2743 N N . LEU A 1 356 ? 7.435 -7.057 1.532 1.00 34.56 356 LEU A N 1
ATOM 2744 C CA . LEU A 1 356 ? 8.043 -6.624 2.791 1.00 34.56 356 LEU A CA 1
ATOM 2745 C C . LEU A 1 356 ? 7.258 -7.081 4.038 1.00 34.56 356 LEU A C 1
ATOM 2747 O O . LEU A 1 356 ? 7.823 -7.067 5.128 1.00 34.56 356 LEU A O 1
ATOM 2751 N N . LEU A 1 357 ? 5.972 -7.440 3.936 1.00 32.94 357 LEU A N 1
ATOM 2752 C CA . LEU A 1 357 ? 5.078 -7.579 5.100 1.00 32.94 357 LEU A CA 1
ATOM 2753 C C . LEU A 1 357 ? 4.377 -8.939 5.217 1.00 32.94 357 LEU A C 1
ATOM 2755 O O . LEU A 1 357 ? 4.012 -9.315 6.332 1.00 32.94 357 LEU A O 1
ATOM 2759 N N . ASP A 1 358 ? 4.261 -9.715 4.138 1.00 28.52 358 ASP A N 1
ATOM 2760 C CA . ASP A 1 358 ? 3.719 -11.074 4.184 1.00 28.52 358 ASP A CA 1
ATOM 2761 C C . ASP A 1 358 ? 4.860 -12.102 4.110 1.00 28.52 358 ASP A C 1
ATOM 2763 O O . ASP A 1 358 ? 5.237 -12.604 3.053 1.00 28.52 358 ASP A O 1
ATOM 2767 N N . ARG A 1 359 ? 5.442 -12.457 5.265 1.00 29.22 359 ARG A N 1
ATOM 2768 C CA . ARG A 1 359 ? 6.285 -13.661 5.370 1.00 29.22 359 ARG A CA 1
ATOM 2769 C C . ARG A 1 359 ? 5.405 -14.911 5.353 1.00 29.22 359 ARG A C 1
ATOM 2771 O O . ARG A 1 359 ? 5.373 -15.674 6.319 1.00 29.22 359 ARG A O 1
ATOM 2778 N N . ARG A 1 360 ? 4.750 -15.181 4.226 1.00 25.42 360 ARG A N 1
ATOM 2779 C CA . ARG A 1 360 ? 4.603 -16.566 3.787 1.00 25.42 360 ARG A CA 1
ATOM 2780 C C . ARG A 1 360 ? 5.733 -16.833 2.816 1.00 25.42 360 ARG A C 1
ATOM 2782 O O . ARG A 1 360 ? 5.714 -16.288 1.718 1.00 25.42 360 ARG A O 1
ATOM 2789 N N . PRO A 1 361 ? 6.720 -17.666 3.173 1.00 24.48 361 PRO A N 1
ATOM 2790 C CA . PRO A 1 361 ? 7.509 -18.269 2.122 1.00 24.48 361 PRO A CA 1
ATOM 2791 C C . PRO A 1 361 ? 6.516 -18.961 1.177 1.00 24.48 361 PRO A C 1
ATOM 2793 O O . PRO A 1 361 ? 5.765 -19.839 1.616 1.00 24.48 361 PRO A O 1
ATOM 2796 N N . LEU A 1 362 ? 6.542 -18.619 -0.118 1.00 26.95 362 LEU A N 1
ATOM 2797 C CA . LEU A 1 362 ? 6.366 -19.660 -1.134 1.00 26.95 362 LEU A CA 1
ATOM 2798 C C . LEU A 1 362 ? 7.166 -20.859 -0.619 1.00 26.95 362 LEU A C 1
ATOM 2800 O O . LEU A 1 362 ? 8.306 -20.625 -0.200 1.00 26.95 362 LEU A O 1
ATOM 2804 N N . PRO A 1 363 ? 6.570 -22.063 -0.498 1.00 24.05 363 PRO A N 1
ATOM 2805 C CA . PRO A 1 363 ? 7.153 -23.177 0.240 1.00 24.05 363 PRO A CA 1
ATOM 2806 C C . PRO A 1 363 ? 8.646 -23.248 -0.047 1.00 24.05 363 PRO A C 1
ATOM 2808 O O . PRO A 1 363 ? 9.052 -23.554 -1.167 1.00 24.05 363 PRO A O 1
ATOM 2811 N N . ARG A 1 364 ? 9.445 -22.847 0.956 1.00 26.52 364 ARG A N 1
ATOM 2812 C CA . ARG A 1 364 ? 10.896 -22.763 0.831 1.00 26.52 364 ARG A CA 1
ATOM 2813 C C . ARG A 1 364 ? 11.342 -24.115 0.307 1.00 26.52 364 ARG A C 1
ATOM 2815 O O . ARG A 1 364 ? 11.069 -25.138 0.940 1.00 26.52 364 ARG A O 1
ATOM 2822 N N . ALA A 1 365 ? 12.037 -24.106 -0.828 1.00 32.16 365 ALA A N 1
ATOM 2823 C CA . ALA A 1 365 ? 12.934 -25.195 -1.141 1.00 32.16 365 ALA A CA 1
ATOM 2824 C C . ALA A 1 365 ? 13.758 -25.465 0.126 1.00 32.16 365 ALA A C 1
ATOM 2826 O O . ALA A 1 365 ? 14.229 -24.529 0.783 1.00 32.16 365 ALA A O 1
ATOM 2827 N N . LEU A 1 366 ? 13.822 -26.742 0.501 1.00 24.98 366 LEU A N 1
ATOM 2828 C CA . LEU A 1 366 ? 14.607 -27.242 1.624 1.00 24.98 366 LEU A CA 1
ATOM 2829 C C . LEU A 1 366 ? 15.974 -26.539 1.664 1.00 24.98 366 LEU A C 1
ATOM 2831 O O . LEU A 1 366 ? 16.526 -26.252 0.598 1.00 24.98 366 LEU A O 1
ATOM 2835 N N . PRO A 1 367 ? 16.528 -26.254 2.855 1.00 21.44 367 PRO A N 1
ATOM 2836 C CA . PRO A 1 367 ? 17.814 -25.582 2.967 1.00 21.44 367 PRO A CA 1
ATOM 2837 C C . PRO A 1 367 ? 18.869 -26.382 2.197 1.00 21.44 367 PRO A C 1
ATOM 2839 O O . PRO A 1 367 ? 19.304 -27.444 2.636 1.00 21.44 367 PRO A O 1
ATOM 2842 N N . SER A 1 368 ? 19.277 -25.873 1.034 1.00 31.00 368 SER A N 1
ATOM 2843 C CA . SER A 1 368 ? 20.473 -26.343 0.352 1.00 31.00 368 SER A CA 1
ATOM 2844 C C . SER A 1 368 ? 21.660 -25.847 1.166 1.00 31.00 368 SER A C 1
ATOM 2846 O O . SER A 1 368 ? 22.166 -24.749 0.959 1.00 31.00 368 SER A O 1
ATOM 2848 N N . THR A 1 369 ? 22.106 -26.666 2.111 1.00 23.47 369 THR A N 1
ATOM 2849 C CA . THR A 1 369 ? 23.386 -26.527 2.817 1.00 23.47 369 THR A CA 1
ATOM 2850 C C . THR A 1 369 ? 24.596 -26.782 1.909 1.00 23.47 369 THR A C 1
ATOM 2852 O O . THR A 1 369 ? 25.722 -26.873 2.393 1.00 23.47 369 THR A O 1
ATOM 2855 N N . ALA A 1 370 ? 24.417 -26.851 0.589 1.00 25.62 370 ALA A N 1
ATOM 2856 C CA . ALA A 1 370 ? 25.525 -26.825 -0.347 1.00 25.62 370 ALA A CA 1
ATOM 2857 C C . ALA A 1 370 ? 25.927 -25.369 -0.610 1.00 25.62 370 ALA A C 1
ATOM 2859 O O . ALA A 1 370 ? 25.169 -24.602 -1.206 1.00 25.62 370 ALA A O 1
ATOM 2860 N N . ARG A 1 371 ? 27.138 -24.998 -0.172 1.00 24.53 371 ARG A N 1
ATOM 2861 C CA . ARG A 1 371 ? 27.857 -23.836 -0.706 1.00 24.53 371 ARG A CA 1
ATOM 2862 C C . ARG A 1 371 ? 27.784 -23.927 -2.231 1.00 24.53 371 ARG A C 1
ATOM 2864 O O . ARG A 1 371 ? 28.322 -24.874 -2.801 1.00 24.53 371 ARG A O 1
ATOM 2871 N N . LEU A 1 372 ? 27.111 -22.978 -2.877 1.00 27.06 372 LEU A N 1
ATOM 2872 C CA . LEU A 1 372 ? 27.288 -22.770 -4.309 1.00 27.06 372 LEU A CA 1
ATOM 2873 C C . LEU A 1 372 ? 28.776 -22.449 -4.511 1.00 27.06 372 LEU A C 1
ATOM 2875 O O . LEU A 1 372 ? 29.276 -21.542 -3.834 1.00 27.06 372 LEU A O 1
ATOM 2879 N N . PRO A 1 373 ? 29.513 -23.194 -5.353 1.00 24.66 373 PRO A N 1
ATOM 2880 C CA . PRO A 1 373 ? 30.854 -22.779 -5.710 1.00 24.66 373 PRO A CA 1
ATOM 2881 C C . PRO A 1 373 ? 30.754 -21.412 -6.387 1.00 24.66 373 PRO A C 1
ATOM 2883 O O . PRO A 1 373 ? 29.753 -21.107 -7.042 1.00 24.66 373 PRO A O 1
ATOM 2886 N N . ALA A 1 374 ? 31.787 -20.591 -6.206 1.00 25.48 374 ALA A N 1
ATOM 2887 C CA . ALA A 1 374 ? 31.964 -19.377 -6.984 1.00 25.48 374 ALA A CA 1
ATOM 2888 C C . ALA A 1 374 ? 31.714 -19.687 -8.468 1.00 25.48 374 ALA A C 1
ATOM 2890 O O . ALA A 1 374 ? 32.084 -20.768 -8.930 1.00 25.48 374 ALA A O 1
ATOM 2891 N N . LEU A 1 375 ? 31.076 -18.761 -9.190 1.00 31.84 375 LEU A N 1
ATOM 2892 C CA . LEU A 1 375 ? 31.017 -18.782 -10.651 1.00 31.84 375 LEU A CA 1
ATOM 2893 C C . LEU A 1 375 ? 32.459 -18.731 -11.172 1.00 31.84 375 LEU A C 1
ATOM 2895 O O . LEU A 1 375 ? 33.009 -17.664 -11.423 1.00 31.84 375 LEU A O 1
ATOM 2899 N N . ALA A 1 376 ? 33.087 -19.900 -11.248 1.00 25.92 376 ALA A N 1
ATOM 2900 C CA . ALA A 1 376 ? 34.320 -20.114 -11.959 1.00 25.92 376 ALA 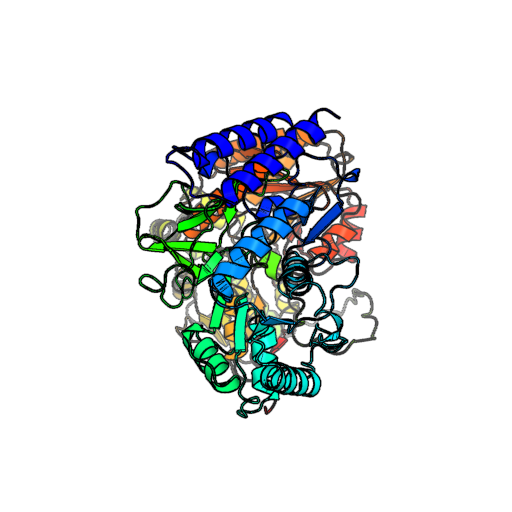A CA 1
ATOM 2901 C C . ALA A 1 376 ? 33.980 -19.976 -13.439 1.00 25.92 376 ALA A C 1
ATOM 2903 O O . ALA A 1 376 ? 33.132 -20.689 -13.979 1.00 25.92 376 ALA A O 1
ATOM 2904 N N . THR A 1 377 ? 34.613 -18.998 -14.068 1.00 31.80 377 THR A N 1
ATOM 2905 C CA . THR A 1 377 ? 34.735 -18.886 -15.513 1.00 31.80 377 THR A CA 1
ATOM 2906 C C . THR A 1 377 ? 35.574 -20.063 -16.005 1.00 31.80 377 THR A C 1
ATOM 2908 O O . THR A 1 377 ? 36.778 -19.927 -16.201 1.00 31.80 377 THR A O 1
ATOM 2911 N N . ASP A 1 378 ? 34.956 -21.232 -16.152 1.00 29.50 378 ASP A N 1
ATOM 2912 C CA . ASP A 1 378 ? 35.538 -22.306 -16.950 1.00 29.50 378 ASP A CA 1
ATOM 2913 C C . ASP A 1 378 ? 35.296 -21.960 -18.423 1.00 29.50 378 ASP A C 1
ATOM 2915 O O . ASP A 1 378 ? 34.183 -22.071 -18.944 1.00 29.50 378 ASP A O 1
ATOM 2919 N N . GLU A 1 379 ? 36.354 -21.501 -19.094 1.00 38.75 379 GLU A N 1
ATOM 2920 C CA . GLU A 1 379 ? 36.434 -21.497 -20.551 1.00 38.75 379 GLU A CA 1
ATOM 2921 C C . GLU A 1 379 ? 36.346 -22.948 -21.050 1.00 38.75 379 GLU A C 1
ATOM 2923 O O . GLU A 1 379 ? 37.334 -23.678 -21.124 1.00 38.75 379 GLU A O 1
ATOM 2928 N N . LEU A 1 380 ? 35.134 -23.386 -21.391 1.00 34.47 380 LEU A N 1
ATOM 2929 C CA . LEU A 1 380 ? 34.923 -24.575 -22.211 1.00 34.47 380 LEU A CA 1
ATOM 2930 C C . LEU A 1 380 ? 35.139 -24.190 -23.685 1.00 34.47 380 LEU A C 1
ATOM 2932 O O . LEU A 1 380 ? 34.514 -23.234 -24.152 1.00 34.47 380 LEU A O 1
ATOM 2936 N N . PRO A 1 381 ? 35.973 -24.915 -24.453 1.00 35.94 381 PRO A N 1
ATOM 2937 C CA . PRO A 1 381 ? 36.157 -24.623 -25.867 1.00 35.94 381 PRO A CA 1
ATOM 2938 C C . PRO A 1 381 ? 34.841 -24.860 -26.621 1.00 35.94 381 PRO A C 1
ATOM 2940 O O . PRO A 1 381 ? 34.219 -25.920 -26.524 1.00 35.94 381 PRO A O 1
ATOM 2943 N N . ALA A 1 382 ? 34.407 -23.841 -27.362 1.00 39.91 382 ALA A N 1
ATOM 2944 C CA . ALA A 1 382 ? 33.154 -23.829 -28.099 1.00 39.91 382 ALA A CA 1
ATOM 2945 C C . ALA A 1 382 ? 33.218 -24.758 -29.320 1.00 39.91 382 ALA A C 1
ATOM 2947 O O . ALA A 1 382 ? 33.723 -24.389 -30.377 1.00 39.91 382 ALA A O 1
ATOM 2948 N N . VAL A 1 383 ? 32.630 -25.946 -29.200 1.00 40.91 383 VAL A N 1
ATOM 2949 C CA . VAL A 1 383 ? 31.982 -26.573 -30.354 1.00 40.91 383 VAL A CA 1
ATOM 2950 C C . VAL A 1 383 ? 30.546 -26.057 -30.347 1.00 40.91 383 VAL A C 1
ATOM 2952 O O . VAL A 1 383 ? 29.734 -26.478 -29.522 1.00 40.91 383 VAL A O 1
ATOM 2955 N N . GLU A 1 384 ? 30.242 -25.080 -31.206 1.00 52.19 384 GLU A N 1
ATOM 2956 C CA . GLU A 1 384 ? 28.860 -24.649 -31.432 1.00 52.19 384 GLU A CA 1
ATOM 2957 C C . GLU A 1 384 ? 28.037 -25.858 -31.881 1.00 52.19 384 GLU A C 1
ATOM 2959 O O . GLU A 1 384 ? 28.236 -26.395 -32.967 1.00 52.19 384 GLU A O 1
ATOM 2964 N N . THR A 1 385 ? 27.107 -26.311 -31.041 1.00 69.06 385 THR A N 1
ATOM 2965 C CA . THR A 1 385 ? 26.113 -27.292 -31.476 1.00 69.06 385 THR A CA 1
ATOM 2966 C C . THR A 1 385 ? 25.150 -26.614 -32.451 1.00 69.06 385 THR A C 1
ATOM 2968 O O . THR A 1 385 ? 24.771 -25.454 -32.252 1.00 69.06 385 THR A O 1
ATOM 2971 N N . ASP A 1 386 ? 24.693 -27.334 -33.480 1.00 77.19 386 ASP A N 1
ATOM 2972 C CA . ASP A 1 386 ? 23.724 -26.810 -34.459 1.00 77.19 386 ASP A CA 1
ATOM 2973 C C . ASP A 1 386 ? 22.475 -26.207 -33.788 1.00 77.19 386 ASP A C 1
ATOM 2975 O O . ASP A 1 386 ? 21.916 -25.212 -34.259 1.00 77.19 386 ASP A O 1
ATOM 2979 N N . GLN A 1 387 ? 22.077 -26.762 -32.636 1.00 81.44 387 GLN A N 1
ATOM 2980 C CA . GLN A 1 387 ? 20.968 -26.274 -31.816 1.00 81.44 387 GLN A CA 1
ATOM 2981 C C . GLN A 1 387 ? 21.235 -24.892 -31.200 1.00 81.44 387 GLN A C 1
ATOM 2983 O O . GLN A 1 387 ? 20.341 -24.043 -31.194 1.00 81.44 387 GLN A O 1
ATOM 2988 N N . PHE A 1 388 ? 22.445 -24.631 -30.696 1.00 87.56 388 PHE A N 1
ATOM 2989 C CA . PHE A 1 388 ? 22.792 -23.329 -30.121 1.00 87.56 388 PHE A CA 1
ATOM 2990 C C . PHE A 1 388 ? 22.856 -22.241 -31.200 1.00 87.56 388 PHE A C 1
ATOM 2992 O O . PHE A 1 388 ? 22.298 -21.155 -31.028 1.00 87.56 388 PHE A O 1
ATOM 2999 N N . ALA A 1 389 ? 23.440 -22.556 -32.360 1.00 89.94 389 ALA A N 1
ATOM 3000 C CA . ALA A 1 389 ? 23.439 -21.657 -33.511 1.00 89.94 389 ALA A CA 1
ATOM 3001 C C . ALA A 1 389 ? 22.008 -21.366 -34.014 1.00 89.94 389 ALA A C 1
ATOM 3003 O O . ALA A 1 389 ? 21.690 -20.224 -34.354 1.00 89.94 389 ALA A O 1
ATOM 3004 N N . ALA A 1 390 ? 21.116 -22.365 -34.010 1.00 91.69 390 ALA A N 1
ATOM 3005 C CA . ALA A 1 390 ? 19.710 -22.192 -34.380 1.00 91.69 390 ALA A CA 1
ATOM 3006 C C . ALA A 1 390 ? 18.952 -21.243 -33.435 1.00 91.69 390 ALA A C 1
ATOM 3008 O O . ALA A 1 390 ? 18.213 -20.379 -33.913 1.00 91.69 390 ALA A O 1
ATOM 3009 N N . ARG A 1 391 ? 19.182 -21.334 -32.115 1.00 94.25 391 ARG A N 1
ATOM 3010 C CA . ARG A 1 391 ? 18.618 -20.392 -31.127 1.00 94.25 391 ARG A CA 1
ATOM 3011 C C . ARG A 1 391 ? 19.021 -18.951 -31.428 1.00 94.25 391 ARG A C 1
ATOM 3013 O O . ARG A 1 391 ? 18.151 -18.089 -31.548 1.00 94.25 391 ARG A O 1
ATOM 3020 N N . LYS A 1 392 ? 20.322 -18.706 -31.633 1.00 95.69 392 LYS A N 1
ATOM 3021 C CA . LYS A 1 392 ? 20.843 -17.368 -31.960 1.00 95.69 392 LYS A CA 1
ATOM 3022 C C . LYS A 1 392 ? 20.212 -16.808 -33.236 1.00 95.69 392 LYS A C 1
ATOM 3024 O O . LYS A 1 392 ? 19.818 -15.645 -33.255 1.00 95.69 392 LYS A O 1
ATOM 3029 N N . ARG A 1 393 ? 20.040 -17.636 -34.277 1.00 95.25 393 ARG A N 1
ATOM 3030 C CA . ARG A 1 393 ? 19.368 -17.228 -35.525 1.00 95.25 393 ARG A CA 1
ATOM 3031 C C . ARG A 1 393 ? 17.912 -16.808 -35.307 1.00 95.25 393 ARG A C 1
ATOM 3033 O O . ARG A 1 393 ? 17.497 -15.802 -35.874 1.00 95.25 393 ARG A O 1
ATOM 3040 N N . ARG A 1 394 ? 17.140 -17.528 -34.482 1.00 96.12 394 ARG A N 1
ATOM 3041 C CA . ARG A 1 394 ? 15.741 -17.159 -34.181 1.00 96.12 394 ARG A CA 1
ATOM 3042 C C . ARG A 1 394 ? 15.639 -15.818 -33.462 1.00 96.12 394 ARG A C 1
ATOM 3044 O O . ARG A 1 394 ? 14.851 -14.969 -33.874 1.00 96.12 394 ARG A O 1
ATOM 3051 N N . VAL A 1 395 ? 16.462 -15.616 -32.432 1.00 97.19 395 VAL A N 1
ATOM 3052 C CA . VAL A 1 395 ? 16.516 -14.347 -31.687 1.00 97.19 395 VAL A CA 1
ATOM 3053 C C . VAL A 1 395 ? 16.970 -13.203 -32.602 1.00 97.19 395 VAL A C 1
ATOM 3055 O O . VAL A 1 395 ? 16.335 -12.152 -32.623 1.00 97.19 395 VAL A O 1
ATOM 3058 N N . GLY A 1 396 ? 17.995 -13.425 -33.432 1.00 97.06 396 GLY A N 1
ATOM 3059 C CA . GLY A 1 396 ? 18.456 -12.457 -34.433 1.00 97.06 396 GLY A CA 1
ATOM 3060 C C . GLY A 1 396 ? 17.361 -12.044 -35.423 1.00 97.06 396 GLY A C 1
ATOM 3061 O O . GLY A 1 396 ? 17.134 -10.851 -35.621 1.00 97.06 396 GLY A O 1
ATOM 3062 N N . ARG A 1 397 ? 16.609 -13.013 -35.969 1.00 97.25 397 ARG A N 1
ATOM 3063 C CA . ARG A 1 397 ? 15.474 -12.752 -36.876 1.00 97.25 397 ARG A CA 1
ATOM 3064 C C . ARG A 1 397 ? 14.407 -11.883 -36.202 1.00 97.25 397 ARG A C 1
ATOM 3066 O O . ARG A 1 397 ? 13.911 -10.952 -36.833 1.00 97.25 397 ARG A O 1
ATOM 3073 N N . LEU A 1 398 ? 14.076 -12.140 -34.931 1.00 97.94 398 LEU A N 1
ATOM 3074 C CA . LEU A 1 398 ? 13.138 -11.303 -34.168 1.00 97.94 398 LEU A CA 1
ATOM 3075 C C . LEU A 1 398 ? 13.628 -9.850 -34.058 1.00 97.94 398 LEU A C 1
ATOM 3077 O O . LEU A 1 398 ? 12.842 -8.930 -34.267 1.00 97.94 398 LEU A O 1
ATOM 3081 N N . ILE A 1 399 ? 14.913 -9.635 -33.770 1.00 97.69 399 ILE A N 1
ATOM 3082 C CA . ILE A 1 399 ? 15.500 -8.289 -33.654 1.00 97.69 399 ILE A CA 1
ATOM 3083 C C . ILE A 1 399 ? 15.444 -7.552 -35.002 1.00 97.69 399 ILE A C 1
ATOM 3085 O O . ILE A 1 399 ? 15.081 -6.379 -35.056 1.00 97.69 399 ILE A O 1
ATOM 3089 N N . GLU A 1 400 ? 15.745 -8.231 -36.111 1.00 97.06 400 GLU A N 1
ATOM 3090 C CA . GLU A 1 400 ? 15.626 -7.661 -37.461 1.00 97.06 400 GLU A CA 1
ATOM 3091 C C . GLU A 1 400 ? 14.179 -7.312 -37.834 1.00 97.06 400 GLU A C 1
ATOM 3093 O O . GLU A 1 400 ? 13.925 -6.312 -38.510 1.00 97.06 400 GLU A O 1
ATOM 3098 N N . ILE A 1 401 ? 13.213 -8.130 -37.408 1.00 96.69 401 ILE A N 1
ATOM 3099 C CA . ILE A 1 401 ? 11.785 -7.823 -37.545 1.00 96.69 401 ILE A CA 1
ATOM 3100 C C . ILE A 1 401 ? 11.444 -6.575 -36.731 1.00 96.69 401 ILE A C 1
ATOM 3102 O O . ILE A 1 401 ? 10.861 -5.645 -37.282 1.00 96.69 401 ILE A O 1
ATOM 3106 N N . ALA A 1 402 ? 11.850 -6.524 -35.462 1.00 96.69 402 ALA A N 1
ATOM 3107 C CA . ALA A 1 402 ? 11.591 -5.390 -34.586 1.00 96.69 402 ALA A CA 1
ATOM 3108 C C . ALA A 1 402 ? 12.133 -4.084 -35.179 1.00 96.69 402 ALA A C 1
ATOM 3110 O O . ALA A 1 402 ? 11.371 -3.130 -35.304 1.00 96.69 402 ALA A O 1
ATOM 3111 N N . ARG A 1 403 ? 13.387 -4.074 -35.661 1.00 96.81 403 ARG A N 1
ATOM 3112 C CA . ARG A 1 403 ? 13.991 -2.913 -36.343 1.00 96.81 403 ARG A CA 1
ATOM 3113 C C . ARG A 1 403 ? 13.119 -2.409 -37.490 1.00 96.81 403 ARG A C 1
ATOM 3115 O O . ARG A 1 403 ? 12.844 -1.220 -37.553 1.00 96.81 403 ARG A O 1
ATOM 3122 N N . ARG A 1 404 ? 12.661 -3.309 -38.369 1.00 95.50 404 ARG A N 1
ATOM 3123 C CA . ARG A 1 404 ? 11.822 -2.955 -39.527 1.00 95.50 404 ARG A CA 1
ATOM 3124 C C . ARG A 1 404 ? 10.441 -2.450 -39.121 1.00 95.50 404 ARG A C 1
ATOM 3126 O O . ARG A 1 404 ? 9.954 -1.501 -39.717 1.00 95.50 404 ARG A O 1
ATOM 3133 N N . VAL A 1 405 ? 9.813 -3.081 -38.129 1.00 94.62 405 VAL A N 1
ATOM 3134 C CA . VAL A 1 405 ? 8.462 -2.726 -37.659 1.00 94.62 405 VAL A CA 1
ATOM 3135 C C . VAL A 1 405 ? 8.445 -1.356 -36.983 1.00 94.62 405 VAL A C 1
ATOM 3137 O O . VAL A 1 405 ? 7.488 -0.604 -37.148 1.00 94.62 405 VAL A O 1
ATOM 3140 N N . THR A 1 406 ? 9.487 -1.021 -36.220 1.00 95.19 406 THR A N 1
ATOM 3141 C CA . THR A 1 406 ? 9.537 0.228 -35.444 1.00 95.19 406 THR A CA 1
ATOM 3142 C C . THR A 1 406 ? 10.270 1.368 -36.148 1.00 95.19 406 THR A C 1
ATOM 3144 O O . THR A 1 406 ? 10.292 2.490 -35.626 1.00 95.19 406 THR A O 1
ATOM 3147 N N . ASP A 1 407 ? 10.849 1.106 -37.324 1.00 94.75 407 ASP A N 1
ATOM 3148 C CA . ASP A 1 407 ? 11.522 2.109 -38.146 1.00 94.75 407 ASP A CA 1
ATOM 3149 C C . ASP A 1 407 ? 10.581 3.306 -38.408 1.00 94.75 407 ASP A C 1
ATOM 3151 O O . ASP A 1 407 ? 9.431 3.108 -38.816 1.00 94.75 407 ASP A O 1
ATOM 3155 N N . PRO A 1 408 ? 11.012 4.555 -38.150 1.00 91.69 408 PRO A N 1
ATOM 3156 C CA . PRO A 1 408 ? 10.176 5.736 -38.378 1.00 91.69 408 PRO A CA 1
ATOM 3157 C C . PRO A 1 408 ? 9.704 5.911 -39.831 1.00 91.69 408 PRO A C 1
ATOM 3159 O O . PRO A 1 408 ? 8.672 6.538 -40.058 1.00 91.69 408 PRO A O 1
ATOM 3162 N N . GLY A 1 409 ? 10.446 5.376 -40.803 1.00 92.06 409 GLY A N 1
ATOM 3163 C CA . GLY A 1 409 ? 10.136 5.399 -42.231 1.00 92.06 409 GLY A CA 1
ATOM 3164 C C . GLY A 1 409 ? 9.338 4.190 -42.732 1.00 92.06 409 GLY A C 1
ATOM 3165 O O . GLY A 1 409 ? 8.998 4.151 -43.916 1.00 92.06 409 GLY A O 1
ATOM 3166 N N . ALA A 1 410 ? 9.017 3.207 -41.882 1.00 91.00 410 ALA A N 1
ATOM 3167 C CA . ALA A 1 410 ? 8.216 2.054 -42.287 1.00 91.00 410 ALA A CA 1
ATOM 3168 C C . ALA A 1 410 ? 6.761 2.434 -42.616 1.00 91.00 410 ALA A C 1
ATOM 3170 O O . ALA A 1 410 ? 6.162 3.339 -42.027 1.00 91.00 410 ALA A O 1
ATOM 3171 N N . LEU A 1 411 ? 6.145 1.691 -43.539 1.00 87.44 411 LEU A N 1
ATOM 3172 C CA . LEU A 1 411 ? 4.722 1.842 -43.837 1.00 87.44 411 LEU A CA 1
ATOM 3173 C C . LEU A 1 411 ? 3.892 1.528 -42.580 1.00 87.44 411 LEU A C 1
ATOM 3175 O O . LEU A 1 411 ? 4.047 0.469 -41.981 1.00 87.44 411 LEU A O 1
ATOM 3179 N N . GLY A 1 412 ? 3.010 2.446 -42.178 1.00 88.81 412 GLY A N 1
ATOM 3180 C CA . GLY A 1 412 ? 2.204 2.301 -40.957 1.00 88.81 412 GLY A CA 1
ATOM 3181 C C . GLY A 1 412 ? 2.911 2.718 -39.659 1.00 88.81 412 GLY A C 1
ATOM 3182 O O . GLY A 1 412 ? 2.288 2.676 -38.600 1.00 88.81 412 GLY A O 1
ATOM 3183 N N . ALA A 1 413 ? 4.160 3.200 -39.721 1.00 90.19 413 ALA A N 1
ATOM 3184 C CA . ALA A 1 413 ? 4.931 3.662 -38.562 1.00 90.19 413 ALA A CA 1
ATOM 3185 C C . ALA A 1 413 ? 4.197 4.719 -37.715 1.00 90.19 413 ALA A C 1
ATOM 3187 O O . ALA A 1 413 ? 4.258 4.672 -36.484 1.00 90.19 413 ALA A O 1
ATOM 3188 N N . GLY A 1 414 ? 3.485 5.649 -38.363 1.00 93.25 414 GLY A N 1
ATOM 3189 C CA . GLY A 1 414 ? 2.671 6.663 -37.685 1.00 93.25 414 GLY A CA 1
ATOM 3190 C C . GLY A 1 414 ? 1.457 6.070 -36.963 1.00 93.25 414 GLY A C 1
ATOM 3191 O O . GLY A 1 414 ? 1.206 6.407 -35.809 1.00 93.25 414 GLY A O 1
ATOM 3192 N N . GLN A 1 415 ? 0.753 5.128 -37.599 1.00 95.31 415 GLN A N 1
ATOM 3193 C CA . GLN A 1 415 ? -0.399 4.448 -36.998 1.00 95.31 415 GLN A CA 1
ATOM 3194 C C . GLN A 1 415 ? 0.016 3.582 -35.802 1.00 95.31 415 GLN A C 1
ATOM 3196 O O . GLN A 1 415 ? -0.680 3.571 -34.787 1.00 95.31 415 GLN A O 1
ATOM 3201 N N . LEU A 1 416 ? 1.163 2.898 -35.891 1.00 95.25 416 LEU A N 1
ATOM 3202 C CA . LEU A 1 416 ? 1.729 2.130 -34.781 1.00 95.25 416 LEU A CA 1
ATOM 3203 C C . LEU A 1 416 ? 1.980 3.031 -33.564 1.00 95.25 416 LEU A C 1
ATOM 3205 O O . LEU A 1 416 ? 1.526 2.720 -32.467 1.00 95.25 416 LEU A O 1
ATOM 3209 N N . ARG A 1 417 ? 2.656 4.170 -33.763 1.00 96.75 417 ARG A N 1
ATOM 3210 C CA . ARG A 1 417 ? 2.959 5.144 -32.699 1.00 96.75 417 ARG A CA 1
ATOM 3211 C C . ARG A 1 417 ? 1.700 5.729 -32.077 1.00 96.75 417 ARG A C 1
ATOM 3213 O O . ARG A 1 417 ? 1.602 5.783 -30.857 1.00 96.75 417 ARG A O 1
ATOM 3220 N N . GLN A 1 418 ? 0.728 6.113 -32.902 1.00 96.44 418 GLN A N 1
ATOM 3221 C CA . GLN A 1 418 ? -0.555 6.610 -32.415 1.00 96.44 418 GLN A CA 1
ATOM 3222 C C . GLN A 1 418 ? -1.277 5.555 -31.565 1.00 96.44 418 GLN A C 1
ATOM 3224 O O . GLN A 1 418 ? -1.716 5.854 -30.459 1.00 96.44 418 GLN A O 1
ATOM 3229 N N . SER A 1 419 ? -1.328 4.309 -32.040 1.00 95.88 419 SER A N 1
ATOM 3230 C CA . SER A 1 419 ? -1.966 3.209 -31.308 1.00 95.88 419 SER A CA 1
ATOM 3231 C C . SER A 1 419 ? -1.256 2.927 -29.979 1.00 95.88 419 SER A C 1
ATOM 3233 O O . SER A 1 419 ? -1.909 2.647 -28.979 1.00 95.88 419 SER A O 1
ATOM 3235 N N . LEU A 1 420 ? 0.078 3.043 -29.941 1.00 95.44 420 LEU A N 1
ATOM 3236 C CA . LEU A 1 420 ? 0.852 2.931 -28.703 1.00 95.44 420 LEU A CA 1
ATOM 3237 C C . LEU A 1 420 ? 0.531 4.068 -27.726 1.00 95.44 420 LEU A C 1
ATOM 3239 O O . LEU A 1 420 ? 0.324 3.792 -26.552 1.00 95.44 420 LEU A O 1
ATOM 3243 N N . VAL A 1 421 ? 0.432 5.319 -28.190 1.00 95.06 421 VAL A N 1
ATOM 3244 C CA . VAL A 1 421 ? 0.029 6.463 -27.348 1.00 95.06 421 VAL A CA 1
ATOM 3245 C C . VAL A 1 421 ? -1.338 6.217 -26.705 1.00 95.06 421 VAL A C 1
ATOM 3247 O O . VAL A 1 421 ? -1.485 6.379 -25.494 1.00 95.06 421 VAL A O 1
ATOM 3250 N N . GLU A 1 422 ? -2.322 5.790 -27.498 1.00 93.00 422 GLU A N 1
ATOM 3251 C CA . GLU A 1 422 ? -3.687 5.520 -27.032 1.00 93.00 422 GLU A CA 1
ATOM 3252 C C . GLU A 1 422 ? -3.744 4.338 -26.048 1.00 93.00 422 GLU A C 1
ATOM 3254 O O . GLU A 1 422 ? -4.408 4.421 -25.015 1.00 93.00 422 GLU A O 1
ATOM 3259 N N . GLU A 1 423 ? -3.023 3.249 -26.334 1.00 91.56 423 GLU A N 1
ATOM 3260 C CA . GLU A 1 423 ? -3.033 2.027 -25.522 1.00 91.56 423 GLU A CA 1
ATOM 3261 C C . GLU A 1 423 ? -2.265 2.192 -24.200 1.00 91.56 423 GLU A C 1
ATOM 3263 O O . GLU A 1 423 ? -2.740 1.776 -23.138 1.00 91.56 423 GLU A O 1
ATOM 3268 N N . THR A 1 424 ? -1.080 2.809 -24.239 1.00 90.50 424 THR A N 1
ATOM 3269 C CA . THR A 1 424 ? -0.210 2.930 -23.060 1.00 90.50 424 THR A CA 1
ATOM 3270 C C . THR A 1 424 ? -0.510 4.175 -22.232 1.00 90.50 424 THR A C 1
ATOM 3272 O O . THR A 1 424 ? -0.097 4.246 -21.074 1.00 90.50 424 THR A O 1
ATOM 3275 N N . GLY A 1 425 ? -1.179 5.172 -22.817 1.00 91.75 425 GLY A N 1
ATOM 3276 C CA . GLY A 1 425 ? -1.425 6.473 -22.201 1.00 91.75 425 GLY A CA 1
ATOM 3277 C C . GLY A 1 425 ? -0.169 7.335 -22.044 1.00 91.75 425 GLY A C 1
ATOM 3278 O O . GLY A 1 425 ? -0.217 8.319 -21.309 1.00 91.75 425 GLY A O 1
ATOM 3279 N N . LEU A 1 426 ? 0.946 6.975 -22.692 1.00 93.56 426 LEU A N 1
ATOM 3280 C CA . LEU A 1 426 ? 2.182 7.769 -22.697 1.00 93.56 426 LEU A CA 1
ATOM 3281 C C . LEU A 1 426 ? 2.043 8.945 -23.667 1.00 93.56 426 LEU A C 1
ATOM 3283 O O . LEU A 1 426 ? 1.276 8.879 -24.623 1.00 93.56 426 LEU A O 1
ATOM 3287 N N . SER A 1 427 ? 2.824 10.007 -23.470 1.00 95.44 427 SER A N 1
ATOM 3288 C CA . SER A 1 427 ? 2.923 11.066 -24.479 1.00 95.44 427 SER A CA 1
ATOM 3289 C C . SER A 1 427 ? 3.575 10.544 -25.768 1.00 95.44 427 SER A C 1
ATOM 3291 O O . SER A 1 427 ? 4.343 9.580 -25.745 1.00 95.44 427 SER A O 1
ATOM 3293 N N . ALA A 1 428 ? 3.323 11.208 -26.901 1.00 96.31 428 ALA A N 1
ATOM 3294 C CA . ALA A 1 428 ? 3.949 10.847 -28.178 1.00 96.31 428 ALA A CA 1
ATOM 3295 C C . ALA A 1 428 ? 5.488 10.854 -28.094 1.00 96.31 428 ALA A C 1
ATOM 3297 O O . ALA A 1 428 ? 6.139 9.921 -28.556 1.00 96.31 428 ALA A O 1
ATOM 3298 N N . LEU A 1 429 ? 6.067 11.856 -27.423 1.00 96.12 429 LEU A N 1
ATOM 3299 C CA . LEU A 1 429 ? 7.510 11.915 -27.168 1.00 96.12 429 LEU A CA 1
ATOM 3300 C C . LEU A 1 429 ? 7.983 10.785 -26.243 1.00 96.12 429 LEU A C 1
ATOM 3302 O O . LEU A 1 429 ? 9.071 10.253 -26.445 1.00 96.12 429 LEU A O 1
ATOM 3306 N N . GLY A 1 430 ? 7.166 10.381 -25.266 1.00 95.31 430 GLY A N 1
ATOM 3307 C CA . GLY A 1 430 ? 7.442 9.225 -24.415 1.00 95.31 430 GLY A CA 1
ATOM 3308 C C . GLY A 1 430 ? 7.483 7.908 -25.195 1.00 95.31 430 GLY A C 1
ATOM 3309 O O . GLY A 1 430 ? 8.382 7.098 -24.970 1.00 95.31 430 GLY A O 1
ATOM 3310 N N . VAL A 1 431 ? 6.562 7.706 -26.145 1.00 96.44 431 VAL A N 1
ATOM 3311 C CA . VAL A 1 431 ? 6.569 6.536 -27.042 1.00 96.44 431 VAL A CA 1
ATOM 3312 C C . VAL A 1 431 ? 7.809 6.538 -27.937 1.00 96.44 431 VAL A C 1
ATOM 3314 O O . VAL A 1 431 ? 8.489 5.513 -28.018 1.00 96.44 431 VAL A O 1
ATOM 3317 N N . GLU A 1 432 ? 8.165 7.674 -28.546 1.00 96.31 432 GLU A N 1
ATOM 3318 C CA . GLU A 1 432 ? 9.397 7.774 -29.343 1.00 96.31 432 GLU A CA 1
ATOM 3319 C C . GLU A 1 432 ? 10.646 7.480 -28.512 1.00 96.31 432 GLU A C 1
ATOM 3321 O O . GLU A 1 432 ? 11.517 6.723 -28.941 1.00 96.31 432 GLU A O 1
ATOM 3326 N N . ALA A 1 433 ? 10.737 8.047 -27.308 1.00 95.12 433 ALA A N 1
ATOM 3327 C CA . ALA A 1 433 ? 11.863 7.818 -26.415 1.00 95.12 433 ALA A CA 1
ATOM 3328 C C . ALA A 1 433 ? 11.970 6.340 -26.015 1.00 95.12 433 ALA A C 1
ATOM 3330 O O . ALA A 1 433 ? 13.061 5.776 -26.062 1.00 95.12 433 ALA A O 1
ATOM 3331 N N . ALA A 1 434 ? 10.849 5.689 -25.697 1.00 95.00 434 ALA A N 1
ATOM 3332 C CA . ALA A 1 434 ? 10.812 4.264 -25.384 1.00 95.00 434 ALA A CA 1
ATOM 3333 C C . ALA A 1 434 ? 11.296 3.395 -26.556 1.00 95.00 434 ALA A C 1
ATOM 3335 O O . ALA A 1 434 ? 12.148 2.526 -26.364 1.00 95.00 434 ALA A O 1
ATOM 3336 N N . LEU A 1 435 ? 10.802 3.647 -27.773 1.00 95.38 435 LEU A N 1
ATOM 3337 C CA . LEU A 1 435 ? 11.226 2.925 -28.977 1.00 95.38 435 LEU A CA 1
ATOM 3338 C C . LEU A 1 435 ? 12.710 3.145 -29.292 1.00 95.38 435 LEU A C 1
ATOM 3340 O O . LEU A 1 435 ? 13.398 2.215 -29.699 1.00 95.38 435 LEU A O 1
ATOM 3344 N N . LYS A 1 436 ? 13.210 4.367 -29.099 1.00 93.06 436 LYS A N 1
ATOM 3345 C CA . LYS A 1 436 ? 14.590 4.732 -29.432 1.00 93.06 436 LYS A CA 1
ATOM 3346 C C . LYS A 1 436 ? 15.606 4.241 -28.405 1.00 93.06 436 LYS A C 1
ATOM 3348 O O . LYS A 1 436 ? 16.729 3.907 -28.773 1.00 93.06 436 LYS A O 1
ATOM 3353 N N . TRP A 1 437 ? 15.262 4.291 -27.122 1.00 92.06 437 TRP A N 1
ATOM 3354 C CA . TRP A 1 437 ? 16.228 4.117 -26.038 1.00 92.06 437 TRP A CA 1
ATOM 3355 C C . TRP A 1 437 ? 16.059 2.822 -25.256 1.00 92.06 437 TRP A C 1
ATOM 3357 O O . TRP A 1 437 ? 17.045 2.350 -24.699 1.00 92.06 437 TRP A O 1
ATOM 3367 N N . SER A 1 438 ? 14.852 2.261 -25.205 1.00 94.12 438 SER A N 1
ATOM 3368 C CA . SER A 1 438 ? 14.532 1.129 -24.326 1.00 94.12 438 SER A CA 1
ATOM 3369 C C . SER A 1 438 ? 14.163 -0.150 -25.065 1.00 94.12 438 SER A C 1
ATOM 3371 O O . SER A 1 438 ? 14.235 -1.225 -24.477 1.00 94.12 438 SER A O 1
ATOM 3373 N N . LEU A 1 439 ? 13.777 -0.066 -26.338 1.00 94.94 439 LEU A N 1
ATOM 3374 C CA . LEU A 1 439 ? 13.602 -1.248 -27.174 1.00 94.94 439 LEU A CA 1
ATOM 3375 C C . LEU A 1 439 ? 14.979 -1.785 -27.587 1.00 94.94 439 LEU A C 1
ATOM 3377 O O . LEU A 1 439 ? 15.770 -1.057 -28.187 1.00 94.94 439 LEU A O 1
ATOM 3381 N N . GLU A 1 440 ? 15.277 -3.051 -27.284 1.00 94.94 440 GLU A N 1
ATOM 3382 C CA . GLU A 1 440 ? 16.612 -3.638 -27.483 1.00 94.94 440 GLU A CA 1
ATOM 3383 C C . GLU A 1 440 ? 16.906 -3.984 -28.956 1.00 94.94 440 GLU A C 1
ATOM 3385 O O . GLU A 1 440 ? 17.087 -5.140 -29.335 1.00 94.94 440 GLU A O 1
ATOM 3390 N N . LEU A 1 441 ? 16.946 -2.965 -29.817 1.00 94.00 441 LEU A N 1
ATOM 3391 C CA . LEU A 1 441 ? 17.132 -3.122 -31.259 1.00 94.00 441 LEU A CA 1
ATOM 3392 C C . LEU A 1 441 ? 18.580 -3.410 -31.656 1.00 94.00 441 LEU A C 1
ATOM 3394 O O . LEU A 1 441 ? 18.806 -3.965 -32.727 1.00 94.00 441 LEU A O 1
ATOM 3398 N N . HIS A 1 442 ? 19.570 -3.053 -30.842 1.00 94.00 442 HIS A N 1
ATOM 3399 C CA . HIS A 1 442 ? 20.991 -3.176 -31.187 1.00 94.00 442 HIS A CA 1
ATOM 3400 C C . HIS A 1 442 ? 21.782 -3.917 -30.100 1.00 94.00 442 HIS A C 1
ATOM 3402 O O . HIS A 1 442 ? 22.662 -3.318 -29.493 1.00 94.00 442 HIS A O 1
ATOM 3408 N N . PRO A 1 443 ? 21.456 -5.191 -29.811 1.00 94.44 443 PRO A N 1
ATOM 3409 C CA . PRO A 1 443 ? 22.234 -5.972 -28.859 1.00 94.44 443 PRO A CA 1
ATOM 3410 C C . PRO A 1 443 ? 23.589 -6.362 -29.453 1.00 94.44 443 PRO A C 1
ATOM 3412 O O . PRO A 1 443 ? 23.688 -6.642 -30.654 1.00 94.44 443 PRO A O 1
ATOM 3415 N N . GLU A 1 444 ? 24.610 -6.432 -28.604 1.00 94.94 444 GLU A N 1
ATOM 3416 C CA . GLU A 1 444 ? 25.913 -6.956 -29.002 1.00 94.94 444 GLU A CA 1
ATOM 3417 C C . GLU A 1 444 ? 25.817 -8.474 -29.249 1.00 94.94 444 GLU A C 1
ATOM 3419 O O . GLU A 1 444 ? 24.995 -9.158 -28.629 1.00 94.94 444 GLU A O 1
ATOM 3424 N N . PRO A 1 445 ? 26.658 -9.066 -30.119 1.00 93.56 445 PRO A N 1
ATOM 3425 C CA . PRO A 1 445 ? 26.644 -10.513 -30.350 1.00 93.56 445 PRO A CA 1
ATOM 3426 C C . PRO A 1 445 ? 26.785 -11.340 -29.062 1.00 93.56 445 PRO A C 1
ATOM 3428 O O . PRO A 1 445 ? 26.129 -12.375 -28.916 1.00 93.56 445 PRO A O 1
ATOM 3431 N N . ALA A 1 446 ? 27.587 -10.850 -28.112 1.00 94.81 446 ALA A N 1
ATOM 3432 C CA . ALA A 1 446 ? 27.775 -11.461 -26.799 1.00 94.81 446 ALA A CA 1
ATOM 3433 C C . ALA A 1 446 ? 26.498 -11.435 -25.936 1.00 94.81 446 ALA A C 1
ATOM 3435 O O . ALA A 1 446 ? 26.267 -12.369 -25.166 1.00 94.81 446 ALA A O 1
ATOM 3436 N N . ASP A 1 447 ? 25.633 -10.426 -26.093 1.00 94.88 447 ASP A N 1
ATOM 3437 C CA . ASP A 1 447 ? 24.359 -10.342 -25.369 1.00 94.88 447 ASP A CA 1
ATOM 3438 C C . ASP A 1 447 ? 23.423 -11.469 -25.811 1.00 94.88 447 ASP A C 1
ATOM 3440 O O . ASP A 1 447 ? 22.907 -12.219 -24.983 1.00 94.88 447 ASP A O 1
ATOM 3444 N N . ILE A 1 448 ? 23.267 -11.654 -27.128 1.00 95.12 448 ILE A N 1
ATOM 3445 C CA . ILE A 1 448 ? 22.436 -12.727 -27.697 1.00 95.12 448 ILE A CA 1
ATOM 3446 C C . ILE A 1 448 ? 22.966 -14.097 -27.265 1.00 95.12 448 ILE A C 1
ATOM 3448 O O . ILE A 1 448 ? 22.189 -15.002 -26.947 1.00 95.12 448 ILE A O 1
ATOM 3452 N N . GLU A 1 449 ? 24.288 -14.260 -27.248 1.00 95.12 449 GLU A N 1
ATOM 3453 C CA . GLU A 1 449 ? 24.938 -15.481 -26.785 1.00 95.12 449 GLU A CA 1
ATOM 3454 C C . GLU A 1 449 ? 24.647 -15.753 -25.302 1.00 95.12 449 GLU A C 1
ATOM 3456 O O . GLU A 1 449 ? 24.246 -16.864 -24.947 1.00 95.12 449 GLU A O 1
ATOM 3461 N N . SER A 1 450 ? 24.773 -14.731 -24.451 1.00 93.94 450 SER A N 1
ATOM 3462 C CA . SER A 1 450 ? 24.441 -14.790 -23.025 1.00 93.94 450 SER A CA 1
ATOM 3463 C C . SER A 1 450 ? 22.962 -15.128 -22.790 1.00 93.94 450 SER A C 1
ATOM 3465 O O . SER A 1 450 ? 22.637 -16.040 -22.023 1.00 93.94 450 SER A O 1
ATOM 3467 N N . LEU A 1 451 ? 22.047 -14.489 -23.528 1.00 94.56 451 LEU A N 1
ATOM 3468 C CA . LEU A 1 451 ? 20.616 -14.788 -23.476 1.00 94.56 451 LEU A CA 1
ATOM 3469 C C . LEU A 1 451 ? 20.345 -16.249 -23.846 1.00 94.56 451 LEU A C 1
ATOM 3471 O O . LEU A 1 451 ? 19.669 -16.959 -23.107 1.00 94.56 451 LEU A O 1
ATOM 3475 N N . CYS A 1 452 ? 20.910 -16.736 -24.952 1.00 94.31 452 CYS A N 1
ATOM 3476 C CA . CYS A 1 452 ? 20.690 -18.113 -25.396 1.00 94.31 452 CYS A CA 1
ATOM 3477 C C . CYS A 1 452 ? 21.262 -19.156 -24.424 1.00 94.31 452 CYS A C 1
ATOM 3479 O O . CYS A 1 452 ? 20.720 -20.262 -24.347 1.00 94.31 452 CYS A O 1
ATOM 3481 N N . ARG A 1 453 ? 22.341 -18.822 -23.698 1.00 91.12 453 ARG A N 1
ATOM 3482 C CA . ARG A 1 453 ? 22.935 -19.668 -22.648 1.00 91.12 453 ARG A CA 1
ATOM 3483 C C . ARG A 1 453 ? 22.122 -19.674 -21.359 1.00 91.12 453 ARG A C 1
ATOM 3485 O O . ARG A 1 453 ? 22.029 -20.710 -20.712 1.00 91.12 453 ARG A O 1
ATOM 3492 N N . SER A 1 454 ? 21.549 -18.533 -20.983 1.00 88.00 454 SER A N 1
ATOM 3493 C CA . SER A 1 454 ? 20.786 -18.396 -19.737 1.00 88.00 454 SER A CA 1
ATOM 3494 C C . SER A 1 454 ? 19.401 -19.049 -19.795 1.00 88.00 454 SER A C 1
ATOM 3496 O O . SER A 1 454 ? 18.798 -19.292 -18.750 1.00 88.00 454 SER A O 1
ATOM 3498 N N . VAL A 1 455 ? 18.905 -19.363 -20.997 1.00 90.25 455 VAL A N 1
ATOM 3499 C CA . VAL A 1 455 ? 17.554 -19.884 -21.217 1.00 90.25 455 VAL A CA 1
ATOM 3500 C C . VAL A 1 455 ? 17.528 -21.418 -21.389 1.00 90.25 455 VAL A C 1
ATOM 3502 O O . VAL A 1 455 ? 18.160 -21.962 -22.307 1.00 90.25 455 VAL A O 1
ATOM 3505 N N . PRO A 1 456 ? 16.745 -22.145 -20.567 1.00 90.12 456 PRO A N 1
ATOM 3506 C CA . PRO A 1 456 ? 16.564 -23.592 -20.705 1.00 90.12 456 PRO A CA 1
ATOM 3507 C C . PRO A 1 456 ? 15.798 -23.974 -21.984 1.00 90.12 456 PRO A C 1
ATOM 3509 O O . PRO A 1 456 ? 14.914 -23.248 -22.441 1.00 90.12 456 PRO A O 1
ATOM 3512 N N . SER A 1 457 ? 16.125 -25.143 -22.555 1.00 90.12 457 SER A N 1
ATOM 3513 C CA . SER A 1 457 ? 15.394 -25.697 -23.709 1.00 90.12 457 SER A CA 1
ATOM 3514 C C . SER A 1 457 ? 14.028 -26.224 -23.307 1.00 90.12 457 SER A C 1
ATOM 3516 O O . SER A 1 457 ? 13.904 -26.851 -22.258 1.00 90.12 457 SER A O 1
ATOM 3518 N N . SER A 1 458 ? 13.051 -26.097 -24.199 1.00 92.44 458 SER A N 1
ATOM 3519 C CA . SER A 1 458 ? 11.767 -26.780 -24.073 1.00 92.44 458 SER A CA 1
ATOM 3520 C C . SER A 1 458 ? 11.222 -27.217 -25.432 1.00 92.44 458 SER A C 1
ATOM 3522 O O . SER A 1 458 ? 11.580 -26.646 -26.462 1.00 92.44 458 SER A O 1
ATOM 3524 N N . GLU A 1 459 ? 10.350 -28.229 -25.446 1.00 92.94 459 GLU A N 1
ATOM 3525 C CA . GLU A 1 459 ? 9.660 -28.652 -26.670 1.00 92.94 459 GLU A CA 1
ATOM 3526 C C . GLU A 1 459 ? 8.725 -27.548 -27.177 1.00 92.94 459 GLU A C 1
ATOM 3528 O O . GLU A 1 459 ? 8.751 -27.209 -28.360 1.00 92.94 459 GLU A O 1
ATOM 3533 N N . ARG A 1 460 ? 7.952 -26.942 -26.271 1.00 96.38 460 ARG A N 1
ATOM 3534 C CA . ARG A 1 460 ? 7.108 -25.769 -26.516 1.00 96.38 460 ARG A CA 1
ATOM 3535 C C . ARG A 1 460 ? 7.360 -24.740 -25.422 1.00 96.38 460 ARG A C 1
ATOM 3537 O O . ARG A 1 460 ? 7.530 -25.095 -24.256 1.00 96.38 460 ARG A O 1
ATOM 3544 N N . ALA A 1 461 ? 7.383 -23.471 -25.801 1.00 96.94 461 ALA A N 1
ATOM 3545 C CA . ALA A 1 461 ? 7.511 -22.364 -24.866 1.00 96.94 461 ALA A CA 1
ATOM 3546 C C . ALA A 1 461 ? 6.283 -21.459 -24.948 1.00 96.94 461 ALA A C 1
ATOM 3548 O O . ALA A 1 461 ? 5.660 -21.311 -26.000 1.00 96.94 461 ALA A O 1
ATOM 3549 N N . HIS A 1 462 ? 5.960 -20.839 -23.821 1.00 98.06 462 HIS A N 1
ATOM 3550 C CA . HIS A 1 462 ? 4.798 -19.978 -23.667 1.00 98.06 462 HIS A CA 1
ATOM 3551 C C . HIS A 1 462 ? 5.230 -18.643 -23.073 1.00 98.06 462 HIS A C 1
ATOM 3553 O O . HIS A 1 462 ? 6.079 -18.606 -22.182 1.00 98.06 462 HIS A O 1
ATOM 3559 N N . VAL A 1 463 ? 4.643 -17.546 -23.542 1.00 97.56 463 VAL A N 1
ATOM 3560 C CA . VAL A 1 463 ? 4.893 -16.198 -23.019 1.00 97.56 463 VAL A CA 1
ATOM 3561 C C . VAL A 1 463 ? 3.565 -15.512 -22.729 1.00 97.56 463 VAL A C 1
ATOM 3563 O O . VAL A 1 463 ? 2.714 -15.398 -23.608 1.00 97.56 463 VAL A O 1
ATOM 3566 N N . LEU A 1 464 ? 3.402 -15.004 -21.511 1.00 95.62 464 LEU A N 1
ATOM 3567 C CA . LEU A 1 464 ? 2.301 -14.130 -21.121 1.00 95.62 464 LEU A CA 1
ATOM 3568 C C . LEU A 1 464 ? 2.837 -12.716 -20.885 1.00 95.62 464 LEU A C 1
ATOM 3570 O O . LEU A 1 464 ? 3.607 -12.495 -19.953 1.00 95.62 464 LEU A O 1
ATOM 3574 N N . LEU A 1 465 ? 2.425 -11.758 -21.717 1.00 93.31 465 LEU A N 1
ATOM 3575 C CA . LEU A 1 465 ? 2.918 -10.378 -21.670 1.00 93.31 465 LEU A CA 1
ATOM 3576 C C . LEU A 1 465 ? 2.157 -9.503 -20.658 1.00 93.31 465 LEU A C 1
ATOM 3578 O O . LEU A 1 465 ? 0.943 -9.637 -20.482 1.00 93.31 465 LEU A O 1
ATOM 3582 N N . SER A 1 466 ? 2.868 -8.543 -20.053 1.00 84.19 466 SER A N 1
ATOM 3583 C CA . SER A 1 466 ? 2.291 -7.559 -19.126 1.00 84.19 466 SER A CA 1
ATOM 3584 C C . SER A 1 466 ? 1.685 -6.347 -19.847 1.00 84.19 466 SER A C 1
ATOM 3586 O O . SER A 1 466 ? 1.867 -6.154 -21.047 1.00 84.19 466 SER A O 1
ATOM 3588 N N . ALA A 1 467 ? 0.954 -5.511 -19.100 1.00 78.12 467 ALA A N 1
ATOM 3589 C CA . ALA A 1 467 ? 0.310 -4.304 -19.627 1.00 78.12 467 ALA A CA 1
ATOM 3590 C C . ALA A 1 467 ? 1.121 -3.005 -19.447 1.00 78.12 467 ALA A C 1
ATOM 3592 O O . ALA A 1 467 ? 0.694 -1.961 -19.927 1.00 78.12 467 ALA A O 1
ATOM 3593 N N . ASN A 1 468 ? 2.241 -3.037 -18.717 1.00 75.50 468 ASN A N 1
ATOM 3594 C CA . ASN A 1 468 ? 2.818 -1.816 -18.135 1.00 75.50 468 ASN A CA 1
ATOM 3595 C C . ASN A 1 468 ? 3.919 -1.177 -18.994 1.00 75.50 468 ASN A C 1
ATOM 3597 O O . ASN A 1 468 ? 4.052 0.043 -19.008 1.00 75.50 468 ASN A O 1
ATOM 3601 N N . VAL A 1 469 ? 4.710 -1.990 -19.704 1.00 87.62 469 VAL A N 1
ATOM 3602 C CA . VAL A 1 469 ? 5.832 -1.535 -20.541 1.00 87.62 469 VAL A CA 1
ATOM 3603 C C . VAL A 1 469 ? 5.805 -2.294 -21.859 1.00 87.62 469 VAL A C 1
ATOM 3605 O O . VAL A 1 469 ? 6.224 -3.448 -21.930 1.00 87.62 469 VAL A O 1
ATOM 3608 N N . PHE A 1 470 ? 5.314 -1.642 -22.911 1.00 92.25 470 PHE A N 1
ATOM 3609 C CA . PHE A 1 470 ? 5.089 -2.290 -24.204 1.00 92.25 470 PHE A CA 1
ATOM 3610 C C . PHE A 1 470 ? 6.384 -2.816 -24.848 1.00 92.25 470 PHE A C 1
ATOM 3612 O O . PHE A 1 470 ? 6.372 -3.898 -25.430 1.00 92.25 470 PHE A O 1
ATOM 3619 N N . VAL A 1 471 ? 7.519 -2.118 -24.684 1.00 93.81 471 VAL A N 1
ATOM 3620 C CA . VAL A 1 471 ? 8.821 -2.558 -25.232 1.00 93.81 471 VAL A CA 1
ATOM 3621 C C . VAL A 1 471 ? 9.321 -3.865 -24.612 1.00 93.81 471 VAL A C 1
ATOM 3623 O O . VAL A 1 471 ? 10.066 -4.598 -25.255 1.00 93.81 471 VAL A O 1
ATOM 3626 N N . GLY A 1 472 ? 8.846 -4.217 -23.409 1.00 91.69 472 GLY A N 1
ATOM 3627 C CA . GLY A 1 472 ? 9.194 -5.472 -22.740 1.00 91.69 472 GLY A CA 1
ATOM 3628 C C . GLY A 1 472 ? 8.742 -6.721 -23.506 1.00 91.69 472 GLY A C 1
ATOM 3629 O O . GLY A 1 472 ? 9.273 -7.807 -23.271 1.00 91.69 472 GLY A O 1
ATOM 3630 N N . ALA A 1 473 ? 7.812 -6.574 -24.460 1.00 94.31 473 ALA A N 1
ATOM 3631 C CA . ALA A 1 473 ? 7.391 -7.657 -25.341 1.00 94.31 473 ALA A CA 1
ATOM 3632 C C . ALA A 1 473 ? 8.559 -8.253 -26.141 1.00 94.31 473 ALA A C 1
ATOM 3634 O O . ALA A 1 473 ? 8.622 -9.472 -26.285 1.00 94.31 473 ALA A O 1
ATOM 3635 N N . LEU A 1 474 ? 9.504 -7.428 -26.612 1.00 95.94 474 LEU A N 1
ATOM 3636 C CA . LEU A 1 474 ? 10.633 -7.902 -27.417 1.00 95.94 474 LEU A CA 1
ATOM 3637 C C . LEU A 1 474 ? 11.492 -8.902 -26.634 1.00 95.94 474 LEU A C 1
ATOM 3639 O O . LEU A 1 474 ? 11.693 -10.029 -27.089 1.00 95.94 474 LEU A O 1
ATOM 3643 N N . ARG A 1 475 ? 11.935 -8.521 -25.429 1.00 95.25 475 ARG A N 1
ATOM 3644 C CA . ARG A 1 475 ? 12.726 -9.390 -24.548 1.00 95.25 475 ARG A CA 1
ATOM 3645 C C . ARG A 1 475 ? 11.977 -10.663 -24.162 1.00 95.25 475 ARG A C 1
ATOM 3647 O O . ARG A 1 475 ? 12.558 -11.742 -24.217 1.00 95.25 475 ARG A O 1
ATOM 3654 N N . ALA A 1 476 ? 10.701 -10.560 -23.794 1.00 95.19 476 ALA A N 1
ATOM 3655 C CA . ALA A 1 476 ? 9.900 -11.720 -23.403 1.00 95.19 476 ALA A CA 1
ATOM 3656 C C . ALA A 1 476 ? 9.769 -12.746 -24.545 1.00 95.19 476 ALA A C 1
ATOM 3658 O O . ALA A 1 476 ? 9.953 -13.945 -24.335 1.00 95.19 476 ALA A O 1
ATOM 3659 N N . ILE A 1 477 ? 9.521 -12.278 -25.773 1.00 97.25 477 ILE A N 1
ATOM 3660 C CA . ILE A 1 477 ? 9.449 -13.137 -26.963 1.00 97.25 477 ILE A CA 1
ATOM 3661 C C . ILE A 1 477 ? 10.836 -13.710 -27.294 1.00 97.25 477 ILE A C 1
ATOM 3663 O O . ILE A 1 477 ? 10.942 -14.895 -27.602 1.00 97.25 477 ILE A O 1
ATOM 3667 N N . ALA A 1 478 ? 11.911 -12.923 -27.165 1.00 97.31 478 ALA A N 1
ATOM 3668 C CA . ALA A 1 478 ? 13.281 -13.401 -27.371 1.00 97.31 478 ALA A CA 1
ATOM 3669 C C . ALA A 1 478 ? 13.647 -14.555 -26.419 1.00 97.31 478 ALA A C 1
ATOM 3671 O O . ALA A 1 478 ? 14.225 -15.548 -26.861 1.00 97.31 478 ALA A O 1
ATOM 3672 N N . LEU A 1 479 ? 13.259 -14.467 -25.140 1.00 95.81 479 LEU A N 1
ATOM 3673 C CA . LEU A 1 479 ? 13.428 -15.553 -24.164 1.00 95.81 479 LEU A CA 1
ATOM 3674 C C . LEU A 1 479 ? 12.642 -16.806 -24.576 1.00 95.81 479 LEU A C 1
ATOM 3676 O O . LEU A 1 479 ? 13.182 -17.911 -24.557 1.00 95.81 479 LEU A O 1
ATOM 3680 N N . GLY A 1 480 ? 11.398 -16.637 -25.031 1.00 96.31 480 GLY A N 1
ATOM 3681 C CA . GLY A 1 480 ? 10.594 -17.730 -25.579 1.00 96.31 480 GLY A CA 1
ATOM 3682 C C . GLY A 1 480 ? 11.259 -18.429 -26.775 1.00 96.31 480 GLY A C 1
ATOM 3683 O O . GLY A 1 480 ? 11.369 -19.654 -26.785 1.00 96.31 480 GLY A O 1
ATOM 3684 N N . LEU A 1 481 ? 11.774 -17.662 -27.744 1.00 96.94 481 LEU A N 1
ATOM 3685 C CA . LEU A 1 481 ? 12.429 -18.185 -28.956 1.00 96.94 481 LEU A CA 1
ATOM 3686 C C . LEU A 1 481 ? 13.789 -18.838 -28.684 1.00 96.94 481 LEU A C 1
ATOM 3688 O O . LEU A 1 481 ? 14.205 -19.764 -29.395 1.00 96.94 481 LEU A O 1
ATOM 3692 N N . ALA A 1 482 ? 14.497 -18.356 -27.662 1.00 95.81 482 ALA A N 1
ATOM 3693 C CA . ALA A 1 482 ? 15.708 -18.995 -27.169 1.00 95.81 482 ALA A CA 1
ATOM 3694 C C . ALA A 1 482 ? 15.399 -20.343 -26.497 1.00 95.81 482 ALA A C 1
ATOM 3696 O O . ALA A 1 482 ? 16.221 -21.259 -26.568 1.00 95.81 482 ALA A O 1
ATOM 3697 N N . SER A 1 483 ? 14.211 -20.483 -25.898 1.00 94.62 483 SER A N 1
ATOM 3698 C CA . SER A 1 483 ? 13.762 -21.712 -25.240 1.00 94.62 483 SER A CA 1
ATOM 3699 C C . SER A 1 483 ? 13.241 -22.763 -26.224 1.00 94.62 483 SER A C 1
ATOM 3701 O O . SER A 1 483 ? 13.596 -23.936 -26.097 1.00 94.62 483 SER A O 1
ATOM 3703 N N . SER A 1 484 ? 12.439 -22.363 -27.218 1.00 95.38 484 SER A N 1
ATOM 3704 C CA . SER A 1 484 ? 11.792 -23.285 -28.161 1.00 95.38 484 SER A CA 1
ATOM 3705 C C . SER A 1 484 ? 11.586 -22.678 -29.555 1.00 95.38 484 SER A C 1
ATOM 3707 O O . SER A 1 484 ? 11.542 -21.464 -29.736 1.00 95.38 484 SER A O 1
ATOM 3709 N N . GLU A 1 485 ? 11.449 -23.552 -30.551 1.00 94.88 485 GLU A N 1
ATOM 3710 C CA . GLU A 1 485 ? 10.985 -23.222 -31.907 1.00 94.88 485 GLU A CA 1
ATOM 3711 C C . GLU A 1 485 ? 9.462 -23.073 -31.988 1.00 94.88 485 GLU A C 1
ATOM 3713 O O . GLU A 1 485 ? 8.962 -22.384 -32.870 1.00 94.88 485 GLU A O 1
ATOM 3718 N N . LYS A 1 486 ? 8.725 -23.699 -31.064 1.00 96.56 486 LYS A N 1
ATOM 3719 C CA . LYS A 1 486 ? 7.265 -23.626 -30.968 1.00 96.56 486 LYS A CA 1
ATOM 3720 C C . LYS A 1 486 ? 6.898 -22.675 -29.833 1.00 96.56 486 LYS A C 1
ATOM 3722 O O . LYS A 1 486 ? 6.786 -23.096 -28.678 1.00 96.56 486 LYS A O 1
ATOM 3727 N N . LEU A 1 487 ? 6.762 -21.393 -30.165 1.00 98.00 487 LEU A N 1
ATOM 3728 C CA . LEU A 1 487 ? 6.463 -20.333 -29.206 1.00 98.00 487 LEU A CA 1
ATOM 3729 C C . LEU A 1 487 ? 5.018 -19.839 -29.342 1.00 98.00 487 LEU A C 1
ATOM 3731 O O . LEU A 1 487 ? 4.632 -19.332 -30.394 1.00 98.00 487 LEU A O 1
ATOM 3735 N N . PHE A 1 488 ? 4.273 -19.900 -28.238 1.00 98.12 488 PHE A N 1
ATOM 3736 C CA . PHE A 1 488 ? 2.931 -19.332 -28.107 1.00 98.12 488 PHE A CA 1
ATOM 3737 C C . PHE A 1 488 ? 2.970 -18.101 -27.204 1.00 98.12 488 PHE A C 1
ATOM 3739 O O . PHE A 1 488 ? 3.449 -18.154 -26.070 1.00 98.12 488 PHE A O 1
ATOM 3746 N N . VAL A 1 489 ? 2.463 -16.978 -27.698 1.00 97.94 489 VAL A N 1
ATOM 3747 C CA . VAL A 1 489 ? 2.506 -15.693 -27.002 1.00 97.94 489 VAL A CA 1
ATOM 3748 C C . VAL A 1 489 ? 1.087 -15.197 -26.782 1.00 97.94 489 VAL A C 1
ATOM 3750 O O . VAL A 1 489 ? 0.317 -15.028 -27.721 1.00 97.94 489 VAL A O 1
ATOM 3753 N N . ARG A 1 490 ? 0.744 -14.898 -25.534 1.00 96.69 490 ARG A N 1
ATOM 3754 C CA . ARG A 1 490 ? -0.500 -14.222 -25.182 1.00 96.69 490 ARG A CA 1
ATOM 3755 C C . ARG A 1 490 ? -0.197 -12.784 -24.790 1.00 96.69 490 ARG A C 1
ATOM 3757 O O . ARG A 1 490 ? 0.411 -12.521 -23.751 1.00 96.69 490 ARG A O 1
ATOM 3764 N N . ALA A 1 491 ? -0.641 -11.852 -25.626 1.00 92.94 491 ALA A N 1
ATOM 3765 C CA . ALA A 1 491 ? -0.553 -10.429 -25.333 1.00 92.94 491 ALA A CA 1
ATOM 3766 C C . ALA A 1 491 ? -1.569 -10.007 -24.259 1.00 92.94 491 ALA A C 1
ATOM 3768 O O . ALA A 1 491 ? -2.621 -10.631 -24.079 1.00 92.94 491 ALA A O 1
ATOM 3769 N N . SER A 1 492 ? -1.277 -8.912 -23.558 1.00 86.69 492 SER A N 1
ATOM 3770 C CA . SER A 1 492 ? -2.260 -8.309 -22.667 1.00 86.69 492 SER A CA 1
ATOM 3771 C C . SER A 1 492 ? -3.364 -7.652 -23.489 1.00 86.69 492 SER A C 1
ATOM 3773 O O . SER A 1 492 ? -3.087 -6.920 -24.432 1.00 86.69 492 SER A O 1
ATOM 3775 N N . ARG A 1 493 ? -4.628 -7.795 -23.072 1.00 83.12 493 ARG A N 1
ATOM 3776 C CA . ARG A 1 493 ? -5.761 -7.075 -23.695 1.00 83.12 493 ARG A CA 1
ATOM 3777 C C . ARG A 1 493 ? -5.638 -5.547 -23.615 1.00 83.12 493 ARG A C 1
ATOM 3779 O O . ARG A 1 493 ? -6.387 -4.846 -24.276 1.00 83.12 493 ARG A O 1
ATOM 3786 N N . ARG A 1 494 ? -4.758 -5.051 -22.741 1.00 80.94 494 ARG A N 1
ATOM 3787 C CA . ARG A 1 494 ? -4.494 -3.625 -22.502 1.00 80.94 494 ARG A CA 1
ATOM 3788 C C . ARG A 1 494 ? -3.154 -3.161 -23.088 1.00 80.94 494 ARG A C 1
ATOM 3790 O O . ARG A 1 494 ? -2.797 -2.016 -22.869 1.00 80.94 494 ARG A O 1
ATOM 3797 N N . CYS A 1 495 ? -2.377 -4.072 -23.678 1.00 85.06 495 CYS A N 1
ATOM 3798 C CA . CYS A 1 495 ? -1.052 -3.808 -24.241 1.00 85.06 495 CYS A CA 1
ATOM 3799 C C . CYS A 1 495 ? -0.710 -4.911 -25.254 1.00 85.06 495 CYS A C 1
ATOM 3801 O O . CYS A 1 495 ? -0.162 -5.960 -24.899 1.00 85.06 495 CYS A O 1
ATOM 3803 N N . SER A 1 496 ? -1.122 -4.711 -26.501 1.00 93.75 496 SER A N 1
ATOM 3804 C CA . SER A 1 496 ? -1.093 -5.702 -27.578 1.00 93.75 496 SER A CA 1
ATOM 3805 C C . SER A 1 496 ? -0.524 -5.163 -28.884 1.00 93.75 496 SER A C 1
ATOM 3807 O O . SER A 1 496 ? -0.115 -5.959 -29.733 1.00 93.75 496 SER A O 1
ATOM 3809 N N . VAL A 1 497 ? -0.447 -3.840 -29.044 1.00 95.88 497 VAL A N 1
ATOM 3810 C CA . VAL A 1 497 ? -0.115 -3.188 -30.314 1.00 95.88 497 VAL A CA 1
ATOM 3811 C C . VAL A 1 497 ? 1.258 -3.625 -30.833 1.00 95.88 497 VAL A C 1
ATOM 3813 O O . VAL A 1 497 ? 1.357 -4.114 -31.960 1.00 95.88 497 VAL A O 1
ATOM 3816 N N . LEU A 1 498 ? 2.315 -3.533 -30.012 1.00 95.31 498 LEU A N 1
ATOM 3817 C CA . LEU A 1 498 ? 3.666 -3.920 -30.446 1.00 95.31 498 LEU A CA 1
ATOM 3818 C C . LEU A 1 498 ? 3.772 -5.427 -30.717 1.00 95.31 498 LEU A C 1
ATOM 3820 O O . LEU A 1 498 ? 4.330 -5.826 -31.734 1.00 95.31 498 LEU A O 1
ATOM 3824 N N . ALA A 1 499 ? 3.217 -6.271 -29.842 1.00 95.19 499 ALA A N 1
ATOM 3825 C CA . ALA A 1 499 ? 3.261 -7.724 -30.017 1.00 95.19 499 ALA A CA 1
ATOM 3826 C C . ALA A 1 499 ? 2.542 -8.166 -31.304 1.00 95.19 499 ALA A C 1
ATOM 3828 O O . ALA A 1 499 ? 3.045 -9.021 -32.031 1.00 95.19 499 ALA A O 1
ATOM 3829 N N . THR A 1 500 ? 1.406 -7.536 -31.615 1.00 95.19 500 THR A N 1
ATOM 3830 C CA . THR A 1 500 ? 0.644 -7.766 -32.851 1.00 95.19 500 THR A CA 1
ATOM 3831 C C . THR A 1 500 ? 1.442 -7.337 -34.075 1.00 95.19 500 THR A C 1
ATOM 3833 O O . THR A 1 500 ? 1.564 -8.109 -35.022 1.00 95.19 500 THR A O 1
ATOM 3836 N N . ALA A 1 501 ? 2.054 -6.151 -34.042 1.00 94.94 501 ALA A N 1
ATOM 3837 C CA . ALA A 1 501 ? 2.884 -5.667 -35.141 1.00 94.94 501 ALA A CA 1
ATOM 3838 C C . ALA A 1 501 ? 4.097 -6.581 -35.401 1.00 94.94 501 ALA A C 1
ATOM 3840 O O . ALA A 1 501 ? 4.397 -6.896 -36.553 1.00 94.94 501 ALA A O 1
ATOM 3841 N N . LEU A 1 502 ? 4.751 -7.061 -34.335 1.00 95.75 502 LEU A N 1
ATOM 3842 C CA . LEU A 1 502 ? 5.833 -8.042 -34.434 1.00 95.75 502 LEU A CA 1
ATOM 3843 C C . LEU A 1 502 ? 5.340 -9.357 -35.042 1.00 95.75 502 LEU A C 1
ATOM 3845 O O . LEU A 1 502 ? 5.972 -9.851 -35.966 1.00 95.75 502 LEU A O 1
ATOM 3849 N N . SER A 1 503 ? 4.212 -9.898 -34.573 1.00 95.19 503 SER A N 1
ATOM 3850 C CA . SER A 1 503 ? 3.643 -11.160 -35.067 1.00 95.19 503 SER A CA 1
ATOM 3851 C C . SER A 1 503 ? 3.298 -11.097 -36.558 1.00 95.19 503 SER A C 1
ATOM 3853 O O . SER A 1 503 ? 3.759 -11.934 -37.335 1.00 95.19 503 SER A O 1
ATOM 3855 N N . CYS A 1 504 ? 2.605 -10.037 -36.992 1.00 93.50 504 CYS A N 1
ATOM 3856 C CA . CYS A 1 504 ? 2.262 -9.823 -38.400 1.00 93.50 504 CYS A CA 1
ATOM 3857 C C . CYS A 1 504 ? 3.495 -9.813 -39.318 1.00 93.50 504 CYS A C 1
ATOM 3859 O O . CYS A 1 504 ? 3.431 -10.304 -40.443 1.00 93.50 504 CYS A O 1
ATOM 3861 N N . ALA A 1 505 ? 4.621 -9.267 -38.850 1.00 93.12 505 ALA A N 1
ATOM 3862 C CA . ALA A 1 505 ? 5.870 -9.219 -39.607 1.00 93.12 505 ALA A CA 1
ATOM 3863 C C . ALA A 1 505 ? 6.753 -10.470 -39.426 1.00 93.12 505 ALA A C 1
ATOM 3865 O O . ALA A 1 505 ? 7.669 -10.701 -40.219 1.00 93.12 505 ALA A O 1
ATOM 3866 N N . ALA A 1 506 ? 6.507 -11.267 -38.385 1.00 90.31 506 ALA A N 1
ATOM 3867 C CA . ALA A 1 506 ? 7.328 -12.415 -38.031 1.00 90.31 506 ALA A CA 1
ATOM 3868 C C . ALA A 1 506 ? 6.999 -13.680 -38.831 1.00 90.31 506 ALA A C 1
ATOM 3870 O O . ALA A 1 506 ? 7.875 -14.538 -38.988 1.00 90.31 506 ALA A O 1
ATOM 3871 N N . GLY A 1 507 ? 5.788 -13.769 -39.387 1.00 87.12 507 GLY A N 1
ATOM 3872 C CA . GLY A 1 507 ? 5.327 -14.937 -40.129 1.00 87.12 507 GLY A CA 1
ATOM 3873 C C . GLY A 1 507 ? 5.160 -16.136 -39.200 1.00 87.12 507 GLY A C 1
ATOM 3874 O O . GLY A 1 507 ? 4.290 -16.137 -38.342 1.00 87.12 507 GLY A O 1
ATOM 3875 N N . ASP A 1 508 ? 6.010 -17.145 -39.364 1.00 88.69 508 ASP A N 1
ATOM 3876 C CA . ASP A 1 508 ? 5.976 -18.420 -38.639 1.00 88.69 508 ASP A CA 1
ATOM 3877 C C . ASP A 1 508 ? 6.840 -18.457 -37.366 1.00 88.69 508 ASP A C 1
ATOM 3879 O O . ASP A 1 508 ? 6.941 -19.496 -36.720 1.00 88.69 508 ASP A O 1
ATOM 3883 N N . LEU A 1 509 ? 7.501 -17.349 -37.009 1.00 94.69 509 LEU A N 1
ATOM 3884 C CA . LEU A 1 509 ? 8.487 -17.348 -35.923 1.00 94.69 509 LEU A CA 1
ATOM 3885 C C . LEU A 1 509 ? 7.861 -17.600 -34.541 1.00 94.69 509 LEU A C 1
ATOM 3887 O O . LEU A 1 509 ? 8.502 -18.212 -33.693 1.00 94.69 509 LEU A O 1
ATOM 3891 N N . PHE A 1 510 ? 6.645 -17.103 -34.302 1.00 97.31 510 PHE A N 1
ATOM 3892 C CA . PHE A 1 510 ? 5.854 -17.360 -33.096 1.00 97.31 510 PHE A CA 1
ATOM 3893 C C . PHE A 1 510 ? 4.365 -17.126 -33.373 1.00 97.31 510 PHE A C 1
ATOM 3895 O O . PHE A 1 510 ? 4.012 -16.381 -34.285 1.00 97.31 510 PHE A O 1
ATOM 3902 N N . GLU A 1 511 ? 3.494 -17.713 -32.555 1.00 96.44 511 GLU A N 1
ATOM 3903 C CA . GLU A 1 511 ? 2.042 -17.589 -32.693 1.00 96.44 511 GLU A CA 1
ATOM 3904 C C . GLU A 1 511 ? 1.455 -16.702 -31.589 1.00 96.44 511 GLU A C 1
ATOM 3906 O O . GLU A 1 511 ? 1.747 -16.895 -30.406 1.00 96.44 511 GLU A O 1
ATOM 3911 N N . LEU A 1 512 ? 0.606 -15.735 -31.959 1.00 95.81 512 LEU A N 1
ATOM 3912 C CA . LEU A 1 512 ? -0.220 -15.018 -30.986 1.00 95.81 512 LEU A CA 1
ATOM 3913 C C . LEU A 1 512 ? -1.500 -15.803 -30.707 1.00 95.81 512 LEU A C 1
ATOM 3915 O O . LEU A 1 512 ? -2.297 -16.031 -31.613 1.00 95.81 512 LEU A O 1
ATOM 3919 N N . VAL A 1 513 ? -1.721 -16.142 -29.441 1.00 96.25 513 VAL A N 1
ATOM 3920 C CA . VAL A 1 513 ? -2.869 -16.933 -28.990 1.00 96.25 513 VAL A CA 1
ATOM 3921 C C . VAL A 1 513 ? -3.707 -16.175 -27.965 1.00 96.25 513 VAL A C 1
ATOM 3923 O O . VAL A 1 513 ? -3.224 -15.313 -27.227 1.00 96.25 513 VAL A O 1
ATOM 3926 N N . THR A 1 514 ? -4.993 -16.511 -27.893 1.00 92.44 514 THR A N 1
ATOM 3927 C CA . THR A 1 514 ? -5.925 -15.954 -26.901 1.00 92.44 514 THR A CA 1
ATOM 3928 C C . THR A 1 514 ? -5.831 -16.658 -25.546 1.00 92.44 514 THR A C 1
ATOM 3930 O O . THR A 1 514 ? -6.136 -16.052 -24.514 1.00 92.44 514 THR A O 1
ATOM 3933 N N . GLU A 1 515 ? -5.361 -17.906 -25.535 1.00 92.38 515 GLU A N 1
ATOM 3934 C CA . GLU A 1 515 ? -5.229 -18.766 -24.362 1.00 92.38 515 GLU A CA 1
ATOM 3935 C C . GLU A 1 515 ? -3.917 -19.560 -24.415 1.00 92.38 515 GLU A C 1
ATOM 3937 O O . GLU A 1 515 ? -3.479 -19.979 -25.484 1.00 92.38 515 GLU A O 1
ATOM 3942 N N . LEU A 1 516 ? -3.284 -19.751 -23.254 1.00 94.50 516 LEU A N 1
ATOM 3943 C CA . LEU A 1 516 ? -2.056 -20.535 -23.115 1.00 94.50 516 LEU A CA 1
ATOM 3944 C C . LEU A 1 516 ? -2.396 -21.892 -22.505 1.00 94.50 516 LEU A C 1
ATOM 3946 O O . LEU A 1 516 ? -3.094 -21.950 -21.495 1.00 94.50 516 LEU A O 1
ATOM 3950 N N . THR A 1 517 ? -1.864 -22.966 -23.085 1.00 94.50 517 THR A N 1
ATOM 3951 C CA . THR A 1 517 ? -2.108 -24.351 -22.647 1.00 94.50 517 THR A CA 1
ATOM 3952 C C . THR A 1 517 ? -0.791 -25.099 -22.378 1.00 94.50 517 THR A C 1
ATOM 3954 O O . THR A 1 517 ? -0.503 -26.107 -23.032 1.00 94.50 517 THR A O 1
ATOM 3957 N N . PRO A 1 518 ? 0.055 -24.609 -21.445 1.00 95.31 518 PRO A N 1
ATOM 3958 C CA . PRO A 1 518 ? 1.313 -25.268 -21.120 1.00 95.31 518 PRO A CA 1
ATOM 3959 C C . PRO A 1 518 ? 1.073 -26.616 -20.442 1.00 95.31 518 PRO A C 1
ATOM 3961 O O . PRO A 1 518 ? 0.195 -26.751 -19.589 1.00 95.31 518 PRO A O 1
ATOM 3964 N N . THR A 1 519 ? 1.884 -27.610 -20.794 1.00 94.31 519 THR A N 1
ATOM 3965 C CA . THR A 1 519 ? 1.851 -28.946 -20.180 1.00 94.31 519 THR A CA 1
ATOM 3966 C C . THR A 1 519 ? 3.101 -29.226 -19.346 1.00 94.31 519 THR A C 1
ATOM 3968 O O . THR A 1 519 ? 4.066 -28.463 -19.359 1.00 94.31 519 THR A O 1
ATOM 3971 N N . ALA A 1 520 ? 3.094 -30.322 -18.585 1.00 92.62 520 ALA A N 1
ATOM 3972 C CA . ALA A 1 520 ? 4.226 -30.704 -17.744 1.00 92.62 520 ALA A CA 1
ATOM 3973 C C . ALA A 1 520 ? 5.544 -30.763 -18.545 1.00 92.62 520 ALA A C 1
ATOM 3975 O O . ALA A 1 520 ? 5.589 -31.334 -19.632 1.00 92.62 520 ALA A O 1
ATOM 3976 N N . GLY A 1 521 ? 6.612 -30.172 -18.000 1.00 89.25 521 GLY A N 1
ATOM 3977 C CA . GLY A 1 521 ? 7.920 -30.050 -18.656 1.00 89.25 521 GLY A CA 1
ATOM 3978 C C . GLY A 1 521 ? 8.081 -28.823 -19.562 1.00 89.25 521 GLY A C 1
ATOM 3979 O O . GLY A 1 521 ? 9.203 -28.508 -19.960 1.00 89.25 521 GLY A O 1
ATOM 3980 N N . GLU A 1 522 ? 7.000 -28.097 -19.857 1.00 95.50 522 GLU A N 1
ATOM 3981 C CA . GLU A 1 522 ? 7.046 -26.890 -20.685 1.00 95.50 522 GLU A CA 1
ATOM 3982 C C . GLU A 1 522 ? 7.331 -25.633 -19.876 1.00 95.50 522 GLU A C 1
ATOM 3984 O O . GLU A 1 522 ? 7.050 -25.556 -18.677 1.00 95.50 522 GLU A O 1
ATOM 3989 N N . HIS A 1 523 ? 7.895 -24.636 -20.555 1.00 95.31 523 HIS A N 1
ATOM 3990 C CA . HIS A 1 523 ? 8.298 -23.375 -19.946 1.00 95.31 523 HIS A CA 1
ATOM 3991 C C . HIS A 1 523 ? 7.283 -22.269 -20.238 1.00 95.31 523 HIS A C 1
ATOM 3993 O O . HIS A 1 523 ? 6.955 -22.012 -21.398 1.00 95.31 523 HIS A O 1
ATOM 3999 N N . LEU A 1 524 ? 6.829 -21.586 -19.186 1.00 96.06 524 LEU A N 1
ATOM 4000 C CA . LEU A 1 524 ? 5.969 -20.407 -19.265 1.00 96.06 524 LEU A CA 1
ATOM 4001 C C . LEU A 1 524 ? 6.685 -19.189 -18.677 1.00 96.06 524 LEU A C 1
ATOM 4003 O O . LEU A 1 524 ? 6.953 -19.143 -17.480 1.00 96.06 524 LEU A O 1
ATOM 4007 N N . TRP A 1 525 ? 6.932 -18.188 -19.515 1.00 95.06 525 TRP A N 1
ATOM 4008 C CA . TRP A 1 525 ? 7.455 -16.879 -19.134 1.00 95.06 525 TRP A CA 1
ATOM 4009 C C . TRP A 1 525 ? 6.296 -15.914 -18.922 1.00 95.06 525 TRP A C 1
ATOM 4011 O O . TRP A 1 525 ? 5.664 -15.477 -19.883 1.00 95.06 525 TRP A O 1
ATOM 4021 N N . ALA A 1 526 ? 5.980 -15.607 -17.669 1.00 93.00 526 ALA A N 1
ATOM 4022 C CA . ALA A 1 526 ? 4.817 -14.807 -17.319 1.00 93.00 526 ALA A CA 1
ATOM 4023 C C . ALA A 1 526 ? 5.227 -13.454 -16.744 1.00 93.00 526 ALA A C 1
ATOM 4025 O O . ALA A 1 526 ? 6.051 -13.387 -15.840 1.00 93.00 526 ALA A O 1
ATOM 4026 N N . TYR A 1 527 ? 4.623 -12.381 -17.252 1.00 90.25 527 TYR A N 1
ATOM 4027 C CA . TYR A 1 527 ? 4.863 -11.012 -16.806 1.00 90.25 527 TYR A CA 1
ATOM 4028 C C . TYR A 1 527 ? 3.544 -10.363 -16.400 1.00 90.25 527 TYR A C 1
ATOM 4030 O O . TYR A 1 527 ? 2.584 -10.354 -17.173 1.00 90.25 527 TYR A O 1
ATOM 4038 N N . GLY A 1 528 ? 3.484 -9.760 -15.216 1.00 81.12 528 GLY A N 1
ATOM 4039 C CA . GLY A 1 528 ? 2.248 -9.140 -14.743 1.00 81.12 528 GLY A CA 1
ATOM 4040 C C . GLY A 1 528 ? 2.329 -8.635 -13.311 1.00 81.12 528 GLY A C 1
ATOM 4041 O O . GLY A 1 528 ? 3.412 -8.407 -12.786 1.00 81.12 528 GLY A O 1
ATOM 4042 N N . SER A 1 529 ? 1.164 -8.420 -12.701 1.00 79.00 529 SER A N 1
ATOM 4043 C CA . SER A 1 529 ? 1.090 -8.108 -11.273 1.00 79.00 529 SER A CA 1
ATOM 4044 C C . SER A 1 529 ? 1.284 -9.372 -10.434 1.00 79.00 529 SER A C 1
ATOM 4046 O O . SER A 1 529 ? 1.084 -10.482 -10.936 1.00 79.00 529 SER A O 1
ATOM 4048 N N . ASP A 1 530 ? 1.630 -9.218 -9.158 1.00 75.94 530 ASP A N 1
ATOM 4049 C CA . ASP A 1 530 ? 1.830 -10.357 -8.254 1.00 75.94 530 ASP A CA 1
ATOM 4050 C C . ASP A 1 530 ? 0.535 -11.160 -8.047 1.00 75.94 530 ASP A C 1
ATOM 4052 O O . ASP A 1 530 ? 0.576 -12.386 -7.932 1.00 75.94 530 ASP A O 1
ATOM 4056 N N . GLU A 1 531 ? -0.633 -10.511 -8.109 1.00 70.81 531 GLU A N 1
ATOM 4057 C CA . GLU A 1 531 ? -1.933 -11.192 -8.093 1.00 70.81 531 GLU A CA 1
ATOM 4058 C C . GLU A 1 531 ? -2.127 -12.037 -9.344 1.00 70.81 531 GLU A C 1
ATOM 4060 O O . GLU A 1 531 ? -2.533 -13.191 -9.247 1.00 70.81 531 GLU A O 1
ATOM 4065 N N . THR A 1 532 ? -1.764 -11.497 -10.513 1.00 79.38 532 THR A N 1
ATOM 4066 C CA . THR A 1 532 ? -1.816 -12.256 -11.769 1.00 79.38 532 THR A CA 1
ATOM 4067 C C . THR A 1 532 ? -0.910 -13.486 -11.670 1.00 79.38 532 THR A C 1
ATOM 4069 O O . THR A 1 532 ? -1.307 -14.575 -12.073 1.00 79.38 532 THR A O 1
ATOM 4072 N N . MET A 1 533 ? 0.297 -13.343 -11.108 1.00 83.50 533 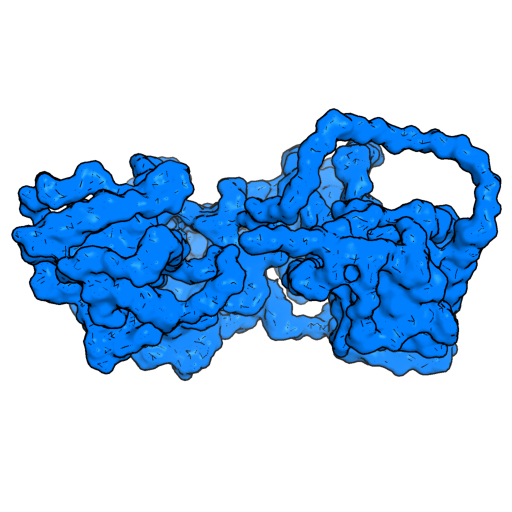MET A N 1
ATOM 4073 C CA . MET A 1 533 ? 1.215 -14.472 -10.911 1.00 83.50 533 MET A CA 1
ATOM 4074 C C . MET A 1 533 ? 0.648 -15.505 -9.928 1.00 83.50 533 MET A C 1
ATOM 4076 O O . MET A 1 533 ? 0.723 -16.705 -10.184 1.00 83.50 533 MET A O 1
ATOM 4080 N N . SER A 1 534 ? 0.030 -15.051 -8.838 1.00 78.25 534 SER A N 1
ATOM 4081 C CA . SER A 1 534 ? -0.579 -15.920 -7.825 1.00 78.25 534 SER A CA 1
ATOM 4082 C C . SER A 1 534 ? -1.776 -16.701 -8.374 1.00 78.25 534 SER A C 1
ATOM 4084 O O . SER A 1 534 ? -1.894 -17.903 -8.137 1.00 78.25 534 SER A O 1
ATOM 4086 N N . GLU A 1 535 ? -2.639 -16.046 -9.154 1.00 81.12 535 GLU A N 1
ATOM 4087 C CA . GLU A 1 535 ? -3.750 -16.691 -9.861 1.00 81.12 535 GLU A CA 1
ATOM 4088 C C . GLU A 1 535 ? -3.240 -17.740 -10.853 1.00 81.12 535 GLU A C 1
ATOM 4090 O O . GLU A 1 535 ? -3.766 -18.853 -10.886 1.00 81.12 535 GLU A O 1
ATOM 4095 N N . LEU A 1 536 ? -2.180 -17.425 -11.611 1.00 84.19 536 LEU A N 1
ATOM 4096 C CA . LEU A 1 536 ? -1.565 -18.358 -12.559 1.00 84.19 536 LEU A CA 1
ATOM 4097 C C . LEU A 1 536 ? -1.074 -19.633 -11.871 1.00 84.19 536 LEU A C 1
ATOM 4099 O O . LEU A 1 536 ? -1.365 -20.725 -12.351 1.00 84.19 536 LEU A O 1
ATOM 4103 N N . VAL A 1 537 ? -0.385 -19.521 -10.733 1.00 83.69 537 VAL A N 1
ATOM 4104 C CA . VAL A 1 537 ? 0.074 -20.695 -9.968 1.00 83.69 537 VAL A CA 1
ATOM 4105 C C . VAL A 1 537 ? -1.097 -21.598 -9.561 1.00 83.69 537 VAL A C 1
ATOM 4107 O O . VAL A 1 537 ? -0.945 -22.817 -9.544 1.00 83.69 537 VAL A O 1
ATOM 4110 N N . GLY A 1 538 ? -2.268 -21.023 -9.271 1.00 80.44 538 GLY A N 1
ATOM 4111 C CA . GLY A 1 538 ? -3.464 -21.775 -8.886 1.00 80.44 538 GLY A CA 1
ATOM 4112 C C . GLY A 1 538 ? -4.156 -22.524 -10.030 1.00 80.44 538 GLY A C 1
ATOM 4113 O O . GLY A 1 538 ? -4.875 -23.485 -9.763 1.00 80.44 538 GLY A O 1
ATOM 4114 N N . VAL A 1 539 ? -3.955 -22.106 -11.284 1.00 87.06 539 VAL A N 1
ATOM 4115 C CA . VAL A 1 539 ? -4.643 -22.682 -12.458 1.00 87.06 539 VAL A CA 1
ATOM 4116 C C . VAL A 1 539 ? -3.731 -23.500 -13.373 1.00 87.06 539 VAL A C 1
ATOM 4118 O O . VAL A 1 539 ? -4.226 -24.276 -14.189 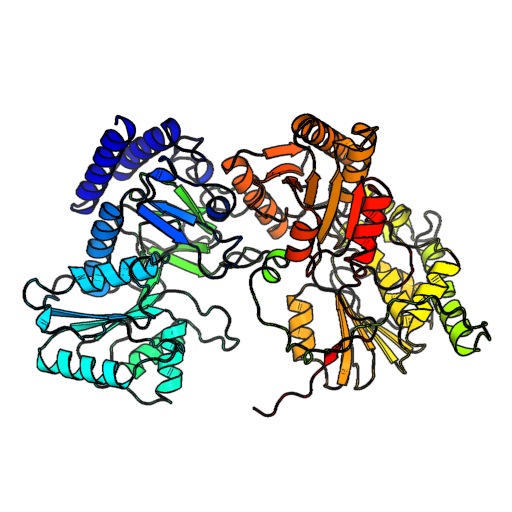1.00 87.06 539 VAL A O 1
ATOM 4121 N N . LEU A 1 540 ? -2.410 -23.336 -13.269 1.00 89.81 540 LEU A N 1
ATOM 4122 C CA . LEU A 1 540 ? -1.458 -24.041 -14.124 1.00 89.81 540 LEU A CA 1
ATOM 4123 C C . LEU A 1 540 ? -1.379 -25.541 -13.789 1.00 89.81 540 LEU A C 1
ATOM 4125 O O . LEU A 1 540 ? -1.375 -25.913 -12.613 1.00 89.81 540 LEU A O 1
ATOM 4129 N N . PRO A 1 541 ? -1.246 -26.419 -14.803 1.00 90.56 541 PRO A N 1
ATOM 4130 C CA . PRO A 1 541 ? -1.026 -27.839 -14.565 1.00 90.56 541 PRO A CA 1
ATOM 4131 C C . PRO A 1 541 ? 0.262 -28.103 -13.763 1.00 90.56 541 PRO A C 1
ATOM 4133 O O . PRO A 1 541 ? 1.290 -27.462 -14.014 1.00 90.56 541 PRO A O 1
ATOM 4136 N N . PRO A 1 542 ? 0.260 -29.092 -12.849 1.00 91.69 542 PRO A N 1
ATOM 4137 C CA . PRO A 1 542 ? 1.474 -29.540 -12.181 1.00 91.69 542 PRO A CA 1
ATOM 4138 C C . PRO A 1 542 ? 2.579 -29.925 -13.167 1.00 91.69 542 PRO A C 1
ATOM 4140 O O . PRO A 1 542 ? 2.326 -30.559 -14.192 1.00 91.69 542 PRO A O 1
ATOM 4143 N N . GLY A 1 543 ? 3.822 -29.583 -12.833 1.00 90.75 543 GLY A N 1
ATOM 4144 C CA . GLY A 1 543 ? 4.992 -29.920 -13.645 1.00 90.75 543 GLY A CA 1
ATOM 4145 C C . GLY A 1 543 ? 5.372 -28.889 -14.714 1.00 90.75 543 GLY A C 1
ATOM 4146 O O . GLY A 1 543 ? 6.416 -29.054 -15.345 1.00 90.75 543 GLY A O 1
ATOM 4147 N N . VAL A 1 544 ? 4.585 -27.828 -14.916 1.00 94.25 544 VAL A N 1
ATOM 4148 C CA . VAL A 1 544 ? 4.991 -26.664 -15.727 1.00 94.25 544 VAL A CA 1
ATOM 4149 C C . VAL A 1 544 ? 6.155 -25.933 -15.042 1.00 94.25 544 VAL A C 1
ATOM 4151 O O . VAL A 1 544 ? 6.193 -25.825 -13.813 1.00 94.25 544 VAL A O 1
ATOM 4154 N N . ARG A 1 545 ? 7.112 -25.427 -15.829 1.00 94.38 545 ARG A N 1
ATOM 4155 C CA . ARG A 1 545 ? 8.204 -24.554 -15.370 1.00 94.38 545 ARG A CA 1
ATOM 4156 C C . ARG A 1 545 ? 7.788 -23.094 -15.532 1.00 94.38 545 ARG A C 1
ATOM 4158 O O . ARG A 1 545 ? 7.825 -22.555 -16.638 1.00 94.38 545 ARG A O 1
ATOM 4165 N N . LEU A 1 546 ? 7.388 -22.460 -14.436 1.00 93.25 546 LEU A N 1
ATOM 4166 C CA . LEU A 1 546 ? 6.925 -21.078 -14.415 1.00 93.25 546 LEU A CA 1
ATOM 4167 C C . LEU A 1 546 ? 8.081 -20.109 -14.133 1.00 93.25 546 LEU A C 1
ATOM 4169 O O . LEU A 1 546 ? 8.782 -20.225 -13.130 1.00 93.25 546 LEU A O 1
ATOM 4173 N N . HIS A 1 547 ? 8.238 -19.115 -15.001 1.00 93.00 547 HIS A N 1
ATOM 4174 C CA . HIS A 1 547 ? 9.122 -17.965 -14.822 1.00 93.00 547 HIS A CA 1
ATOM 4175 C C . HIS A 1 547 ? 8.239 -16.746 -14.554 1.00 93.00 547 HIS A C 1
ATOM 4177 O O . HIS A 1 547 ? 7.816 -16.063 -15.487 1.00 93.00 547 HIS A O 1
ATOM 4183 N N . ALA A 1 548 ? 7.868 -16.548 -13.287 1.00 88.50 548 ALA A N 1
ATOM 4184 C CA . ALA A 1 548 ? 6.912 -15.525 -12.867 1.00 88.50 548 ALA A CA 1
ATOM 4185 C C . ALA A 1 548 ? 7.606 -14.193 -12.556 1.00 88.50 548 ALA A C 1
ATOM 4187 O O . ALA A 1 548 ? 8.257 -14.040 -11.527 1.00 88.50 548 ALA A O 1
ATOM 4188 N N . HIS A 1 549 ? 7.429 -13.213 -13.432 1.00 86.44 549 HIS A N 1
ATOM 4189 C CA . HIS A 1 549 ? 7.943 -11.859 -13.279 1.00 86.44 549 HIS A CA 1
ATOM 4190 C C . HIS A 1 549 ? 6.815 -10.926 -12.831 1.00 86.44 549 HIS A C 1
ATOM 4192 O O . HIS A 1 549 ? 6.040 -10.406 -13.641 1.00 86.44 549 HIS A O 1
ATOM 4198 N N . GLY A 1 550 ? 6.725 -10.768 -11.513 1.00 78.19 550 GLY A N 1
ATOM 4199 C CA . GLY A 1 550 ? 5.755 -9.918 -10.838 1.00 78.19 550 GLY A CA 1
ATOM 4200 C C . GLY A 1 550 ? 6.148 -8.439 -10.786 1.00 78.19 550 GLY A C 1
ATOM 4201 O O . GLY A 1 550 ? 6.964 -7.949 -11.576 1.00 78.19 550 GLY A O 1
ATOM 4202 N N . ALA A 1 551 ? 5.589 -7.714 -9.819 1.00 78.62 551 ALA A N 1
ATOM 4203 C CA . ALA A 1 551 ? 5.921 -6.314 -9.599 1.00 78.62 551 ALA A CA 1
ATOM 4204 C C . ALA A 1 551 ? 7.396 -6.151 -9.189 1.00 78.62 551 ALA A C 1
ATOM 4206 O O . ALA A 1 551 ? 8.016 -7.028 -8.579 1.00 78.62 551 ALA A O 1
ATOM 4207 N N . GLY A 1 552 ? 7.979 -5.007 -9.543 1.00 82.94 552 GLY A N 1
ATOM 4208 C CA . GLY A 1 552 ? 9.371 -4.695 -9.249 1.00 82.94 552 GLY A CA 1
ATOM 4209 C C . GLY A 1 552 ? 9.615 -3.195 -9.202 1.00 82.94 552 GLY A C 1
ATOM 4210 O O . GLY A 1 552 ? 8.825 -2.417 -9.741 1.00 82.94 552 GLY A O 1
ATOM 4211 N N . VAL A 1 553 ? 10.703 -2.797 -8.545 1.00 87.06 553 VAL A N 1
ATOM 4212 C CA . VAL A 1 553 ? 11.102 -1.393 -8.388 1.00 87.06 553 VAL A CA 1
ATOM 4213 C C . VAL A 1 553 ? 12.566 -1.215 -8.785 1.00 87.06 553 VAL A C 1
ATOM 4215 O O . VAL A 1 553 ? 13.406 -2.078 -8.518 1.00 87.06 553 VAL A O 1
ATOM 4218 N N . GLY A 1 554 ? 12.871 -0.082 -9.418 1.00 93.69 554 GLY A N 1
ATOM 4219 C CA . GLY A 1 554 ? 14.233 0.392 -9.618 1.00 93.69 554 GLY A CA 1
ATOM 4220 C C . GLY A 1 554 ? 14.668 1.330 -8.491 1.00 93.69 554 GLY A C 1
ATOM 4221 O O . GLY A 1 554 ? 13.908 2.202 -8.056 1.00 93.69 554 GLY A O 1
ATOM 4222 N N . ALA A 1 555 ? 15.912 1.183 -8.048 1.00 97.19 555 ALA A N 1
ATOM 4223 C CA . ALA A 1 555 ? 16.556 2.100 -7.114 1.00 97.19 555 ALA A CA 1
ATOM 4224 C C . ALA A 1 555 ? 17.869 2.646 -7.691 1.00 97.19 555 ALA A C 1
ATOM 4226 O O . ALA A 1 555 ? 18.428 2.083 -8.629 1.00 97.19 555 ALA A O 1
ATOM 4227 N N . ALA A 1 556 ? 18.382 3.720 -7.106 1.00 98.19 556 ALA A N 1
ATOM 4228 C CA . ALA A 1 556 ? 19.744 4.188 -7.308 1.00 98.19 556 ALA A CA 1
ATOM 4229 C C . ALA A 1 556 ? 20.479 4.191 -5.968 1.00 98.19 556 ALA A C 1
ATOM 4231 O O . ALA A 1 556 ? 19.893 4.567 -4.958 1.00 98.19 556 ALA A O 1
ATOM 4232 N N . TYR A 1 557 ? 21.747 3.803 -5.955 1.00 98.06 557 TYR A N 1
ATOM 4233 C CA . TYR A 1 557 ? 22.665 4.074 -4.859 1.00 98.06 557 TYR A CA 1
ATOM 4234 C C . TYR A 1 557 ? 23.621 5.188 -5.273 1.00 98.06 557 TYR A C 1
ATOM 4236 O O . TYR A 1 557 ? 24.244 5.108 -6.333 1.00 98.06 557 TYR A O 1
ATOM 4244 N N . VAL A 1 558 ? 23.714 6.218 -4.438 1.00 98.19 558 VAL A N 1
ATOM 4245 C CA . VAL A 1 558 ? 24.565 7.387 -4.653 1.00 98.19 558 VAL A CA 1
ATOM 4246 C C . VAL A 1 558 ? 25.446 7.578 -3.425 1.00 98.19 558 VAL A C 1
ATOM 4248 O O . VAL A 1 558 ? 24.944 7.821 -2.327 1.00 98.19 558 VAL A O 1
ATOM 4251 N N . GLU A 1 559 ? 26.758 7.487 -3.613 1.00 96.75 559 GLU A N 1
ATOM 4252 C CA . GLU A 1 559 ? 27.757 7.867 -2.616 1.00 96.75 559 GLU A CA 1
ATOM 4253 C C . GLU A 1 559 ? 28.200 9.303 -2.906 1.00 96.75 559 GLU A C 1
ATOM 4255 O O . GLU A 1 559 ? 29.092 9.535 -3.721 1.00 96.75 559 GLU A O 1
ATOM 4260 N N . LEU A 1 560 ? 27.524 10.277 -2.289 1.00 94.31 560 LEU A N 1
ATOM 4261 C CA . LEU A 1 560 ? 27.552 11.677 -2.721 1.00 94.31 560 LEU A CA 1
ATOM 4262 C C . LEU A 1 560 ? 28.957 12.297 -2.688 1.00 94.31 560 LEU A C 1
ATOM 4264 O O . LEU A 1 560 ? 29.303 13.067 -3.575 1.00 94.31 560 LEU A O 1
ATOM 4268 N N . GLU A 1 561 ? 29.785 11.907 -1.720 1.00 92.56 561 GLU A N 1
ATOM 4269 C CA . GLU A 1 561 ? 31.174 12.375 -1.578 1.00 92.56 561 GLU A CA 1
ATOM 4270 C C . GLU A 1 561 ? 32.080 11.953 -2.748 1.00 92.56 561 GLU A C 1
ATOM 4272 O O . GLU A 1 561 ? 33.108 12.581 -2.994 1.00 92.56 561 GLU A O 1
ATOM 4277 N N . SER A 1 562 ? 31.698 10.904 -3.484 1.00 93.31 562 SER A N 1
ATOM 4278 C CA . SER A 1 562 ? 32.434 10.400 -4.649 1.00 93.31 562 SER A CA 1
ATOM 4279 C C . SER A 1 562 ? 31.982 11.019 -5.979 1.00 93.31 562 SER A C 1
ATOM 4281 O O . SER A 1 562 ? 32.607 10.783 -7.015 1.00 93.31 562 SER A O 1
ATOM 4283 N N . VAL A 1 563 ? 30.895 11.798 -5.973 1.00 94.12 563 VAL A N 1
ATOM 4284 C CA . VAL A 1 563 ? 30.289 12.361 -7.185 1.00 94.12 563 VAL A CA 1
ATOM 4285 C C . VAL A 1 563 ? 31.008 13.651 -7.579 1.00 94.12 563 VAL A C 1
ATOM 4287 O O . VAL A 1 563 ? 30.986 14.634 -6.845 1.00 94.12 563 VAL A O 1
ATOM 4290 N N . SER A 1 564 ? 31.612 13.668 -8.771 1.00 91.94 564 SER A N 1
ATOM 4291 C CA . SER A 1 564 ? 32.311 14.847 -9.304 1.00 91.94 564 SER A CA 1
ATOM 4292 C C . SER A 1 564 ? 31.394 15.866 -9.987 1.00 91.94 564 SER A C 1
ATOM 4294 O O . SER A 1 564 ? 31.716 17.051 -9.991 1.00 91.94 564 SER A O 1
ATOM 4296 N N . ASP A 1 565 ? 30.274 15.423 -10.568 1.00 95.94 565 ASP A N 1
ATOM 4297 C CA . ASP A 1 565 ? 29.281 16.274 -11.240 1.00 95.94 565 ASP A CA 1
ATOM 4298 C C . ASP A 1 565 ? 27.858 15.875 -10.806 1.00 95.94 565 ASP A C 1
ATOM 4300 O O . ASP A 1 565 ? 27.267 14.906 -11.295 1.00 95.94 565 ASP A O 1
ATOM 4304 N N . ILE A 1 566 ? 27.315 16.620 -9.838 1.00 96.31 566 ILE A N 1
ATOM 4305 C CA . ILE A 1 566 ? 25.964 16.401 -9.302 1.00 96.31 566 ILE A CA 1
ATOM 4306 C C . ILE A 1 566 ? 24.895 16.746 -10.350 1.00 96.31 566 ILE A C 1
ATOM 4308 O O . ILE A 1 566 ? 23.860 16.080 -10.406 1.00 96.31 566 ILE A O 1
ATOM 4312 N N . ASP A 1 567 ? 25.128 17.749 -11.201 1.00 97.31 567 ASP A N 1
ATOM 4313 C CA . ASP A 1 567 ? 24.175 18.164 -12.231 1.00 97.31 567 ASP A CA 1
ATOM 4314 C C . ASP A 1 567 ? 24.012 17.073 -13.305 1.00 97.31 567 ASP A C 1
ATOM 4316 O O . ASP A 1 567 ? 22.890 16.770 -13.721 1.00 97.31 567 ASP A O 1
ATOM 4320 N N . GLU A 1 568 ? 25.106 16.448 -13.752 1.00 97.88 568 GLU A N 1
ATOM 4321 C CA . GLU A 1 568 ? 25.056 15.320 -14.689 1.00 97.88 568 GLU A CA 1
ATOM 4322 C C . GLU A 1 568 ? 24.353 14.105 -14.081 1.00 97.88 568 GLU A C 1
ATOM 4324 O O . GLU A 1 568 ? 23.449 13.542 -14.709 1.00 97.88 568 GLU A O 1
ATOM 4329 N N . LEU A 1 569 ? 24.699 13.748 -12.841 1.00 98.25 569 LEU A N 1
ATOM 4330 C CA . LEU A 1 569 ? 24.050 12.655 -12.122 1.00 98.25 569 LEU A CA 1
ATOM 4331 C C . LEU A 1 569 ? 22.535 12.879 -12.005 1.00 98.25 569 LEU A C 1
ATOM 4333 O O . LEU A 1 569 ? 21.749 11.992 -12.341 1.00 98.25 569 LEU A O 1
ATOM 4337 N N . CYS A 1 570 ? 22.109 14.063 -11.564 1.00 98.50 570 CYS A N 1
ATOM 4338 C CA . CYS A 1 570 ? 20.695 14.394 -11.394 1.00 98.50 570 CYS A CA 1
ATOM 4339 C C . CYS A 1 570 ? 19.926 14.375 -12.722 1.00 98.50 570 CYS A C 1
ATOM 4341 O O . CYS A 1 570 ? 18.804 13.863 -12.761 1.00 98.50 570 CYS A O 1
ATOM 4343 N N . ARG A 1 571 ? 20.530 14.835 -13.830 1.00 98.19 571 ARG A N 1
ATOM 4344 C CA . ARG A 1 571 ? 19.944 14.689 -15.175 1.00 98.19 571 ARG A CA 1
ATOM 4345 C C . ARG A 1 571 ? 19.763 13.221 -15.554 1.00 98.19 571 ARG A C 1
ATOM 4347 O O . ARG A 1 571 ? 18.710 12.853 -16.073 1.00 98.19 571 ARG A O 1
ATOM 4354 N N . ALA A 1 572 ? 20.754 12.378 -15.276 1.00 98.06 572 ALA A N 1
ATOM 4355 C CA . ALA A 1 572 ? 20.693 10.954 -15.583 1.00 98.06 572 ALA A CA 1
ATOM 4356 C C . ALA A 1 572 ? 19.591 10.236 -14.775 1.00 98.06 572 ALA A C 1
ATOM 4358 O O . ALA A 1 572 ? 18.759 9.529 -15.348 1.00 98.06 572 ALA A O 1
ATOM 4359 N N . LEU A 1 573 ? 19.506 10.496 -13.465 1.00 98.38 573 LEU A N 1
ATOM 4360 C CA . LEU A 1 573 ? 18.445 9.967 -12.596 1.00 98.38 573 LEU A CA 1
ATOM 4361 C C . LEU A 1 573 ? 17.049 10.467 -13.008 1.00 98.38 573 LEU A C 1
ATOM 4363 O O . LEU A 1 573 ? 16.074 9.709 -12.967 1.00 98.38 573 LEU A O 1
ATOM 4367 N N . ALA A 1 574 ? 16.934 11.722 -13.454 1.00 97.56 574 ALA A N 1
ATOM 4368 C CA . ALA A 1 574 ? 15.678 12.267 -13.961 1.00 97.56 574 ALA A CA 1
ATOM 4369 C C . ALA A 1 574 ? 15.192 11.534 -15.225 1.00 97.56 574 ALA A C 1
ATOM 4371 O O . ALA A 1 574 ? 13.994 11.289 -15.360 1.00 97.56 574 ALA A O 1
ATOM 4372 N N . ILE A 1 575 ? 16.095 11.108 -16.116 1.00 95.81 575 ILE A N 1
ATOM 4373 C CA . ILE A 1 575 ? 15.741 10.295 -17.293 1.00 95.81 575 ILE A CA 1
ATOM 4374 C C . ILE A 1 575 ? 15.259 8.894 -16.892 1.00 95.81 575 ILE A C 1
ATOM 4376 O O . ILE A 1 575 ? 14.217 8.453 -17.387 1.00 95.81 575 ILE A O 1
ATOM 4380 N N . ASP A 1 576 ? 15.951 8.222 -15.965 1.00 96.75 576 ASP A N 1
ATOM 4381 C CA . ASP A 1 576 ? 15.528 6.906 -15.442 1.00 96.75 576 ASP A CA 1
ATOM 4382 C C . ASP A 1 576 ? 14.163 6.952 -14.734 1.00 96.75 576 ASP A C 1
ATOM 4384 O O . ASP A 1 576 ? 13.467 5.935 -14.621 1.00 96.75 576 ASP A O 1
ATOM 4388 N N . THR A 1 577 ? 13.779 8.141 -14.270 1.00 96.19 577 THR A N 1
ATOM 4389 C CA . THR A 1 577 ? 12.481 8.430 -13.658 1.00 96.19 577 THR A CA 1
ATOM 4390 C C . THR A 1 577 ? 11.414 8.747 -14.709 1.00 96.19 577 THR A C 1
ATOM 4392 O O . THR A 1 577 ? 10.300 8.232 -14.637 1.00 96.19 577 THR A O 1
ATOM 4395 N N . ALA A 1 578 ? 11.723 9.598 -15.690 1.00 94.56 578 ALA A N 1
ATOM 4396 C CA . ALA A 1 578 ? 10.750 10.105 -16.656 1.00 94.56 578 ALA A CA 1
ATOM 4397 C C . ALA A 1 578 ? 10.279 9.043 -17.662 1.00 94.56 578 ALA A C 1
ATOM 4399 O O . ALA A 1 578 ? 9.122 9.063 -18.085 1.00 94.56 578 ALA A O 1
ATOM 4400 N N . LEU A 1 579 ? 11.152 8.107 -18.050 1.00 93.50 579 LEU A N 1
ATOM 4401 C CA . LEU A 1 579 ? 10.793 7.055 -18.999 1.00 93.50 579 LEU A CA 1
ATOM 4402 C C . LEU A 1 579 ? 9.651 6.177 -18.467 1.00 93.50 579 LEU A C 1
ATOM 4404 O O . LEU A 1 579 ? 9.638 5.746 -17.311 1.00 93.50 579 LEU A O 1
ATOM 4408 N N . PHE A 1 580 ? 8.678 5.917 -19.345 1.00 92.19 580 PHE A N 1
ATOM 4409 C CA . PHE A 1 580 ? 7.435 5.198 -19.039 1.00 92.19 580 PHE A CA 1
ATOM 4410 C C . PHE A 1 580 ? 6.601 5.814 -17.897 1.00 92.19 580 PHE A C 1
ATOM 4412 O O . PHE A 1 580 ? 5.741 5.128 -17.342 1.00 92.19 580 PHE A O 1
ATOM 4419 N N . ASP A 1 581 ? 6.858 7.071 -17.510 1.00 91.25 581 ASP A N 1
ATOM 4420 C CA . ASP A 1 581 ? 6.289 7.729 -16.322 1.00 91.25 581 ASP A CA 1
ATOM 4421 C C . ASP A 1 581 ? 6.383 6.865 -15.049 1.00 91.25 581 ASP A C 1
ATOM 4423 O O . ASP A 1 581 ? 5.472 6.821 -14.220 1.00 91.25 581 ASP A O 1
ATOM 4427 N N . GLN A 1 582 ? 7.499 6.147 -14.908 1.00 91.25 582 GLN A N 1
ATOM 4428 C CA . GLN A 1 582 ? 7.785 5.183 -13.844 1.00 91.25 582 GLN A CA 1
ATOM 4429 C C . GLN A 1 582 ? 6.936 3.898 -13.814 1.00 91.25 582 GLN A C 1
ATOM 4431 O O . GLN A 1 582 ? 6.917 3.199 -12.796 1.00 91.25 582 GLN A O 1
ATOM 4436 N N . ARG A 1 583 ? 6.231 3.538 -14.891 1.00 87.50 583 ARG A N 1
ATOM 4437 C CA . ARG A 1 583 ? 5.413 2.305 -14.937 1.00 87.50 583 ARG A CA 1
ATOM 4438 C C . ARG A 1 583 ? 6.224 1.015 -15.097 1.00 87.50 583 ARG A C 1
ATOM 4440 O O . ARG A 1 583 ? 5.662 -0.073 -14.969 1.00 87.50 583 ARG A O 1
ATOM 4447 N N . GLY A 1 584 ? 7.523 1.116 -15.372 1.00 86.94 584 GLY A N 1
ATOM 4448 C CA . GLY A 1 584 ? 8.406 -0.032 -15.545 1.00 86.94 584 GLY A CA 1
ATOM 4449 C C . GLY A 1 584 ? 8.950 -0.593 -14.239 1.00 86.94 584 GLY A C 1
ATOM 4450 O O . GLY A 1 584 ? 9.163 0.125 -13.268 1.00 86.94 584 GLY A O 1
ATOM 4451 N N . CYS A 1 585 ? 9.245 -1.894 -14.232 1.00 87.69 585 CYS A N 1
ATOM 4452 C CA . CYS A 1 585 ? 9.825 -2.566 -13.067 1.00 87.69 585 CYS A CA 1
ATOM 4453 C C . CYS A 1 585 ? 11.252 -2.093 -12.745 1.00 87.69 585 CYS A C 1
ATOM 4455 O O . CYS A 1 585 ? 11.681 -2.199 -11.600 1.00 87.69 585 CYS A O 1
ATOM 4457 N N . ALA A 1 586 ? 11.972 -1.559 -13.739 1.00 91.81 586 ALA A N 1
ATOM 4458 C CA . ALA A 1 586 ? 13.291 -0.944 -13.583 1.00 91.81 586 ALA A CA 1
ATOM 4459 C C . ALA A 1 586 ? 13.220 0.572 -13.332 1.00 91.81 586 ALA A C 1
ATOM 4461 O O . ALA A 1 586 ? 14.252 1.232 -13.266 1.00 91.81 586 ALA A O 1
ATOM 4462 N N . SER A 1 587 ? 12.020 1.164 -13.275 1.00 92.88 587 SER A N 1
ATOM 4463 C CA . SER A 1 587 ? 11.884 2.615 -13.135 1.00 92.88 587 SER A CA 1
ATOM 4464 C C . SER A 1 587 ? 12.379 3.078 -11.779 1.00 92.88 587 SER A C 1
ATOM 4466 O O . SER A 1 587 ? 12.020 2.495 -10.753 1.00 92.88 587 SER A O 1
ATOM 4468 N N . LEU A 1 588 ? 13.185 4.139 -11.790 1.00 96.62 588 LEU A N 1
ATOM 4469 C CA . LEU A 1 588 ? 13.753 4.702 -10.578 1.00 96.62 588 LEU A CA 1
ATOM 4470 C C . LEU A 1 588 ? 12.639 5.256 -9.694 1.00 96.62 588 LEU A C 1
ATOM 4472 O O . LEU A 1 588 ? 11.893 6.138 -10.117 1.00 96.62 588 LEU A O 1
ATOM 4476 N N . ARG A 1 589 ? 12.536 4.747 -8.464 1.00 95.31 589 ARG A N 1
ATOM 4477 C CA . ARG A 1 589 ? 11.624 5.279 -7.439 1.00 95.31 589 ARG A CA 1
ATOM 4478 C C . ARG A 1 589 ? 12.318 5.619 -6.125 1.00 95.31 589 ARG A C 1
ATOM 4480 O O . ARG A 1 589 ? 11.830 6.459 -5.377 1.00 95.31 589 ARG A O 1
ATOM 4487 N N . LEU A 1 590 ? 13.451 4.985 -5.842 1.00 95.56 590 LEU A N 1
ATOM 4488 C CA . LEU A 1 590 ? 14.215 5.201 -4.617 1.00 95.56 590 LEU A CA 1
ATOM 4489 C C . LEU A 1 590 ? 15.639 5.638 -4.928 1.00 95.56 590 LEU A C 1
ATOM 4491 O O . LEU A 1 590 ? 16.291 5.031 -5.770 1.00 95.56 590 LEU A O 1
ATOM 4495 N N . VAL A 1 591 ? 16.146 6.619 -4.190 1.00 97.75 591 VAL A N 1
ATOM 4496 C CA . VAL A 1 591 ? 17.572 6.953 -4.152 1.00 97.75 591 VAL A CA 1
ATOM 4497 C C . VAL A 1 591 ? 18.093 6.651 -2.752 1.00 97.75 591 VAL A C 1
ATOM 4499 O O . VAL A 1 591 ? 17.736 7.332 -1.797 1.00 97.75 591 VAL A O 1
ATOM 4502 N N . LEU A 1 592 ? 18.924 5.622 -2.625 1.00 96.75 592 LEU A N 1
ATOM 4503 C CA . LEU A 1 592 ? 19.702 5.315 -1.431 1.00 96.75 592 LEU A CA 1
ATOM 4504 C C . LEU A 1 592 ? 20.918 6.244 -1.425 1.00 96.75 592 LEU A C 1
ATOM 4506 O O . LEU A 1 592 ? 21.816 6.091 -2.251 1.00 96.75 592 LEU A O 1
ATOM 4510 N N . LEU A 1 593 ? 20.926 7.227 -0.533 1.00 96.50 593 LEU A N 1
ATOM 4511 C CA . LEU A 1 593 ? 21.936 8.281 -0.523 1.00 96.50 593 LEU A CA 1
ATOM 4512 C C . LEU A 1 593 ? 22.867 8.123 0.680 1.00 96.50 593 LEU A C 1
ATOM 4514 O O . LEU A 1 593 ? 22.416 8.186 1.825 1.00 96.50 593 LEU A O 1
ATOM 4518 N N . SER A 1 594 ? 24.161 7.963 0.419 1.00 95.12 594 SER A N 1
ATOM 4519 C CA . SER A 1 594 ? 25.216 8.080 1.427 1.00 95.12 594 SER A CA 1
ATOM 4520 C C . SER A 1 594 ? 25.885 9.453 1.327 1.00 95.12 594 SER A C 1
ATOM 4522 O O . SER A 1 594 ? 26.061 9.974 0.226 1.00 95.12 594 SER A O 1
ATOM 4524 N N . GLY A 1 595 ? 26.237 10.038 2.473 1.00 87.69 595 GLY A N 1
ATOM 4525 C CA . GLY A 1 595 ? 26.707 11.423 2.589 1.00 87.69 595 GLY A CA 1
ATOM 4526 C C . GLY A 1 595 ? 25.609 12.373 3.081 1.00 87.69 595 GLY A C 1
ATOM 4527 O O . GLY A 1 595 ? 24.494 12.421 2.553 1.00 87.69 595 GLY A O 1
ATOM 4528 N N . GLU A 1 596 ? 25.896 13.110 4.155 1.00 85.25 596 GLU A N 1
ATOM 4529 C CA . GLU A 1 596 ? 24.985 14.129 4.700 1.00 85.25 596 GLU A CA 1
ATOM 4530 C C . GLU A 1 596 ? 25.273 15.516 4.116 1.00 85.25 596 GLU A C 1
ATOM 4532 O O . GLU A 1 596 ? 24.343 16.239 3.748 1.00 85.25 596 GLU A O 1
ATOM 4537 N N . ALA A 1 597 ? 26.554 15.858 3.964 1.00 87.00 597 ALA A N 1
ATOM 4538 C CA . ALA A 1 597 ? 26.976 17.089 3.314 1.00 87.00 597 ALA A CA 1
ATOM 4539 C C . ALA A 1 597 ? 26.530 17.089 1.841 1.00 87.00 597 ALA A C 1
ATOM 4541 O O . ALA A 1 597 ? 26.804 16.145 1.110 1.00 87.00 597 ALA A O 1
ATOM 4542 N N . GLY A 1 598 ? 25.815 18.135 1.415 1.00 89.12 598 GLY A N 1
ATOM 4543 C CA . GLY A 1 598 ? 25.325 18.275 0.036 1.00 89.12 598 GLY A CA 1
ATOM 4544 C C . GLY A 1 598 ? 23.991 17.580 -0.267 1.00 89.12 598 GLY A C 1
ATOM 4545 O O . GLY A 1 598 ? 23.496 17.700 -1.384 1.00 89.12 598 GLY A O 1
ATOM 4546 N N . ARG A 1 599 ? 23.350 16.895 0.696 1.00 93.38 599 ARG A N 1
ATOM 4547 C CA . ARG A 1 599 ? 22.042 16.239 0.470 1.00 93.38 599 ARG A CA 1
ATOM 4548 C C . ARG A 1 599 ? 20.971 17.208 -0.025 1.00 93.38 599 ARG A C 1
ATOM 4550 O O . ARG A 1 599 ? 20.208 16.867 -0.928 1.00 93.38 599 ARG A O 1
ATOM 4557 N N . ASP A 1 600 ? 20.891 18.387 0.585 1.00 93.25 600 ASP A N 1
ATOM 4558 C CA . ASP A 1 600 ? 19.893 19.389 0.211 1.00 93.25 600 ASP A CA 1
ATOM 4559 C C . ASP A 1 600 ? 20.133 19.917 -1.204 1.00 93.25 600 ASP A C 1
ATOM 4561 O O . ASP A 1 600 ? 19.181 19.994 -1.977 1.00 93.25 600 ASP A O 1
ATOM 4565 N N . GLU A 1 601 ? 21.394 20.178 -1.557 1.00 95.12 601 GLU A N 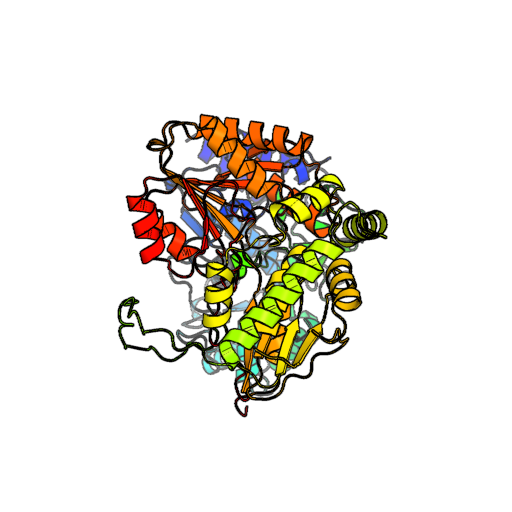1
ATOM 4566 C CA . GLU A 1 601 ? 21.801 20.574 -2.908 1.00 95.12 601 GLU A CA 1
ATOM 4567 C C . GLU A 1 601 ? 21.464 19.482 -3.930 1.00 95.12 601 GLU A C 1
ATOM 4569 O O . GLU A 1 601 ? 20.825 19.764 -4.940 1.00 95.12 601 GLU A O 1
ATOM 4574 N N . PHE A 1 602 ? 21.798 18.221 -3.640 1.00 97.19 602 PHE A N 1
ATOM 4575 C CA . PHE A 1 602 ? 21.423 17.079 -4.475 1.00 97.19 602 PHE A CA 1
ATOM 4576 C C . PHE A 1 602 ? 19.905 17.021 -4.707 1.00 97.19 602 PHE A C 1
ATOM 4578 O O . PHE A 1 602 ? 19.453 16.844 -5.838 1.00 97.19 602 PHE A O 1
ATOM 4585 N N . CYS A 1 603 ? 19.100 17.209 -3.657 1.00 96.56 603 CYS A N 1
ATOM 4586 C CA . CYS A 1 603 ? 17.641 17.186 -3.770 1.00 96.56 603 CYS A CA 1
ATOM 4587 C C . CYS A 1 603 ? 17.091 18.363 -4.591 1.00 96.56 603 CYS A C 1
ATOM 4589 O O . CYS A 1 603 ? 16.137 18.167 -5.351 1.00 96.56 603 CYS A O 1
ATOM 4591 N N . ASP A 1 604 ? 17.671 19.561 -4.470 1.00 96.25 604 ASP A N 1
ATOM 4592 C CA . ASP A 1 604 ? 17.305 20.720 -5.297 1.00 96.25 604 ASP A CA 1
ATOM 4593 C C . ASP A 1 604 ? 17.652 20.475 -6.767 1.00 96.25 604 ASP A C 1
ATOM 4595 O O . ASP A 1 604 ? 16.790 20.598 -7.637 1.00 96.25 604 ASP A O 1
ATOM 4599 N N . LYS A 1 605 ? 18.867 19.999 -7.047 1.00 97.88 605 LYS A N 1
ATOM 4600 C CA . LYS A 1 605 ? 19.318 19.676 -8.407 1.00 97.88 605 LYS A CA 1
ATOM 4601 C C . LYS A 1 605 ? 18.514 18.559 -9.061 1.00 97.88 605 LYS A C 1
ATOM 4603 O O . LYS A 1 605 ? 18.211 18.629 -10.255 1.00 97.88 605 LYS A O 1
ATOM 4608 N N . LEU A 1 606 ? 18.127 17.539 -8.299 1.00 98.06 606 LEU A N 1
ATOM 4609 C CA . LEU A 1 606 ? 17.251 16.477 -8.789 1.00 98.06 606 LEU A CA 1
ATOM 4610 C C . LEU A 1 606 ? 15.847 17.012 -9.096 1.00 98.06 606 LEU A C 1
ATOM 4612 O O . LEU A 1 606 ? 15.262 16.650 -10.115 1.00 98.06 606 LEU A O 1
ATOM 4616 N N . THR A 1 607 ? 15.332 17.916 -8.259 1.00 97.75 607 THR A N 1
ATOM 4617 C CA . THR A 1 607 ? 14.046 18.596 -8.480 1.00 97.75 607 THR A CA 1
ATOM 4618 C C . THR A 1 607 ? 14.070 19.415 -9.774 1.00 97.75 607 THR A C 1
ATOM 4620 O O . THR A 1 607 ? 13.190 19.252 -10.620 1.00 97.75 607 THR A O 1
ATOM 4623 N N . GLU A 1 608 ? 15.102 20.240 -9.971 1.00 97.62 608 GLU A N 1
ATOM 4624 C CA . GLU A 1 608 ? 15.314 21.011 -11.205 1.00 97.62 608 GLU A CA 1
ATOM 4625 C C . GLU A 1 608 ? 15.428 20.094 -12.431 1.00 97.62 608 GLU A C 1
ATOM 4627 O O . GLU A 1 608 ? 14.783 20.327 -13.455 1.00 97.62 608 GLU A O 1
ATOM 4632 N N . SER A 1 609 ? 16.192 19.006 -12.315 1.00 98.06 609 SER A N 1
ATOM 4633 C CA . SER A 1 609 ? 16.401 18.048 -13.405 1.00 98.06 609 SER A CA 1
ATOM 4634 C C . SER A 1 609 ? 15.114 17.331 -13.813 1.00 98.06 609 SER A C 1
ATOM 4636 O O . SER A 1 609 ? 14.893 17.114 -15.004 1.00 98.06 609 SER A O 1
ATOM 4638 N N . LEU A 1 610 ? 14.235 17.000 -12.862 1.00 97.25 610 LEU A N 1
ATOM 4639 C CA . LEU A 1 610 ? 12.918 16.425 -13.155 1.00 97.25 610 LEU A CA 1
ATOM 4640 C C . LEU A 1 610 ? 12.009 17.412 -13.899 1.00 97.25 610 LEU A C 1
ATOM 4642 O O . LEU A 1 610 ? 11.346 17.013 -14.857 1.00 97.25 610 LEU A O 1
ATOM 4646 N N . ILE A 1 611 ? 12.025 18.694 -13.518 1.00 96.44 611 ILE A N 1
ATOM 4647 C CA . ILE A 1 611 ? 11.279 19.757 -14.216 1.00 96.44 611 ILE A CA 1
ATOM 4648 C C . ILE A 1 611 ? 11.777 19.898 -15.663 1.00 96.44 611 ILE A C 1
ATOM 4650 O O . ILE A 1 611 ? 10.981 19.948 -16.602 1.00 96.44 611 ILE A O 1
ATOM 4654 N N . VAL A 1 612 ? 13.097 19.914 -15.866 1.00 96.38 612 VAL A N 1
ATOM 4655 C CA . VAL A 1 612 ? 13.703 19.990 -17.207 1.00 96.38 612 VAL A CA 1
ATOM 4656 C C . VAL A 1 612 ? 13.388 18.739 -18.036 1.00 96.38 612 VAL A C 1
ATOM 4658 O O . VAL A 1 612 ? 13.063 18.843 -19.224 1.00 96.38 612 VAL A O 1
ATOM 4661 N N . ALA A 1 613 ? 13.440 17.554 -17.423 1.00 94.38 613 ALA A N 1
ATOM 4662 C CA . ALA A 1 613 ? 13.085 16.303 -18.082 1.00 94.38 613 ALA A CA 1
ATOM 4663 C C . ALA A 1 613 ? 11.615 16.291 -18.521 1.00 94.38 613 ALA A C 1
ATOM 4665 O O . ALA A 1 613 ? 11.312 15.790 -19.600 1.00 94.38 613 ALA A O 1
ATOM 4666 N N . GLU A 1 614 ? 10.705 16.888 -17.747 1.00 94.56 614 GLU A N 1
ATOM 4667 C CA . GLU A 1 614 ? 9.293 17.018 -18.116 1.00 94.56 614 GLU A CA 1
ATOM 4668 C C . GLU A 1 614 ? 9.050 17.899 -19.338 1.00 94.56 614 GLU A C 1
ATOM 4670 O O . GLU A 1 614 ? 8.216 17.550 -20.171 1.00 94.56 614 GLU A O 1
ATOM 4675 N N . ALA A 1 615 ? 9.830 18.963 -19.521 1.00 92.19 615 ALA A N 1
ATOM 4676 C CA . ALA A 1 615 ? 9.749 19.766 -20.738 1.00 92.19 615 ALA A CA 1
ATOM 4677 C C . ALA A 1 615 ? 10.145 18.969 -21.998 1.00 92.19 615 ALA A C 1
ATOM 4679 O O . ALA A 1 615 ? 9.573 19.174 -23.067 1.00 92.19 615 ALA A O 1
ATOM 4680 N N . SER A 1 616 ? 11.111 18.051 -21.876 1.00 91.06 616 SER A N 1
ATOM 4681 C CA . SER A 1 616 ? 11.627 17.252 -23.004 1.00 91.06 616 SER A CA 1
ATOM 4682 C C . SER A 1 616 ? 10.842 15.959 -23.239 1.00 91.06 616 SER A C 1
ATOM 4684 O O . SER A 1 616 ? 10.725 15.484 -24.367 1.00 91.06 616 SER A O 1
ATOM 4686 N N . LEU A 1 617 ? 10.304 15.381 -22.169 1.00 93.31 617 LEU A N 1
ATOM 4687 C CA . LEU A 1 617 ? 9.489 14.175 -22.155 1.00 93.31 617 LEU A CA 1
ATOM 4688 C C . LEU A 1 617 ? 8.232 14.480 -21.338 1.00 93.31 617 LEU A C 1
ATOM 4690 O O . LEU A 1 617 ? 8.215 14.183 -20.145 1.00 93.31 617 LEU A O 1
ATOM 4694 N N . PRO A 1 618 ? 7.181 15.071 -21.928 1.00 93.50 618 PRO A N 1
ATOM 4695 C CA . PRO A 1 618 ? 5.947 15.368 -21.208 1.00 93.50 618 PRO A CA 1
ATOM 4696 C C . PRO A 1 618 ? 5.318 14.104 -20.621 1.00 93.50 618 PRO A C 1
ATOM 4698 O O . PRO A 1 618 ? 5.375 13.037 -21.243 1.00 93.50 618 PRO A O 1
ATOM 4701 N N . GLY A 1 619 ? 4.726 14.225 -19.432 1.00 92.06 619 GLY A N 1
ATOM 4702 C CA . GLY A 1 619 ? 4.003 13.130 -18.789 1.00 92.06 619 GLY A CA 1
ATOM 4703 C C . GLY A 1 619 ? 2.812 12.651 -19.619 1.00 92.06 619 GLY A C 1
ATOM 4704 O O . GLY A 1 619 ? 2.158 13.435 -20.310 1.00 92.06 619 GLY A O 1
ATOM 4705 N N . GLY A 1 620 ? 2.544 11.350 -19.569 1.00 91.88 620 GLY A N 1
ATOM 4706 C CA . GLY A 1 620 ? 1.327 10.759 -20.105 1.00 91.88 620 GLY A CA 1
ATOM 4707 C C . GLY A 1 620 ? 0.102 10.978 -19.212 1.00 91.88 620 GLY A C 1
ATOM 4708 O O . GLY A 1 620 ? 0.153 11.610 -18.157 1.00 91.88 620 GLY A O 1
ATOM 4709 N N . SER A 1 621 ? -1.024 10.404 -19.627 1.00 91.38 621 SER A N 1
ATOM 4710 C CA . SER A 1 621 ? -2.242 10.355 -18.816 1.00 91.38 621 SER A CA 1
ATOM 4711 C C . SER A 1 621 ? -2.087 9.383 -17.644 1.00 91.38 621 SER A C 1
ATOM 4713 O O . SER A 1 621 ? -1.514 8.302 -17.796 1.00 91.38 621 SER A O 1
ATOM 4715 N N . LEU A 1 622 ? -2.611 9.754 -16.475 1.00 89.12 622 LEU A N 1
ATOM 4716 C CA . LEU A 1 622 ? -2.716 8.874 -15.311 1.00 89.12 622 LEU A CA 1
ATOM 4717 C C . LEU A 1 622 ? -4.150 8.349 -15.185 1.00 89.12 622 LEU A C 1
ATOM 4719 O O . LEU A 1 622 ? -5.117 9.088 -15.375 1.00 89.12 622 LEU A O 1
ATOM 4723 N N . LYS A 1 623 ? -4.289 7.072 -14.834 1.00 86.56 623 LYS A N 1
ATOM 4724 C CA . LYS A 1 623 ? -5.580 6.453 -14.507 1.00 86.56 623 LYS A CA 1
ATOM 4725 C C . LYS A 1 623 ? -6.058 6.925 -13.134 1.00 86.56 623 LYS A C 1
ATOM 4727 O O . LYS A 1 623 ? -5.257 7.328 -12.298 1.00 86.56 623 LYS A O 1
ATOM 4732 N N . GLU A 1 624 ? -7.351 6.790 -12.857 1.00 86.44 624 GLU A N 1
ATOM 4733 C CA . GLU A 1 624 ? -7.961 7.215 -11.585 1.00 86.44 624 GLU A CA 1
ATOM 4734 C C . GLU A 1 624 ? -7.251 6.631 -10.348 1.00 86.44 624 GLU A C 1
ATOM 4736 O O . GLU A 1 624 ? -6.919 7.360 -9.417 1.00 86.44 624 GLU A O 1
ATOM 4741 N N . ALA A 1 625 ? -6.915 5.336 -10.373 1.00 83.19 625 ALA A N 1
ATOM 4742 C CA . ALA A 1 625 ? -6.163 4.689 -9.294 1.00 83.19 625 ALA A CA 1
ATOM 4743 C C . ALA A 1 625 ? -4.725 5.231 -9.147 1.00 83.19 625 ALA A C 1
ATOM 4745 O O . ALA A 1 625 ? -4.218 5.341 -8.033 1.00 83.19 625 ALA A O 1
ATOM 4746 N N . GLU A 1 626 ? -4.071 5.595 -10.256 1.00 87.75 626 GLU A N 1
ATOM 4747 C CA . GLU A 1 626 ? -2.736 6.208 -10.238 1.00 87.75 626 GLU A CA 1
ATOM 4748 C C . GLU A 1 626 ? -2.809 7.630 -9.659 1.00 87.75 626 GLU A C 1
ATOM 4750 O O . GLU A 1 626 ? -2.005 7.980 -8.800 1.00 87.75 626 GLU A O 1
ATOM 4755 N N . LEU A 1 627 ? -3.821 8.415 -10.047 1.00 91.06 627 LEU A N 1
ATOM 4756 C CA . LEU A 1 627 ? -4.085 9.748 -9.495 1.00 91.06 627 LEU A CA 1
ATOM 4757 C C . LEU A 1 627 ? -4.363 9.701 -7.989 1.00 91.06 627 LEU A C 1
ATOM 4759 O O . LEU A 1 627 ? -3.822 10.514 -7.242 1.00 91.06 627 LEU A O 1
ATOM 4763 N N . ALA A 1 628 ? -5.161 8.735 -7.532 1.00 89.44 628 ALA A N 1
ATOM 4764 C CA . ALA A 1 628 ? -5.434 8.534 -6.113 1.00 89.44 628 ALA A CA 1
ATOM 4765 C C . ALA A 1 628 ? -4.158 8.170 -5.333 1.00 89.44 628 ALA A C 1
ATOM 4767 O O . ALA A 1 628 ? -3.908 8.712 -4.256 1.00 89.44 628 ALA A O 1
ATOM 4768 N N . ALA A 1 629 ? -3.308 7.299 -5.891 1.00 89.56 629 ALA A N 1
ATOM 4769 C CA . ALA A 1 629 ? -2.030 6.942 -5.278 1.00 89.56 629 ALA A CA 1
ATOM 4770 C C . ALA A 1 629 ? -1.075 8.147 -5.187 1.00 89.56 629 ALA A C 1
ATOM 4772 O O . ALA A 1 629 ? -0.447 8.355 -4.147 1.00 89.56 629 ALA A O 1
ATOM 4773 N N . VAL A 1 630 ? -1.006 8.974 -6.237 1.00 91.62 630 VAL A N 1
ATOM 4774 C CA . VAL A 1 630 ? -0.242 10.235 -6.258 1.00 91.62 630 VAL A CA 1
ATOM 4775 C C . VAL A 1 630 ? -0.759 11.219 -5.213 1.00 91.62 630 VAL A C 1
ATOM 4777 O O . VAL A 1 630 ? 0.037 11.792 -4.462 1.00 91.62 630 VAL A O 1
ATOM 4780 N N . ALA A 1 631 ? -2.079 11.400 -5.128 1.00 92.00 631 ALA A N 1
ATOM 4781 C CA . ALA A 1 631 ? -2.707 12.284 -4.155 1.00 92.00 631 ALA A CA 1
ATOM 4782 C C . ALA A 1 631 ? -2.406 11.836 -2.718 1.00 92.00 631 ALA A C 1
ATOM 4784 O O . ALA A 1 631 ? -1.995 12.657 -1.892 1.00 92.00 631 ALA A O 1
ATOM 4785 N N . TRP A 1 632 ? -2.545 10.536 -2.437 1.00 91.25 632 TRP A N 1
ATOM 4786 C CA . TRP A 1 632 ? -2.229 9.943 -1.140 1.00 91.25 632 TRP A CA 1
ATOM 4787 C C . TRP A 1 632 ? -0.757 10.144 -0.764 1.00 91.25 632 TRP A C 1
ATOM 4789 O O . TRP A 1 632 ? -0.460 10.726 0.279 1.00 91.25 632 TRP A O 1
ATOM 4799 N N . TYR A 1 633 ? 0.164 9.737 -1.641 1.00 90.75 633 TYR A N 1
ATOM 4800 C CA . TYR A 1 633 ? 1.608 9.851 -1.422 1.00 90.75 633 TYR A CA 1
ATOM 4801 C C . TYR A 1 633 ? 2.043 11.303 -1.190 1.00 90.75 633 TYR A C 1
ATOM 4803 O O . TYR A 1 633 ? 2.734 11.612 -0.215 1.00 90.75 633 TYR A O 1
ATOM 4811 N N . SER A 1 634 ? 1.578 12.217 -2.047 1.00 90.00 634 SER A N 1
ATOM 4812 C CA . SER A 1 634 ? 1.886 13.644 -1.939 1.00 90.00 634 SER A CA 1
ATOM 4813 C C . SER A 1 634 ? 1.372 14.225 -0.628 1.00 90.00 634 SER A C 1
ATOM 4815 O O . SER A 1 634 ? 2.070 15.011 0.013 1.00 90.00 634 SER A O 1
ATOM 4817 N N . LYS A 1 635 ? 0.168 13.831 -0.193 1.00 89.81 635 LYS A N 1
ATOM 4818 C CA . LYS A 1 635 ? -0.382 14.266 1.091 1.00 89.81 635 LYS A CA 1
ATOM 4819 C C . LYS A 1 635 ? 0.455 13.739 2.255 1.00 89.81 635 LYS A C 1
ATOM 4821 O O . LYS A 1 635 ? 0.853 14.537 3.099 1.00 89.81 635 LYS A O 1
ATOM 4826 N N . SER A 1 636 ? 0.780 12.445 2.266 1.00 88.38 636 SER A N 1
ATOM 4827 C CA . SER A 1 636 ? 1.579 11.811 3.321 1.00 88.38 636 SER A CA 1
ATOM 4828 C C . SER A 1 636 ? 2.923 12.517 3.522 1.00 88.38 636 SER A C 1
ATOM 4830 O O . SER A 1 636 ? 3.290 12.853 4.648 1.00 88.38 636 SER A O 1
ATOM 4832 N N . LEU A 1 637 ? 3.638 12.819 2.436 1.00 87.38 637 LEU A N 1
ATOM 4833 C CA . LEU A 1 637 ? 4.968 13.425 2.531 1.00 87.38 637 LEU A CA 1
ATOM 4834 C C . LEU A 1 637 ? 4.962 14.929 2.774 1.00 87.38 637 LEU A C 1
ATOM 4836 O O . LEU A 1 637 ? 5.858 15.453 3.437 1.00 87.38 637 LEU A O 1
ATOM 4840 N N . ARG A 1 638 ? 3.941 15.645 2.293 1.00 86.31 638 ARG A N 1
ATOM 4841 C CA . ARG A 1 638 ? 3.732 17.044 2.693 1.00 86.31 638 ARG A CA 1
ATOM 4842 C C . ARG A 1 638 ? 3.451 17.143 4.187 1.00 86.31 638 ARG A C 1
ATOM 4844 O O . ARG A 1 638 ? 3.959 18.058 4.833 1.00 86.31 638 ARG A O 1
ATOM 4851 N N . SER A 1 639 ? 2.688 16.194 4.731 1.00 83.69 639 SER A N 1
ATOM 4852 C CA . SER A 1 639 ? 2.450 16.097 6.166 1.00 83.69 639 SER A CA 1
ATOM 4853 C C . SER A 1 639 ? 3.751 15.800 6.916 1.00 83.69 639 SER A C 1
ATOM 4855 O O . SER A 1 639 ? 4.103 16.591 7.786 1.00 83.69 639 SER A O 1
ATOM 4857 N N . SER A 1 640 ? 4.521 14.761 6.559 1.00 77.38 640 SER A N 1
ATOM 4858 C CA . SER A 1 640 ? 5.805 14.466 7.236 1.00 77.38 640 SER A CA 1
ATOM 4859 C C . SER A 1 640 ? 6.804 15.630 7.134 1.00 77.38 640 SER A C 1
ATOM 4861 O O . SER A 1 640 ? 7.527 15.930 8.088 1.00 77.38 640 SER A O 1
ATOM 4863 N N . GLY A 1 641 ? 6.741 16.379 6.029 1.00 71.00 641 GLY A N 1
ATOM 4864 C CA . GLY A 1 641 ? 7.411 17.658 5.856 1.00 71.00 641 GLY A CA 1
ATOM 4865 C C . GLY A 1 641 ? 8.722 17.619 5.099 1.00 71.00 641 GLY A C 1
ATOM 4866 O O . GLY A 1 641 ? 9.502 18.563 5.219 1.00 71.00 641 GLY A O 1
ATOM 4867 N N . SER A 1 642 ? 8.927 16.560 4.328 1.00 72.56 642 SER A N 1
ATOM 4868 C CA . SER A 1 642 ? 10.142 16.314 3.563 1.00 72.56 642 SER A CA 1
ATOM 4869 C C . SER A 1 642 ? 9.905 16.395 2.055 1.00 72.56 642 SER A C 1
ATOM 4871 O O . SER A 1 642 ? 10.561 15.690 1.304 1.00 72.56 642 SER A O 1
ATOM 4873 N N . TRP A 1 643 ? 8.938 17.200 1.605 1.00 86.50 643 TRP A N 1
ATOM 4874 C CA . TRP A 1 643 ? 8.440 17.223 0.225 1.00 86.50 643 TRP A CA 1
ATOM 4875 C C . TRP A 1 643 ? 8.933 18.441 -0.569 1.00 86.50 643 TRP A C 1
ATOM 4877 O O . TRP A 1 643 ? 8.824 19.572 -0.093 1.00 86.50 643 TRP A O 1
ATOM 4887 N N . ARG A 1 644 ? 9.390 18.211 -1.806 1.00 92.38 644 ARG A N 1
ATOM 4888 C CA . ARG A 1 644 ? 9.720 19.232 -2.814 1.00 92.38 644 ARG A CA 1
ATOM 4889 C C . ARG A 1 644 ? 8.945 18.939 -4.099 1.00 92.38 644 ARG A C 1
ATOM 4891 O O . ARG A 1 644 ? 8.981 17.818 -4.605 1.00 92.38 644 ARG A O 1
ATOM 4898 N N . GLY A 1 645 ? 8.215 19.928 -4.612 1.00 92.94 645 GLY A N 1
ATOM 4899 C CA . GLY A 1 645 ? 7.488 19.792 -5.877 1.00 92.94 645 GLY A CA 1
ATOM 4900 C C . GLY A 1 645 ? 8.443 19.821 -7.066 1.00 92.94 645 GLY A C 1
ATOM 4901 O O . GLY A 1 645 ? 9.274 20.719 -7.140 1.00 92.94 645 GLY A O 1
ATOM 4902 N N . ALA A 1 646 ? 8.308 18.864 -7.984 1.00 92.75 646 ALA A N 1
ATOM 4903 C CA . ALA A 1 646 ? 9.195 18.691 -9.133 1.00 92.75 646 ALA A CA 1
ATOM 4904 C C . ALA A 1 646 ? 8.366 18.537 -10.419 1.00 92.75 646 ALA A C 1
ATOM 4906 O O . ALA A 1 646 ? 8.184 17.430 -10.925 1.00 92.75 646 ALA A O 1
ATOM 4907 N N . GLY A 1 647 ? 7.803 19.647 -10.906 1.00 91.12 647 GLY A N 1
ATOM 4908 C CA . GLY A 1 647 ? 6.874 19.628 -12.040 1.00 91.12 647 GLY A CA 1
ATOM 4909 C C . GLY A 1 647 ? 5.564 18.929 -11.666 1.00 91.12 647 GLY A C 1
ATOM 4910 O O . GLY A 1 647 ? 4.951 19.286 -10.656 1.00 91.12 647 GLY A O 1
ATOM 4911 N N . SER A 1 648 ? 5.147 17.925 -12.441 1.00 91.06 648 SER A N 1
ATOM 4912 C CA . SER A 1 648 ? 4.039 17.025 -12.069 1.00 91.06 648 SER A CA 1
ATOM 4913 C C . SER A 1 648 ? 4.386 16.039 -10.944 1.00 91.06 648 SER A C 1
ATOM 4915 O O . SER A 1 648 ? 3.479 15.509 -10.299 1.00 91.06 648 SER A O 1
ATOM 4917 N N . GLY A 1 649 ? 5.678 15.829 -10.679 1.00 93.94 649 GLY A N 1
ATOM 4918 C CA . GLY A 1 649 ? 6.197 14.886 -9.695 1.00 93.94 649 GLY A CA 1
ATOM 4919 C C . GLY A 1 649 ? 6.677 15.526 -8.389 1.00 93.94 649 GLY A C 1
ATOM 4920 O O . GLY A 1 649 ? 6.302 16.641 -8.009 1.00 93.94 649 GLY A O 1
ATOM 4921 N N . SER A 1 650 ? 7.533 14.804 -7.660 1.00 95.69 650 SER A N 1
ATOM 4922 C CA . SER A 1 650 ? 8.143 15.315 -6.425 1.00 95.69 650 SER A CA 1
ATOM 4923 C C . SER A 1 650 ? 9.419 14.586 -6.032 1.00 95.69 650 SER A C 1
ATOM 4925 O O . SER A 1 650 ? 9.543 13.388 -6.271 1.00 95.69 650 SER A O 1
ATOM 4927 N N . VAL A 1 651 ? 10.288 15.267 -5.292 1.00 96.81 651 VAL A N 1
ATOM 4928 C CA . VAL A 1 651 ? 11.398 14.651 -4.554 1.00 96.81 651 VAL A CA 1
ATOM 4929 C C . VAL A 1 651 ? 11.095 14.742 -3.065 1.00 96.81 651 VAL A C 1
ATOM 4931 O O . VAL A 1 651 ? 10.661 15.792 -2.585 1.00 96.81 651 VAL A O 1
ATOM 4934 N N . ALA A 1 652 ? 11.306 13.656 -2.323 1.00 93.62 652 ALA A N 1
ATOM 4935 C CA . ALA A 1 652 ? 11.128 13.677 -0.880 1.00 93.62 652 ALA A CA 1
ATOM 4936 C C . ALA A 1 652 ? 12.198 12.919 -0.107 1.00 93.62 652 ALA A C 1
ATOM 4938 O O . ALA A 1 652 ? 12.556 11.810 -0.481 1.00 93.62 652 ALA A O 1
ATOM 4939 N N . VAL A 1 653 ? 12.665 13.493 1.000 1.00 91.62 653 VAL A N 1
ATOM 4940 C CA . VAL A 1 653 ? 13.672 12.866 1.871 1.00 91.62 653 VAL A CA 1
ATOM 4941 C C . VAL A 1 653 ? 12.980 12.078 2.980 1.00 91.62 653 VAL A C 1
ATOM 4943 O O . VAL A 1 653 ? 12.160 12.617 3.716 1.00 91.62 653 VAL A O 1
ATOM 4946 N N . LEU A 1 654 ? 13.283 10.796 3.111 1.00 87.88 654 LEU A N 1
ATOM 4947 C CA . LEU A 1 654 ? 12.700 9.958 4.154 1.00 87.88 654 LEU A CA 1
ATOM 4948 C C . LEU A 1 654 ? 13.568 9.968 5.415 1.00 87.88 654 LEU A C 1
ATOM 4950 O O . LEU A 1 654 ? 14.780 10.179 5.344 1.00 87.88 654 LEU A O 1
ATOM 4954 N N . ASP A 1 655 ? 12.947 9.703 6.563 1.00 81.75 655 ASP A N 1
ATOM 4955 C CA . ASP A 1 655 ? 13.697 9.306 7.755 1.00 81.75 655 ASP A CA 1
ATOM 4956 C C . ASP A 1 655 ? 14.396 7.952 7.475 1.00 81.75 655 ASP A C 1
ATOM 4958 O O . ASP A 1 655 ? 13.843 7.137 6.734 1.00 81.75 655 ASP A O 1
ATOM 4962 N N . PRO A 1 656 ? 15.586 7.666 8.042 1.00 77.50 656 PRO A N 1
ATOM 4963 C CA . PRO A 1 656 ? 16.344 6.440 7.737 1.00 77.50 656 PRO A CA 1
ATOM 4964 C C . PRO A 1 656 ? 15.578 5.129 7.980 1.00 77.50 656 PRO A C 1
ATOM 4966 O O . PRO A 1 656 ? 15.807 4.137 7.289 1.00 77.50 656 PRO A O 1
ATOM 4969 N N . ASP A 1 657 ? 14.641 5.147 8.930 1.00 72.88 657 ASP A N 1
ATOM 4970 C CA . ASP A 1 657 ? 13.781 4.015 9.290 1.00 72.88 657 ASP A CA 1
ATOM 4971 C C . ASP A 1 657 ? 12.369 4.124 8.673 1.00 72.88 657 ASP A C 1
ATOM 4973 O O . ASP A 1 657 ? 11.461 3.370 9.020 1.00 72.88 657 ASP A O 1
ATOM 4977 N N . ALA A 1 658 ? 12.156 5.048 7.728 1.00 76.06 658 ALA A N 1
ATOM 4978 C CA . ALA A 1 658 ? 10.910 5.205 6.985 1.00 76.06 658 ALA A CA 1
ATOM 4979 C C . ALA A 1 658 ? 11.088 4.786 5.517 1.00 76.06 658 ALA A C 1
ATOM 4981 O O . ALA A 1 658 ? 11.809 5.424 4.758 1.00 76.06 658 ALA A O 1
ATOM 4982 N N . LEU A 1 659 ? 10.384 3.738 5.077 1.00 78.88 659 LEU A N 1
ATOM 4983 C CA . LEU A 1 659 ? 10.423 3.273 3.685 1.00 78.88 659 LEU A CA 1
ATOM 4984 C C . LEU A 1 659 ? 9.053 3.394 3.021 1.00 78.88 659 LEU A C 1
ATOM 4986 O O . LEU A 1 659 ? 8.145 2.597 3.274 1.00 78.88 659 LEU A O 1
ATOM 4990 N N . VAL A 1 660 ? 8.922 4.330 2.085 1.00 83.06 660 VAL A N 1
ATOM 4991 C CA . VAL A 1 660 ? 7.773 4.427 1.178 1.00 83.06 660 VAL A CA 1
ATOM 4992 C C . VAL A 1 660 ? 8.239 4.333 -0.263 1.00 83.06 660 VAL A C 1
ATOM 4994 O O . VAL A 1 660 ? 9.201 4.987 -0.651 1.00 83.06 660 VAL A O 1
ATOM 4997 N N . ILE A 1 661 ? 7.545 3.513 -1.052 1.00 85.88 661 ILE A N 1
ATOM 4998 C CA . ILE A 1 661 ? 7.766 3.431 -2.494 1.00 85.88 661 ILE A CA 1
ATOM 4999 C C . ILE A 1 661 ? 6.860 4.472 -3.147 1.00 85.88 661 ILE A C 1
ATOM 5001 O O . ILE A 1 661 ? 5.640 4.361 -3.004 1.00 85.88 661 ILE A O 1
ATOM 5005 N N . PRO A 1 662 ? 7.414 5.474 -3.845 1.00 90.88 662 PRO A N 1
ATOM 5006 C CA . PRO A 1 662 ? 6.595 6.444 -4.555 1.00 90.88 662 PRO A CA 1
ATOM 5007 C C . PRO A 1 662 ? 5.683 5.788 -5.600 1.00 90.88 662 PRO A C 1
ATOM 5009 O O . PRO A 1 662 ? 6.051 4.745 -6.147 1.00 90.88 662 PRO A O 1
ATOM 5012 N N . PRO A 1 663 ? 4.510 6.369 -5.908 1.00 91.19 663 PRO A N 1
ATOM 5013 C CA . PRO A 1 663 ? 3.668 5.951 -7.026 1.00 91.19 663 PRO A CA 1
ATOM 5014 C C . PRO A 1 663 ? 4.304 6.336 -8.374 1.00 91.19 663 PRO A C 1
ATOM 5016 O O . PRO A 1 663 ? 5.393 6.901 -8.424 1.00 91.19 663 PRO A O 1
ATOM 5019 N N . VAL A 1 664 ? 3.626 5.996 -9.476 1.00 89.69 664 VAL A N 1
ATOM 5020 C CA . VAL A 1 664 ? 3.968 6.522 -10.812 1.00 89.69 664 VAL A CA 1
ATOM 5021 C C . VAL A 1 664 ? 3.745 8.034 -10.861 1.00 89.69 664 VAL A C 1
ATOM 5023 O O . VAL A 1 664 ? 3.042 8.563 -10.005 1.00 89.69 664 VAL A O 1
ATOM 5026 N N . GLY A 1 665 ? 4.274 8.722 -11.874 1.00 89.00 665 GLY A N 1
ATOM 5027 C CA . GLY A 1 665 ? 4.095 10.178 -12.004 1.00 89.00 665 GLY A CA 1
ATOM 5028 C C . GLY A 1 665 ? 5.302 11.013 -11.572 1.00 89.00 665 GLY A C 1
ATOM 5029 O O . GLY A 1 665 ? 5.156 12.179 -11.236 1.00 89.00 665 GLY A O 1
ATOM 5030 N N . ARG A 1 666 ? 6.507 10.431 -11.633 1.00 92.19 666 ARG A N 1
ATOM 5031 C CA . ARG A 1 666 ? 7.813 11.095 -11.435 1.00 92.19 666 ARG A CA 1
ATOM 5032 C C . ARG A 1 666 ? 8.071 11.518 -9.996 1.00 92.19 666 ARG A C 1
ATOM 5034 O O . ARG A 1 666 ? 8.594 12.594 -9.713 1.00 92.19 666 ARG A O 1
ATOM 5041 N N . HIS A 1 667 ? 7.723 10.630 -9.077 1.00 95.00 667 HIS A N 1
ATOM 5042 C CA . HIS A 1 667 ? 7.981 10.810 -7.660 1.00 95.00 667 HIS A CA 1
ATOM 5043 C C . HIS A 1 667 ? 9.206 10.000 -7.233 1.00 95.00 667 HIS A C 1
ATOM 5045 O O . HIS A 1 667 ? 9.300 8.807 -7.521 1.00 95.00 667 HIS A O 1
ATOM 5051 N N . ILE A 1 668 ? 10.136 10.635 -6.526 1.00 96.56 668 ILE A N 1
ATOM 5052 C CA . ILE A 1 668 ? 11.348 10.006 -6.004 1.00 96.56 668 ILE A CA 1
ATOM 5053 C C . ILE A 1 668 ? 11.378 10.174 -4.490 1.00 96.56 668 ILE A C 1
ATOM 5055 O O . ILE A 1 668 ? 11.222 11.282 -3.974 1.00 96.56 668 ILE A O 1
ATOM 5059 N N . ALA A 1 669 ? 11.634 9.077 -3.784 1.00 94.62 669 ALA A N 1
ATOM 5060 C CA . ALA A 1 669 ? 12.004 9.119 -2.380 1.00 94.62 669 ALA A CA 1
ATOM 5061 C C . ALA A 1 669 ? 13.518 8.920 -2.224 1.00 94.62 669 ALA A C 1
ATOM 5063 O O . ALA A 1 669 ? 14.092 7.971 -2.753 1.00 94.62 669 ALA A O 1
ATOM 5064 N N . VAL A 1 670 ? 14.155 9.821 -1.487 1.00 95.62 670 VAL A N 1
ATOM 5065 C CA . VAL A 1 670 ? 15.568 9.787 -1.118 1.00 95.62 670 VAL A CA 1
ATOM 5066 C C . VAL A 1 670 ? 15.660 9.229 0.297 1.00 95.62 670 VAL A C 1
ATOM 5068 O O . VAL A 1 670 ? 15.174 9.851 1.238 1.00 95.62 670 VAL A O 1
ATOM 5071 N N . LEU A 1 671 ? 16.262 8.054 0.448 1.00 92.88 671 LEU A N 1
ATOM 5072 C CA . LEU A 1 671 ? 16.476 7.385 1.725 1.00 92.88 671 LEU A CA 1
ATOM 5073 C C . LEU A 1 671 ? 17.948 7.544 2.130 1.00 92.88 671 LEU A C 1
ATOM 5075 O O . LEU A 1 671 ? 18.818 6.968 1.471 1.00 92.88 671 LEU A O 1
ATOM 5079 N N . PRO A 1 672 ? 18.255 8.305 3.193 1.00 92.81 672 PRO A N 1
ATOM 5080 C CA . PRO A 1 672 ? 19.603 8.361 3.739 1.00 92.81 672 PRO A CA 1
ATOM 5081 C C . PRO A 1 672 ? 20.038 6.982 4.245 1.00 92.81 672 PRO A C 1
ATOM 5083 O O . PRO A 1 672 ? 19.329 6.361 5.036 1.00 92.81 672 PRO A O 1
ATOM 5086 N N . VAL A 1 673 ? 21.210 6.510 3.818 1.00 92.38 673 VAL A N 1
ATOM 5087 C CA . VAL A 1 673 ? 21.762 5.213 4.229 1.00 92.38 673 VAL A CA 1
ATOM 5088 C C . VAL A 1 673 ? 23.195 5.347 4.732 1.00 92.38 673 VAL A C 1
ATOM 5090 O O . VAL A 1 673 ? 24.027 6.036 4.143 1.00 92.38 673 VAL A O 1
ATOM 5093 N N . VAL A 1 674 ? 23.487 4.641 5.825 1.00 88.56 674 VAL A N 1
ATOM 5094 C CA . VAL A 1 674 ? 24.856 4.477 6.345 1.00 88.56 674 VAL A CA 1
ATOM 5095 C C . VAL A 1 674 ? 25.494 3.209 5.775 1.00 88.56 674 VAL A C 1
ATOM 5097 O O . VAL A 1 674 ? 26.650 3.226 5.374 1.00 88.56 674 VAL A O 1
ATOM 5100 N N . ASP A 1 675 ? 24.724 2.120 5.697 1.00 89.94 675 ASP A N 1
ATOM 5101 C CA . ASP A 1 675 ? 25.137 0.836 5.122 1.00 89.94 675 ASP A CA 1
ATOM 5102 C C . ASP A 1 675 ? 24.156 0.455 4.007 1.00 89.94 675 ASP A C 1
ATOM 5104 O O . ASP A 1 675 ? 23.018 0.037 4.259 1.00 89.94 675 ASP A O 1
ATOM 5108 N N . VAL A 1 676 ? 24.605 0.620 2.761 1.00 92.25 676 VAL A N 1
ATOM 5109 C CA . VAL A 1 676 ? 23.809 0.290 1.576 1.00 92.25 676 VAL A CA 1
ATOM 5110 C C . VAL A 1 676 ? 23.528 -1.208 1.480 1.00 92.25 676 VAL A C 1
ATOM 5112 O O . VAL A 1 676 ? 22.418 -1.579 1.112 1.00 92.25 676 VAL A O 1
ATOM 5115 N N . SER A 1 677 ? 24.455 -2.085 1.871 1.00 92.50 677 SER A N 1
ATOM 5116 C CA . SER A 1 677 ? 24.237 -3.535 1.831 1.00 92.50 677 SER A CA 1
ATOM 5117 C C . SER A 1 677 ? 23.140 -3.946 2.811 1.00 92.50 677 SER A C 1
ATOM 5119 O O . SER A 1 677 ? 22.286 -4.774 2.485 1.00 92.50 677 SER A O 1
ATOM 5121 N N . ARG A 1 678 ? 23.096 -3.341 4.007 1.00 89.69 678 ARG A N 1
ATOM 5122 C CA . ARG A 1 678 ? 21.986 -3.555 4.950 1.00 89.69 678 ARG A CA 1
ATOM 5123 C C . ARG A 1 678 ? 20.660 -3.094 4.358 1.00 89.69 678 ARG A C 1
ATOM 5125 O O . ARG A 1 678 ? 19.698 -3.854 4.445 1.00 89.69 678 ARG A O 1
ATOM 5132 N N . ALA A 1 679 ? 20.617 -1.908 3.754 1.00 88.12 679 ALA A N 1
ATOM 5133 C CA . ALA A 1 679 ? 19.410 -1.407 3.106 1.00 88.12 679 ALA A CA 1
ATOM 5134 C C . ALA A 1 679 ? 18.969 -2.333 1.960 1.00 88.12 679 ALA A C 1
ATOM 5136 O O . ALA A 1 679 ? 17.831 -2.779 1.943 1.00 88.12 679 ALA A O 1
ATOM 5137 N N . LEU A 1 680 ? 19.870 -2.714 1.051 1.00 90.50 680 LEU A N 1
ATOM 5138 C CA . LEU A 1 680 ? 19.560 -3.586 -0.085 1.00 90.50 680 LEU A CA 1
ATOM 5139 C C . LEU A 1 680 ? 19.044 -4.963 0.349 1.00 90.50 680 LEU A C 1
ATOM 5141 O O . LEU A 1 680 ? 18.106 -5.475 -0.260 1.00 90.50 680 LEU A O 1
ATOM 5145 N N . ARG A 1 681 ? 19.572 -5.547 1.432 1.00 88.25 681 ARG A N 1
ATOM 5146 C CA . ARG A 1 681 ? 19.070 -6.827 1.966 1.00 88.25 681 ARG A CA 1
ATOM 5147 C C . ARG A 1 681 ? 17.593 -6.767 2.354 1.00 88.25 681 ARG A C 1
ATOM 5149 O O . ARG A 1 681 ? 16.886 -7.741 2.110 1.00 88.25 681 ARG A O 1
ATOM 5156 N N . THR A 1 682 ? 17.106 -5.647 2.895 1.00 82.12 682 THR A N 1
ATOM 5157 C CA . THR A 1 682 ? 15.685 -5.512 3.271 1.00 82.12 682 THR A CA 1
ATOM 5158 C C . THR A 1 682 ? 14.757 -5.330 2.066 1.00 82.12 682 THR A C 1
ATOM 5160 O O . THR A 1 682 ? 13.553 -5.525 2.203 1.00 82.12 682 THR A O 1
ATOM 5163 N N . MET A 1 683 ? 15.299 -5.006 0.886 1.00 83.12 683 MET A N 1
ATOM 5164 C CA . MET A 1 683 ? 14.536 -4.742 -0.344 1.00 83.12 683 MET A CA 1
ATOM 5165 C C . MET A 1 683 ? 14.837 -5.684 -1.519 1.00 83.12 683 MET A C 1
ATOM 5167 O O . MET A 1 683 ? 14.232 -5.568 -2.585 1.00 83.12 683 MET A O 1
ATOM 5171 N N . SER A 1 684 ? 15.753 -6.636 -1.337 1.00 81.00 684 SER A N 1
ATOM 5172 C CA . SER A 1 684 ? 16.246 -7.518 -2.404 1.00 81.00 684 SER A CA 1
ATOM 5173 C C . SER A 1 684 ? 15.161 -8.358 -3.092 1.00 81.00 684 SER A C 1
ATOM 5175 O O . SER A 1 684 ? 15.297 -8.675 -4.272 1.00 81.00 684 SER A O 1
ATOM 5177 N N . ASP A 1 685 ? 14.057 -8.648 -2.401 1.00 77.31 685 ASP A N 1
ATOM 5178 C CA . ASP A 1 685 ? 12.941 -9.434 -2.939 1.00 77.31 685 ASP A CA 1
ATOM 5179 C C . ASP A 1 685 ? 12.113 -8.673 -3.996 1.00 77.31 685 ASP A C 1
ATOM 5181 O O . ASP A 1 685 ? 11.381 -9.285 -4.778 1.00 77.31 685 ASP A O 1
ATOM 5185 N N . TRP A 1 686 ? 12.226 -7.342 -4.068 1.00 79.56 686 TRP A N 1
ATOM 5186 C CA . TRP A 1 686 ? 11.438 -6.512 -4.991 1.00 79.56 686 TRP A CA 1
ATOM 5187 C C . TRP A 1 686 ? 12.240 -5.502 -5.815 1.00 79.56 686 TRP A C 1
ATOM 5189 O O . TRP A 1 686 ? 11.698 -4.903 -6.751 1.00 79.56 686 TRP A O 1
ATOM 5199 N N . LEU A 1 687 ? 13.538 -5.355 -5.549 1.00 88.00 687 LEU A N 1
ATOM 5200 C CA . LEU A 1 687 ? 14.426 -4.622 -6.441 1.00 88.00 687 LEU A CA 1
ATOM 5201 C C . LEU A 1 687 ? 14.762 -5.438 -7.689 1.00 88.00 687 LEU A C 1
ATOM 5203 O O . LEU A 1 687 ? 15.285 -6.547 -7.605 1.00 88.00 687 LEU A O 1
ATOM 5207 N N . THR A 1 688 ? 14.525 -4.850 -8.860 1.00 90.81 688 THR A N 1
ATOM 5208 C CA . THR A 1 688 ? 14.947 -5.455 -10.135 1.00 90.81 688 THR A CA 1
ATOM 5209 C C . THR A 1 688 ? 16.266 -4.880 -10.627 1.00 90.81 688 THR A C 1
ATOM 5211 O O . THR A 1 688 ? 17.104 -5.610 -11.155 1.00 90.81 688 THR A O 1
ATOM 5214 N N . THR A 1 689 ? 16.448 -3.568 -10.454 1.00 94.00 689 THR A N 1
ATOM 5215 C CA . THR A 1 689 ? 17.551 -2.803 -11.038 1.00 94.00 689 THR A CA 1
ATOM 5216 C C . THR A 1 689 ? 18.080 -1.782 -10.036 1.00 94.00 689 THR A C 1
ATOM 5218 O O . THR A 1 689 ? 17.294 -1.118 -9.357 1.00 94.00 689 THR A O 1
ATOM 5221 N N . LEU A 1 690 ? 19.403 -1.638 -9.972 1.00 96.75 690 LEU A N 1
ATOM 5222 C CA . LEU A 1 690 ? 20.108 -0.649 -9.164 1.00 96.75 690 LEU A CA 1
ATOM 5223 C C . LEU A 1 690 ? 21.038 0.189 -10.050 1.00 96.75 690 LEU A C 1
ATOM 5225 O O . LEU A 1 690 ? 22.017 -0.332 -10.585 1.00 96.75 690 LEU A O 1
ATOM 5229 N N . ALA A 1 691 ? 20.758 1.484 -10.194 1.00 97.62 691 ALA A N 1
ATOM 5230 C CA . ALA A 1 691 ? 21.757 2.424 -10.694 1.00 97.62 691 ALA A CA 1
ATOM 5231 C C . ALA A 1 691 ? 22.815 2.670 -9.610 1.00 97.62 691 ALA A C 1
ATOM 5233 O O . ALA A 1 691 ? 22.457 2.853 -8.450 1.00 97.62 691 ALA A O 1
ATOM 5234 N N . VAL A 1 692 ? 24.102 2.680 -9.954 1.00 97.62 692 VAL A N 1
ATOM 5235 C CA . VAL A 1 692 ? 25.183 2.882 -8.971 1.00 97.62 692 VAL A CA 1
ATOM 5236 C C . VAL A 1 692 ? 26.043 4.077 -9.373 1.00 97.62 692 VAL A C 1
ATOM 5238 O O . VAL A 1 692 ? 26.702 4.042 -10.409 1.00 97.62 692 VAL A O 1
ATOM 5241 N N . ALA A 1 693 ? 26.042 5.117 -8.539 1.00 97.44 693 ALA A N 1
ATOM 5242 C CA . ALA A 1 693 ? 26.939 6.268 -8.600 1.00 97.44 693 ALA A CA 1
ATOM 5243 C C . ALA A 1 693 ? 27.860 6.242 -7.369 1.00 97.44 693 ALA A C 1
ATOM 5245 O O . ALA A 1 693 ? 27.596 6.896 -6.361 1.00 97.44 693 ALA A O 1
ATOM 5246 N N . ALA A 1 694 ? 28.889 5.399 -7.439 1.00 96.31 694 ALA A N 1
ATOM 5247 C CA . ALA A 1 694 ? 29.883 5.176 -6.392 1.00 96.31 694 ALA A CA 1
ATOM 5248 C C . ALA A 1 694 ? 31.198 4.687 -7.036 1.00 96.31 694 ALA A C 1
ATOM 5250 O O . ALA A 1 694 ? 31.181 4.296 -8.211 1.00 96.31 694 ALA A O 1
ATOM 5251 N N . PRO A 1 695 ? 32.330 4.653 -6.307 1.00 96.12 695 PRO A N 1
ATOM 5252 C CA . PRO A 1 695 ? 33.590 4.140 -6.838 1.00 96.12 695 PRO A CA 1
ATOM 5253 C C . PRO A 1 695 ? 33.472 2.694 -7.349 1.00 96.12 695 PRO A C 1
ATOM 5255 O O . PRO A 1 695 ? 32.732 1.878 -6.796 1.00 96.12 695 PRO A O 1
ATOM 5258 N N . GLU A 1 696 ? 34.262 2.334 -8.366 1.00 94.75 696 GLU A N 1
ATOM 5259 C CA . GLU A 1 696 ? 34.179 1.017 -9.027 1.00 94.75 696 GLU A CA 1
ATOM 5260 C C . GLU A 1 696 ? 34.380 -0.165 -8.056 1.00 94.75 696 GLU A C 1
ATOM 5262 O O . GLU A 1 696 ? 33.770 -1.224 -8.214 1.00 94.75 696 GLU A O 1
ATOM 5267 N N . ALA A 1 697 ? 35.173 0.022 -6.995 1.00 95.19 697 ALA A N 1
ATOM 5268 C CA . ALA A 1 697 ? 35.350 -0.977 -5.940 1.00 95.19 697 ALA A CA 1
ATOM 5269 C C . ALA A 1 697 ? 34.039 -1.280 -5.188 1.00 95.19 697 ALA A C 1
ATOM 5271 O O . ALA A 1 697 ? 33.731 -2.444 -4.923 1.00 95.19 697 ALA A O 1
ATOM 5272 N N . VAL A 1 698 ? 33.239 -0.249 -4.891 1.00 94.56 698 VAL A N 1
ATOM 5273 C CA . VAL A 1 698 ? 31.935 -0.394 -4.227 1.00 94.56 698 VAL A CA 1
ATOM 5274 C C . VAL A 1 698 ? 30.952 -1.087 -5.161 1.00 94.56 698 VAL A C 1
ATOM 5276 O O . VAL A 1 698 ? 30.298 -2.050 -4.764 1.00 94.56 698 VAL A O 1
ATOM 5279 N N . ARG A 1 699 ? 30.911 -0.672 -6.432 1.00 94.31 699 ARG A N 1
ATOM 5280 C CA . ARG A 1 699 ? 30.093 -1.323 -7.464 1.00 94.31 699 ARG A CA 1
ATOM 5281 C C . ARG A 1 699 ? 30.425 -2.810 -7.605 1.00 94.31 699 ARG A C 1
ATOM 5283 O O . ARG A 1 699 ? 29.518 -3.639 -7.614 1.00 94.31 699 ARG A O 1
ATOM 5290 N N . THR A 1 700 ? 31.711 -3.154 -7.663 1.00 95.50 700 THR A N 1
ATOM 5291 C CA . THR A 1 700 ? 32.180 -4.546 -7.750 1.00 95.50 700 THR A CA 1
ATOM 5292 C C . THR A 1 700 ? 31.747 -5.356 -6.527 1.00 95.50 700 THR A C 1
ATOM 5294 O O . THR A 1 700 ? 31.234 -6.465 -6.676 1.00 95.50 700 THR A O 1
ATOM 5297 N N . SER A 1 701 ? 31.898 -4.787 -5.326 1.00 95.75 701 SER A N 1
ATOM 5298 C CA . SER A 1 701 ? 31.476 -5.418 -4.070 1.00 95.75 701 SER A CA 1
ATOM 5299 C C . SER A 1 701 ? 29.971 -5.695 -4.047 1.00 95.75 701 SER A C 1
ATOM 5301 O O . SER A 1 701 ? 29.547 -6.827 -3.811 1.00 95.75 701 SER A O 1
ATOM 5303 N N . LEU A 1 702 ? 29.153 -4.690 -4.380 1.00 94.81 702 LEU A N 1
ATOM 5304 C CA . LEU A 1 702 ? 27.701 -4.843 -4.429 1.00 94.81 702 LEU A CA 1
ATOM 5305 C C . LEU A 1 702 ? 27.278 -5.880 -5.479 1.00 94.81 702 LEU A C 1
ATOM 5307 O O . LEU A 1 702 ? 26.346 -6.643 -5.239 1.00 94.81 702 LEU A O 1
ATOM 5311 N N . ASN A 1 703 ? 27.942 -5.929 -6.639 1.00 93.06 703 ASN A N 1
ATOM 5312 C CA . ASN A 1 703 ? 27.621 -6.895 -7.692 1.00 93.06 703 ASN A CA 1
ATOM 5313 C C . ASN A 1 703 ? 27.923 -8.336 -7.254 1.00 93.06 703 ASN A C 1
ATOM 5315 O O . ASN A 1 703 ? 27.177 -9.256 -7.589 1.00 93.06 703 ASN A O 1
ATOM 5319 N N . ALA A 1 704 ? 28.992 -8.532 -6.477 1.00 94.69 704 ALA A N 1
ATOM 5320 C CA . ALA A 1 704 ? 29.325 -9.826 -5.891 1.00 94.69 704 ALA A CA 1
ATOM 5321 C C . ALA A 1 704 ? 28.335 -10.238 -4.788 1.00 94.69 704 ALA A C 1
ATOM 5323 O O . ALA A 1 704 ? 27.976 -11.412 -4.691 1.00 94.69 704 ALA A O 1
ATOM 5324 N N . GLU A 1 705 ? 27.880 -9.286 -3.970 1.00 95.00 705 GLU A N 1
ATOM 5325 C CA . GLU A 1 705 ? 26.930 -9.540 -2.884 1.00 95.00 705 GLU A CA 1
ATOM 5326 C C . GLU A 1 705 ? 25.499 -9.793 -3.395 1.00 95.00 705 GLU A C 1
ATOM 5328 O O . GLU A 1 705 ? 24.807 -10.686 -2.899 1.00 95.00 705 GLU A O 1
ATOM 5333 N N . PHE A 1 706 ? 25.067 -9.054 -4.421 1.00 93.44 706 PHE A N 1
ATOM 5334 C CA . PHE A 1 706 ? 23.718 -9.113 -4.991 1.00 93.44 706 PHE A CA 1
ATOM 5335 C C . PHE A 1 706 ? 23.739 -9.498 -6.483 1.00 93.44 706 PHE A C 1
ATOM 5337 O O . PHE A 1 706 ? 23.271 -8.732 -7.324 1.00 93.44 706 PHE A O 1
ATOM 5344 N N . PRO A 1 707 ? 24.192 -10.712 -6.856 1.00 89.38 707 PRO A N 1
ATOM 5345 C CA . PRO A 1 707 ? 24.397 -11.103 -8.260 1.00 89.38 707 PRO A CA 1
ATOM 5346 C C . PRO A 1 707 ? 23.102 -11.195 -9.091 1.00 89.38 707 PRO A C 1
ATOM 5348 O O . PRO A 1 707 ? 23.137 -11.273 -10.320 1.00 89.38 707 PRO A O 1
ATOM 5351 N N . ARG A 1 708 ? 21.939 -11.215 -8.426 1.00 89.00 708 ARG A N 1
ATOM 5352 C CA . ARG A 1 708 ? 20.609 -11.193 -9.059 1.00 89.00 708 ARG A CA 1
ATOM 5353 C C . ARG A 1 708 ? 20.045 -9.780 -9.231 1.00 89.00 708 ARG A C 1
ATOM 5355 O O . ARG A 1 708 ? 19.038 -9.619 -9.909 1.00 89.00 708 ARG A O 1
ATOM 5362 N N . LEU A 1 709 ? 20.662 -8.764 -8.636 1.00 91.19 709 LEU A N 1
ATOM 5363 C CA . LEU A 1 709 ? 20.248 -7.378 -8.809 1.00 91.19 709 LEU A CA 1
ATOM 5364 C C . LEU A 1 709 ? 20.921 -6.824 -10.063 1.00 91.19 709 LEU A C 1
ATOM 5366 O O . LEU A 1 709 ? 22.147 -6.809 -10.161 1.00 91.19 709 LEU A O 1
ATOM 5370 N N . ARG A 1 710 ? 20.138 -6.380 -11.051 1.00 91.94 710 ARG A N 1
ATOM 5371 C CA . ARG A 1 710 ? 20.725 -5.838 -12.279 1.00 91.94 710 ARG A CA 1
ATOM 5372 C C . ARG A 1 710 ? 21.337 -4.471 -11.995 1.00 91.94 710 ARG A C 1
ATOM 5374 O O . ARG A 1 710 ? 20.625 -3.538 -11.646 1.00 91.94 710 ARG A O 1
ATOM 5381 N N . MET A 1 711 ? 22.643 -4.337 -12.186 1.00 93.31 711 MET A N 1
ATOM 5382 C CA . MET A 1 711 ? 23.320 -3.051 -12.024 1.00 93.31 711 MET A CA 1
ATOM 5383 C C . MET A 1 711 ? 23.367 -2.264 -13.325 1.00 93.31 711 MET A C 1
ATOM 5385 O O . MET A 1 711 ? 23.618 -2.827 -14.391 1.00 93.31 711 MET A O 1
ATOM 5389 N N . ALA A 1 712 ? 23.165 -0.956 -13.223 1.00 94.69 712 ALA A N 1
ATOM 5390 C CA . ALA A 1 712 ? 23.250 -0.018 -14.334 1.00 94.69 712 ALA A CA 1
ATOM 5391 C C . ALA A 1 712 ? 24.031 1.239 -13.926 1.00 94.69 712 ALA A C 1
ATOM 5393 O O . ALA A 1 712 ? 24.180 1.544 -12.741 1.00 94.69 712 ALA A O 1
ATOM 5394 N N . ALA A 1 713 ? 24.519 1.981 -14.917 1.00 95.38 713 ALA A N 1
ATOM 5395 C CA . ALA A 1 713 ? 24.885 3.375 -14.697 1.00 95.38 713 ALA A CA 1
ATOM 5396 C C . ALA A 1 713 ? 23.600 4.223 -14.566 1.00 95.38 713 ALA A C 1
ATOM 5398 O O . ALA A 1 713 ? 22.588 3.874 -15.188 1.00 95.38 713 ALA A O 1
ATOM 5399 N N . PRO A 1 714 ? 23.615 5.330 -13.802 1.00 97.06 714 PRO A N 1
ATOM 5400 C CA . PRO A 1 714 ? 22.543 6.322 -13.855 1.00 97.06 714 PRO A CA 1
ATOM 5401 C C . PRO A 1 714 ? 22.247 6.753 -15.302 1.00 97.06 714 PRO A C 1
ATOM 5403 O O . PRO A 1 714 ? 23.162 6.942 -16.100 1.00 97.06 714 PRO A O 1
ATOM 5406 N N . GLY A 1 715 ? 20.971 6.887 -15.656 1.00 95.94 715 GLY A N 1
ATOM 5407 C CA . GLY A 1 715 ? 20.474 7.182 -17.007 1.00 95.94 715 GLY A CA 1
ATOM 5408 C C . GLY A 1 715 ? 20.323 5.962 -17.927 1.00 95.94 715 GLY A C 1
ATOM 5409 O O . GLY A 1 715 ? 19.875 6.103 -19.069 1.00 95.94 715 GLY A O 1
ATOM 5410 N N . HIS A 1 716 ? 20.707 4.769 -17.460 1.00 95.25 716 HIS A N 1
ATOM 5411 C CA . HIS A 1 716 ? 20.700 3.532 -18.244 1.00 95.25 716 HIS A CA 1
ATOM 5412 C C . HIS A 1 716 ? 19.834 2.416 -17.640 1.00 95.25 716 HIS A C 1
ATOM 5414 O O . HIS A 1 716 ? 19.835 1.301 -18.166 1.00 95.25 716 HIS A O 1
ATOM 5420 N N . MET A 1 717 ? 19.047 2.674 -16.588 1.00 95.00 717 MET A N 1
ATOM 5421 C CA . MET A 1 717 ? 18.213 1.635 -15.957 1.00 95.00 717 MET A CA 1
ATOM 5422 C C . MET A 1 717 ? 17.163 1.069 -16.920 1.00 95.00 717 MET A C 1
ATOM 5424 O O . MET A 1 717 ? 16.826 -0.111 -16.863 1.00 95.00 717 MET A O 1
ATOM 5428 N N . GLN A 1 718 ? 16.674 1.904 -17.840 1.00 92.50 718 GLN A N 1
ATOM 5429 C CA . GLN A 1 718 ? 15.709 1.529 -18.880 1.00 92.50 718 GLN A CA 1
ATOM 5430 C C . GLN A 1 718 ? 16.365 1.078 -20.191 1.00 92.50 718 GLN A C 1
ATOM 5432 O O . GLN A 1 718 ? 15.683 0.994 -21.211 1.00 92.50 718 GLN A O 1
ATOM 5437 N N . ARG A 1 719 ? 17.682 0.833 -20.194 1.00 91.56 719 ARG A N 1
ATOM 5438 C CA . ARG A 1 719 ? 18.452 0.404 -21.373 1.00 91.56 719 ARG A CA 1
ATOM 5439 C C . ARG A 1 719 ? 19.219 -0.898 -21.102 1.00 91.56 719 ARG A C 1
ATOM 5441 O O . ARG A 1 719 ? 20.439 -0.937 -21.261 1.00 91.56 719 ARG A O 1
ATOM 5448 N N . PRO A 1 720 ? 18.545 -1.955 -20.618 1.00 88.75 720 PRO A N 1
ATOM 5449 C CA . PRO A 1 720 ? 19.216 -3.197 -20.261 1.00 88.75 720 PRO A CA 1
ATOM 5450 C C . PRO A 1 720 ? 19.798 -3.891 -21.501 1.00 88.75 720 PRO A C 1
ATOM 5452 O O . PRO A 1 720 ? 19.124 -4.017 -22.521 1.00 88.75 720 PRO A O 1
ATOM 5455 N N . ALA A 1 721 ? 21.006 -4.445 -21.385 1.00 91.50 721 ALA A N 1
ATOM 5456 C CA . ALA A 1 721 ? 21.548 -5.365 -22.389 1.00 91.50 721 ALA A CA 1
ATOM 5457 C C . ALA A 1 721 ? 20.618 -6.576 -22.580 1.00 91.50 721 ALA A C 1
ATOM 5459 O O . ALA A 1 721 ? 20.006 -7.051 -21.613 1.00 91.50 721 ALA A O 1
ATOM 5460 N N . LEU A 1 722 ? 20.467 -7.078 -23.810 1.00 94.25 722 LEU A N 1
ATOM 5461 C CA . LEU A 1 722 ? 19.595 -8.221 -24.133 1.00 94.25 722 LEU A CA 1
ATOM 5462 C C . LEU A 1 722 ? 20.288 -9.555 -23.806 1.00 94.25 722 LEU A C 1
ATOM 5464 O O . LEU A 1 722 ? 20.487 -10.400 -24.666 1.00 94.25 722 LEU A O 1
ATOM 5468 N N . ASP A 1 723 ? 20.664 -9.724 -22.542 1.00 93.12 723 ASP A N 1
ATOM 5469 C CA . ASP A 1 723 ? 21.542 -10.783 -22.029 1.00 93.12 723 ASP A CA 1
ATOM 5470 C C . ASP A 1 723 ? 20.808 -11.842 -21.177 1.00 93.12 723 ASP A C 1
ATOM 5472 O O . ASP A 1 723 ? 21.430 -12.588 -20.425 1.00 93.12 723 ASP A O 1
ATOM 5476 N N . GLY A 1 724 ? 19.474 -11.885 -21.254 1.00 91.50 724 GLY A N 1
ATOM 5477 C CA . GLY A 1 724 ? 18.612 -12.760 -20.450 1.00 91.50 724 GLY A CA 1
ATOM 5478 C C . GLY A 1 724 ? 17.397 -12.020 -19.877 1.00 91.50 724 GLY A C 1
ATOM 5479 O O . GLY A 1 724 ? 17.011 -10.968 -20.397 1.00 91.50 724 GLY A O 1
ATOM 5480 N N . PRO A 1 725 ? 16.761 -12.527 -18.808 1.00 89.62 725 PRO A N 1
ATOM 5481 C CA . PRO A 1 725 ? 15.678 -11.818 -18.130 1.00 89.62 725 PRO A CA 1
ATOM 5482 C C . PRO A 1 725 ? 16.141 -10.471 -17.558 1.00 89.62 725 PRO A C 1
ATOM 5484 O O . PRO A 1 725 ? 17.260 -10.342 -17.047 1.00 89.62 725 PRO A O 1
ATOM 5487 N N . LEU A 1 726 ? 15.283 -9.448 -17.646 1.00 88.56 726 LEU A N 1
ATOM 5488 C CA . LEU A 1 726 ? 15.539 -8.163 -16.986 1.00 88.56 726 LEU A CA 1
ATOM 5489 C C . LEU A 1 726 ? 15.537 -8.359 -15.466 1.00 88.56 726 LEU A C 1
ATOM 5491 O O . LEU A 1 726 ? 16.517 -8.030 -14.802 1.00 88.56 726 LEU A O 1
ATOM 5495 N N . ASP A 1 727 ? 14.453 -8.947 -14.965 1.00 87.19 727 ASP A N 1
ATOM 5496 C CA . ASP A 1 727 ? 14.288 -9.357 -13.580 1.00 87.19 727 ASP A CA 1
ATOM 5497 C C . ASP A 1 727 ? 14.919 -10.737 -13.353 1.00 87.19 727 ASP A C 1
ATOM 5499 O O . ASP A 1 727 ? 14.437 -11.746 -13.871 1.00 87.19 727 ASP A O 1
ATOM 5503 N N . ARG A 1 728 ? 16.009 -10.766 -12.582 1.00 88.44 728 ARG A N 1
ATOM 5504 C CA . ARG A 1 728 ? 16.784 -11.978 -12.273 1.00 88.44 728 ARG A CA 1
ATOM 5505 C C . ARG A 1 728 ? 16.487 -12.536 -10.877 1.00 88.44 728 ARG A C 1
ATOM 5507 O O . ARG A 1 728 ? 17.225 -13.399 -10.400 1.00 88.44 728 ARG A O 1
ATOM 5514 N N . ARG A 1 729 ? 15.429 -12.061 -10.204 1.00 85.06 729 ARG A N 1
ATOM 5515 C CA . ARG A 1 729 ? 14.999 -12.609 -8.903 1.00 85.06 729 ARG A CA 1
ATOM 5516 C C . ARG A 1 729 ? 14.583 -14.074 -9.038 1.00 85.06 729 ARG A C 1
ATOM 5518 O O . ARG A 1 729 ? 14.972 -14.906 -8.213 1.00 85.06 729 ARG A O 1
ATOM 5525 N N . VAL A 1 730 ? 13.873 -14.384 -10.124 1.00 80.38 730 VAL A N 1
ATOM 5526 C CA . VAL A 1 730 ? 13.439 -15.736 -10.489 1.00 80.38 730 VAL A CA 1
ATOM 5527 C C . VAL A 1 730 ? 14.645 -16.582 -10.919 1.00 80.38 730 VAL A C 1
ATOM 5529 O O . VAL A 1 730 ? 15.459 -16.120 -11.723 1.00 80.38 730 VAL A O 1
ATOM 5532 N N . PRO A 1 731 ? 14.790 -17.827 -10.426 1.00 79.38 731 PRO A N 1
ATOM 5533 C CA . PRO A 1 731 ? 15.838 -18.729 -10.894 1.00 79.38 731 PRO A CA 1
ATOM 5534 C C . PRO A 1 731 ? 15.742 -18.986 -12.405 1.00 79.38 731 PRO A C 1
ATOM 5536 O O . PRO A 1 731 ? 14.655 -19.231 -12.918 1.00 79.38 731 PRO A O 1
ATOM 5539 N N . LEU A 1 732 ? 16.882 -19.055 -13.104 1.00 75.50 732 LEU A N 1
ATOM 5540 C CA . LEU A 1 732 ? 16.936 -19.293 -14.560 1.00 75.50 732 LEU A CA 1
ATOM 5541 C C . LEU A 1 732 ? 16.249 -20.594 -15.019 1.00 75.50 732 LEU A C 1
ATOM 5543 O O . LEU A 1 732 ? 15.828 -20.704 -16.165 1.00 75.50 732 LEU A O 1
ATOM 5547 N N . GLY A 1 733 ? 16.137 -21.592 -14.137 1.00 78.69 733 GLY A N 1
ATOM 5548 C CA . GLY A 1 733 ? 15.432 -22.847 -14.420 1.00 78.69 733 GLY A CA 1
ATOM 5549 C C . GLY A 1 733 ? 13.905 -22.760 -14.307 1.00 78.69 733 GLY A C 1
ATOM 5550 O O . GLY A 1 733 ? 13.221 -23.702 -14.706 1.00 78.69 733 GLY A O 1
ATOM 5551 N N . GLY A 1 734 ? 13.373 -21.653 -13.785 1.00 83.44 734 GLY A N 1
ATOM 5552 C CA . GLY A 1 734 ? 11.964 -21.499 -13.437 1.00 83.44 734 GLY A CA 1
ATOM 5553 C C . GLY A 1 734 ? 11.562 -22.325 -12.215 1.00 83.44 734 GLY A C 1
ATOM 5554 O O . GLY A 1 734 ? 12.233 -23.281 -11.807 1.00 83.44 734 GLY A O 1
ATOM 5555 N N . GLU A 1 735 ? 10.433 -21.964 -11.626 1.00 88.44 735 GLU A N 1
ATOM 5556 C CA . GLU A 1 735 ? 9.838 -22.681 -10.504 1.00 88.44 735 GLU A CA 1
ATOM 5557 C C . GLU A 1 735 ? 8.930 -23.800 -11.020 1.00 88.44 735 GLU A C 1
ATOM 5559 O O . GLU A 1 735 ? 8.212 -23.640 -12.007 1.00 88.44 735 GLU A O 1
ATOM 5564 N N . LEU A 1 736 ? 8.987 -24.973 -10.385 1.00 90.12 736 LEU A N 1
ATOM 5565 C CA . LEU A 1 736 ? 8.119 -26.087 -10.758 1.00 90.12 736 LEU A CA 1
ATOM 5566 C C . LEU A 1 736 ? 6.750 -25.895 -10.109 1.00 90.12 736 LEU A C 1
ATOM 5568 O O . LEU A 1 736 ? 6.665 -25.845 -8.881 1.00 90.12 736 LEU A O 1
ATOM 5572 N N . VAL A 1 737 ? 5.688 -25.853 -10.914 1.00 86.94 737 VAL A N 1
ATOM 5573 C CA . VAL A 1 737 ? 4.318 -25.825 -10.388 1.00 86.94 737 VAL A CA 1
ATOM 5574 C C . VAL A 1 737 ? 4.065 -27.133 -9.622 1.00 86.94 737 VAL A C 1
ATOM 5576 O O . VAL A 1 737 ? 4.182 -28.216 -10.214 1.00 86.94 737 VAL A O 1
ATOM 5579 N N . PRO A 1 738 ? 3.773 -27.074 -8.309 1.00 82.25 738 PRO A N 1
ATOM 5580 C CA . PRO A 1 738 ? 3.674 -28.266 -7.480 1.00 82.25 738 PRO A CA 1
ATOM 5581 C C . PRO A 1 738 ? 2.441 -29.097 -7.845 1.00 82.25 738 PRO A C 1
ATOM 5583 O O . PRO A 1 738 ? 1.386 -28.568 -8.184 1.00 82.25 738 PRO A O 1
ATOM 5586 N N . SER A 1 739 ? 2.541 -30.420 -7.704 1.00 73.69 739 SER A N 1
ATOM 5587 C CA . SER A 1 739 ? 1.356 -31.278 -7.640 1.00 73.69 739 SER A CA 1
ATOM 5588 C C . SER A 1 739 ? 0.548 -30.885 -6.408 1.00 73.69 739 SER A C 1
ATOM 5590 O O . SER A 1 739 ? 1.105 -30.884 -5.306 1.00 73.69 739 SER A O 1
ATOM 5592 N N . ALA A 1 740 ? -0.733 -30.543 -6.583 1.00 57.59 740 ALA A N 1
ATOM 5593 C CA . ALA A 1 740 ? -1.627 -30.229 -5.474 1.00 57.59 740 ALA A CA 1
ATOM 5594 C C . ALA A 1 740 ? -1.475 -31.300 -4.385 1.00 57.59 740 ALA A C 1
ATOM 5596 O O . ALA A 1 740 ? -1.683 -32.488 -4.645 1.00 57.59 740 ALA A O 1
ATOM 5597 N N . LYS A 1 741 ? -1.054 -30.895 -3.179 1.00 43.41 741 LYS A N 1
ATOM 5598 C CA . LYS A 1 741 ? -1.072 -31.796 -2.025 1.00 43.41 741 LYS A CA 1
ATOM 5599 C C . LYS A 1 741 ? -2.515 -32.273 -1.884 1.00 43.41 741 LYS A C 1
ATOM 5601 O O . LYS A 1 741 ? -3.411 -31.437 -1.794 1.00 43.41 741 LYS A O 1
ATOM 5606 N N . HIS A 1 742 ? -2.737 -33.586 -1.925 1.00 35.41 742 HIS A N 1
ATOM 5607 C CA . HIS A 1 742 ? -4.012 -34.146 -1.498 1.00 35.41 742 HIS A CA 1
ATOM 5608 C C . HIS A 1 742 ? -4.310 -33.596 -0.098 1.00 35.41 742 HIS A C 1
ATOM 5610 O O . HIS A 1 742 ? -3.448 -33.645 0.781 1.00 35.41 742 HIS A O 1
ATOM 5616 N N . SER A 1 743 ? -5.474 -32.953 -0.016 1.00 31.88 743 SER A N 1
ATOM 5617 C CA . SER A 1 743 ? -6.043 -32.218 1.116 1.00 31.88 743 SER A CA 1
ATOM 5618 C C . SER A 1 743 ? -5.945 -32.945 2.444 1.00 31.88 743 SER A C 1
ATOM 5620 O O . SER A 1 743 ? -6.264 -34.158 2.432 1.00 31.88 743 SER A O 1
#